Protein AF-A0A3Q0JL75-F1 (afdb_monomer)

Organism: Diaphorina citri (NCBI:txid121845)

InterPro domains:
  IPR001674 GMP synthase, C-terminal [PF00958] (461-522)
  IPR004739 GMP synthase, glutamine amidotransferase [cd01742] (23-167)
  IPR014729 Rossmann-like alpha/beta/alpha sandwich fold [G3DSA:3.40.50.620] (215-337)
  IPR017926 Glutamine amidotransferase [PF00117] (25-167)
  IPR022310 NAD/GMP synthase [PF02540] (218-279)
  IPR025777 GMP synthetase ATP pyrophosphatase domain [PS51553] (192-523)
  IPR029062 Class I glutamine amidotransferase-like [G3DSA:3.40.50.880] (20-185)
  IPR029062 Class I glutamine amidotransferase-like [SSF52317] (22-168)

Nearest PDB structures (foldseek):
  2vxo-assembly1_B  TM=6.834E-01  e=9.319E-57  Homo sapiens
  7sbc-assembly1_A  TM=7.038E-01  e=2.468E-29  Acinetobacter baumannii
  7sbc-assembly1_B  TM=7.005E-01  e=3.971E-29  Acinetobacter baumannii
  1wl8-assembly1_A  TM=8.915E-01  e=2.315E-11  Pyrococcus horikoshii
  2d7j-assembly1_A  TM=8.964E-01  e=8.068E-11  Pyrococcus horikoshii OT3

Solvent-accessible surface area (backbone atoms only — not comparable to full-atom values): 30776 Å² total; per-residue (Å²): 136,90,90,82,89,90,87,82,81,83,89,68,76,94,71,88,66,75,67,85,59,31,29,39,32,27,36,56,76,36,93,48,45,66,55,50,46,51,47,44,46,47,67,72,37,47,67,48,84,42,61,41,59,54,50,38,66,58,49,58,74,72,46,44,64,30,37,35,30,31,29,36,95,67,54,89,81,44,94,81,43,83,64,60,48,76,52,47,82,66,74,78,48,30,49,23,48,36,62,38,26,37,53,48,52,32,46,78,58,71,20,44,72,41,80,48,100,64,65,53,71,45,82,44,69,27,46,43,43,48,85,40,82,68,36,57,92,51,66,49,70,42,82,39,81,43,73,36,57,60,46,61,75,41,76,15,86,76,45,44,80,45,22,31,41,91,93,39,64,71,38,68,40,49,88,53,89,50,97,90,61,82,57,56,52,57,76,80,94,73,90,67,85,68,91,77,79,62,68,56,54,58,57,34,56,62,54,56,76,50,98,54,55,47,53,46,69,34,82,71,48,69,69,42,50,50,52,50,53,50,49,56,75,34,40,62,68,90,36,49,49,36,37,31,67,43,57,69,78,72,59,70,66,42,68,60,50,48,47,54,54,39,43,75,72,67,44,70,62,47,75,39,85,37,32,67,60,43,38,64,20,56,42,78,41,56,73,38,95,90,44,71,86,47,67,40,76,52,61,36,40,36,70,48,81,55,56,70,58,48,52,50,23,53,53,54,44,48,53,51,54,52,50,53,54,62,70,71,51,74,68,87,75,66,61,90,83,58,95,62,80,80,65,79,68,77,79,79,91,78,90,85,81,77,97,76,86,92,60,42,71,46,77,45,56,39,87,60,87,80,59,57,67,60,51,43,50,48,28,62,45,49,40,72,76,38,78,66,31,40,37,26,27,42,38,60,64,64,59,74,90,61,84,79,88,70,63,16,92,78,50,66,37,72,70,54,50,50,52,48,31,50,47,42,45,55,46,51,62,75,40,53,92,50,52,90,72,36,70,44,68,55,64,44,79,41,44,40,42,69,95,64,60,82,86,70,70,72,76,56,78,27,23,20,40,33,42,32,41,29,31,53,93,75,81,73,47,36,38,36,53,44,58,72,76,68,38,59,50,68,61,54,50,49,44,46,57,61,49,42,69,38,88,61,39,55,38,38,29,40,44,38,33,28,28,72,81,28,64,89,61,96,115

Mean predicted aligned error: 15.98 Å

Sequence (523 aa):
MMHSSEAMNHHVSTNGAARSECVAILDAGAQYGKVIDRKVRELNVESDILPLDTPAFTLKECGYRGIIISGGPSSVYAEDAPRYDADIFKIGVPVLGICYGMQMMNKEFGGTVIRKDGREDGQLDIEVDPKCILFKGLQPAQPVLLTHGDSIEKVAESFRPVAMSANFIAVFTKFVDFVGGIRFFFLVCLRSSFFSFLKFINFTIYLSHSDLIFQAFLSGGVDSTVCAALLHRALPQEQIYAVHIDNGFMRHNESSLVCTMLNKLGLNVKVINARHIFSNGTTTVPVDAKDPGRTRLTKMLHLVSNPEEKRKIIGDVFVKVRDEVNLNRPALLLNPRSKHKPTRLLILICSQGDCRSYNYVVGISCEKEPDWTDLAVIARIVPKVCHNVNRVCYIHGGVVSHQVSDITPTYLTSSVLSVLRQADHVANQIMFDYHNRIAQMPVVLIPIHFDREPTSRTPSCQRSLVLRPFVTNDFMTGVPALPGKHIPVDVVQKMFTELQALSGISRVLYDLTSKPPGTTEWE

pLDDT: mean 74.26, std 20.77, range [22.58, 98.31]

Secondary structure (DSSP, 8-state):
-------------TT-----SEEEEEE-S-TTHHHHHHHHHHTT-EEEEEETT--HHHHHHTT-SEEEE---SS-TTSTTPPP--GGGGTSS--EEE-THHHHHHHHHTT-EEEEEEEEEEEEEEEEE-TTSGGGTTS-SEEEEEEEEEEEEEE--TT-EEEEEETTEEEEEE--B--TTS-B-------------THHHHHHHHHHTT--PPEEEEE-SSHHHHHHHHHHHHHS-GGGEEEEEEE-S-PPTTHHHHHHHHHHHTT--EEEEE-HHHHHT---EEEEETTEEEEEEEPPPGGG---HHHHHHHHHHHHHHHHHHHHHT--GGG--TT--S-------------------EEEEE--SS---HHHHHHHHHHHHHH-TTEEEEEEE-SS---S---S-----S-HHHHHHHHHHHHHHHHHTGGGTTT-SB--EEEES---S--GGG------EEEEE--EE-SSSSSBEE--BTTTB-HHHHHHHHHHHHTSTTEEEEEEE-PPBTTS-SS--

Foldseek 3Di:
DDDDDDPDDDPDDPPPDQPAFEEEEAEQPDPCSVVVCVQCVQVVTHYDYDHQAPELVVCVVSPYQEYEYEADLDDCPDPPGDDHHLCVVVSLHAYEYDHRHQNVVQVSLPFDKAFDPDWPFDFAWKAFACVPPQNPPHDRIDTDGGTDRIFTDGGRPQWDQGMDRVPGRPDIWHFDDDDPDGHTHYDDRDDDDDDDCPVLVVVLVVQLPDLAAAEQEAALDPVSLVVQLSCVVSDPLLSYAAEYECCQLDFDCSSVVSCVVCVVSVHHYHYHDCPVLQQQFKDWDAPDPVDNPHIDIDGGQQQDDDVVRNVVRSVVSVVVVVVVVVVPDPCVSPPVPDPDDRDYDYDDDDDDDDDDDDADEAEDEDQDDDPLVVQLVCQVVCCVVPVRYFWYKYWPDHDQPDDFPDFADDGPDPVNSVLLSVLVVLLCVLCVVLCVLFVDKDKDKGRDATDDDPVVPDDRQAIAIEIFGWDDDPQQWTWGQTDVHRHDPVSVVVSQVVSCPGPRHRTYMYIGHIPVVYHSDPD

Structure (mmCIF, N/CA/C/O backbone):
data_AF-A0A3Q0JL75-F1
#
_entry.id   AF-A0A3Q0JL75-F1
#
loop_
_atom_site.group_PDB
_atom_site.id
_atom_site.type_symbol
_atom_site.label_atom_id
_atom_site.label_alt_id
_atom_site.label_comp_id
_atom_site.label_asym_id
_atom_site.label_entity_id
_atom_site.label_seq_id
_atom_site.pdbx_PDB_ins_code
_atom_site.Cartn_x
_atom_site.Cartn_y
_atom_site.Cartn_z
_atom_site.occupancy
_atom_site.B_iso_or_equiv
_atom_site.auth_seq_id
_atom_site.auth_comp_id
_atom_site.auth_asym_id
_atom_site.auth_atom_id
_atom_site.pdbx_PDB_model_num
ATOM 1 N N . MET A 1 1 ? 12.188 -5.360 50.899 1.00 33.72 1 MET A N 1
ATOM 2 C CA . MET A 1 1 ? 10.768 -5.774 50.949 1.00 33.72 1 MET A CA 1
ATOM 3 C C . MET A 1 1 ? 9.915 -4.520 50.883 1.00 33.72 1 MET A C 1
ATOM 5 O O . MET A 1 1 ? 10.325 -3.534 51.472 1.00 33.72 1 MET A O 1
ATOM 9 N N . MET A 1 2 ? 8.772 -4.603 50.195 1.00 27.67 2 MET A N 1
ATOM 10 C CA . MET A 1 2 ? 7.844 -3.524 49.806 1.00 27.67 2 MET A CA 1
ATOM 11 C C . MET A 1 2 ? 8.257 -2.706 48.576 1.00 27.67 2 MET A C 1
ATOM 13 O O . MET A 1 2 ? 9.088 -1.816 48.664 1.00 27.67 2 MET A O 1
ATOM 17 N N . HIS A 1 3 ? 7.614 -3.008 47.446 1.00 24.67 3 HIS A N 1
ATOM 18 C CA . HIS A 1 3 ? 7.066 -2.009 46.527 1.00 24.67 3 HIS A CA 1
ATOM 19 C C . HIS A 1 3 ? 5.936 -2.660 45.721 1.00 24.67 3 HIS A C 1
ATOM 21 O O . HIS A 1 3 ? 6.159 -3.516 44.870 1.00 24.67 3 HIS A O 1
ATOM 27 N N . SER A 1 4 ? 4.713 -2.256 46.042 1.00 26.06 4 SER A N 1
ATOM 28 C CA . SER A 1 4 ? 3.482 -2.498 45.296 1.00 26.06 4 SER A CA 1
ATOM 29 C C . SER A 1 4 ? 2.706 -1.183 45.260 1.00 26.06 4 SER A C 1
ATOM 31 O O . SER A 1 4 ? 2.756 -0.437 46.237 1.00 26.06 4 SER A O 1
ATOM 33 N N . SER A 1 5 ? 1.952 -0.976 44.178 1.00 24.59 5 SER A N 1
ATOM 34 C CA . SER A 1 5 ? 1.068 0.159 43.851 1.00 24.59 5 SER A CA 1
ATOM 35 C C . SER A 1 5 ? 1.703 1.289 43.030 1.00 24.59 5 SER A C 1
ATOM 37 O O . SER A 1 5 ? 2.345 2.176 43.566 1.00 24.59 5 SER A O 1
ATOM 39 N N . GLU A 1 6 ? 1.492 1.230 41.710 1.00 25.42 6 GLU A N 1
ATOM 40 C CA . GLU A 1 6 ? 1.268 2.387 40.823 1.00 25.42 6 GLU A CA 1
ATOM 41 C C . GLU A 1 6 ? 0.867 1.873 39.425 1.00 25.42 6 GLU A C 1
ATOM 43 O O . GLU A 1 6 ? 1.665 1.808 38.497 1.00 25.42 6 GLU A O 1
ATOM 48 N N . ALA A 1 7 ? -0.385 1.421 39.289 1.00 26.33 7 ALA A N 1
ATOM 49 C CA . ALA A 1 7 ? -1.023 1.166 37.991 1.00 26.33 7 ALA A CA 1
ATOM 50 C C . ALA A 1 7 ? -2.557 1.152 38.129 1.00 26.33 7 ALA A C 1
ATOM 52 O O . ALA A 1 7 ? -3.216 0.157 37.851 1.00 26.33 7 ALA A O 1
ATOM 53 N N . MET A 1 8 ? -3.144 2.255 38.592 1.00 27.45 8 MET A N 1
ATOM 54 C CA . MET A 1 8 ? -4.575 2.527 38.426 1.00 27.45 8 MET A CA 1
ATOM 55 C C . MET A 1 8 ? -4.717 4.003 38.079 1.00 27.45 8 MET A C 1
ATOM 57 O O . MET A 1 8 ? -4.716 4.850 38.964 1.00 27.45 8 MET A O 1
ATOM 61 N N . ASN A 1 9 ? -4.815 4.312 36.786 1.00 26.52 9 ASN A N 1
ATOM 62 C CA . ASN A 1 9 ? -5.289 5.616 36.342 1.00 26.52 9 ASN A CA 1
ATOM 63 C C . ASN A 1 9 ? -6.678 5.461 35.723 1.00 26.52 9 ASN A C 1
ATOM 65 O O . ASN A 1 9 ? -6.885 4.750 34.745 1.00 26.52 9 ASN A O 1
ATOM 69 N N . HIS A 1 10 ? -7.610 6.129 36.393 1.00 28.70 10 HIS A N 1
ATOM 70 C CA . HIS A 1 10 ? -9.030 6.306 36.147 1.00 28.70 10 HIS A CA 1
ATOM 71 C C . HIS A 1 10 ? -9.469 6.351 34.671 1.00 28.70 10 HIS A C 1
ATOM 73 O O . HIS A 1 10 ? -9.214 7.320 33.961 1.00 28.70 10 HIS A O 1
ATOM 79 N N .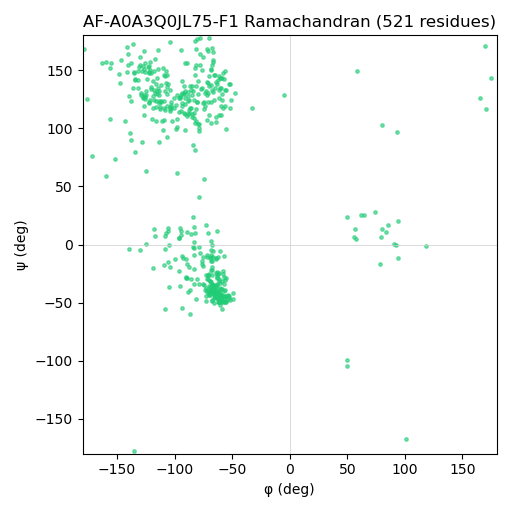 HIS A 1 11 ? -10.291 5.376 34.272 1.00 33.41 11 HIS A N 1
ATOM 80 C CA . HIS A 1 11 ? -11.231 5.493 33.152 1.00 33.41 11 HIS A CA 1
ATOM 81 C C . HIS A 1 11 ? -12.635 5.831 33.675 1.00 33.41 11 HIS A C 1
ATOM 83 O O . HIS A 1 11 ? -13.586 5.075 33.508 1.00 33.41 11 HIS A O 1
ATOM 89 N N . VAL A 1 12 ? -12.765 6.985 34.333 1.00 27.78 12 VAL A N 1
ATOM 90 C CA . VAL A 1 12 ? -14.070 7.578 34.653 1.00 27.78 12 VAL A CA 1
ATOM 91 C C . VAL A 1 12 ? -14.290 8.721 33.671 1.00 27.78 12 VAL A C 1
ATOM 93 O O . VAL A 1 12 ? -13.506 9.668 33.637 1.00 27.78 12 VAL A O 1
ATOM 96 N N . SER A 1 13 ? -15.333 8.630 32.842 1.00 30.75 13 SER A N 1
ATOM 97 C CA . SER A 1 13 ? -15.741 9.767 32.015 1.00 30.75 13 SER A CA 1
ATOM 98 C C . SER A 1 13 ? -16.137 10.915 32.947 1.00 30.75 13 SER A C 1
ATOM 100 O O . SER A 1 13 ? -16.970 10.740 33.836 1.00 30.75 13 SER A O 1
ATOM 102 N N . THR A 1 14 ? -15.542 12.086 32.756 1.00 32.59 14 THR A N 1
ATOM 103 C CA . THR A 1 14 ? -15.692 13.266 33.620 1.00 32.59 14 THR A CA 1
ATOM 104 C C . THR A 1 14 ? -17.084 13.909 33.590 1.00 32.59 14 THR A C 1
ATOM 106 O O . THR A 1 14 ? -17.295 14.904 34.273 1.00 32.59 14 THR A O 1
ATOM 109 N N . ASN A 1 15 ? -18.052 13.344 32.858 1.00 30.59 15 ASN A N 1
ATOM 110 C CA . ASN A 1 15 ? -19.338 13.991 32.585 1.00 30.59 15 ASN A CA 1
ATOM 111 C C . ASN A 1 15 ? -20.583 13.270 33.117 1.00 30.59 15 ASN A C 1
ATOM 113 O O . ASN A 1 15 ? -21.677 13.631 32.700 1.00 30.59 15 ASN A O 1
ATOM 117 N N . GLY A 1 16 ? -20.477 12.273 34.006 1.00 30.98 16 GLY A N 1
ATOM 118 C CA . GLY A 1 16 ? -21.650 11.697 34.700 1.00 30.98 16 GLY A CA 1
ATOM 119 C C . GLY A 1 16 ? -22.761 11.114 33.803 1.00 30.98 16 GLY A C 1
ATOM 120 O O . GLY A 1 16 ? -23.792 10.678 34.306 1.00 30.98 16 GLY A O 1
ATOM 121 N N . ALA A 1 17 ? -22.565 11.080 32.485 1.00 33.72 17 ALA A N 1
ATOM 122 C CA . ALA A 1 17 ? -23.454 10.457 31.528 1.00 33.72 17 ALA A CA 1
ATOM 123 C C . ALA A 1 17 ? -23.046 8.989 31.422 1.00 33.72 17 ALA A C 1
ATOM 125 O O . ALA A 1 17 ? -21.928 8.676 31.010 1.00 33.72 17 ALA A O 1
ATOM 126 N N . ALA A 1 18 ? -23.943 8.087 31.818 1.00 40.84 18 ALA A N 1
ATOM 127 C CA . ALA A 1 18 ? -23.781 6.667 31.551 1.00 40.84 18 ALA A CA 1
ATOM 128 C C . ALA A 1 18 ? -23.494 6.482 30.050 1.00 40.84 18 ALA A C 1
ATOM 130 O O . ALA A 1 18 ? -24.265 6.964 29.218 1.00 40.84 18 ALA A O 1
ATOM 131 N N . ARG A 1 19 ? -22.380 5.818 29.701 1.00 50.84 19 ARG A N 1
ATOM 132 C CA . ARG A 1 19 ? -22.108 5.352 28.330 1.00 50.84 19 ARG A CA 1
ATOM 133 C C . ARG A 1 19 ? -23.294 4.481 27.922 1.00 50.84 19 ARG A C 1
ATOM 135 O O . ARG A 1 19 ? -23.408 3.354 28.389 1.00 50.84 19 ARG A O 1
ATOM 142 N N . SER A 1 20 ? -24.233 5.027 27.154 1.00 51.84 20 SER A N 1
ATOM 143 C CA . SER A 1 20 ? -25.563 4.420 27.095 1.00 51.84 20 SER A CA 1
ATOM 144 C C . SER A 1 20 ? -25.584 3.109 26.308 1.00 51.84 20 SER A C 1
ATOM 146 O O . SER A 1 20 ? -26.418 2.261 26.613 1.00 51.84 20 SER A O 1
ATOM 148 N N . GLU A 1 21 ? -24.668 2.887 25.355 1.00 66.94 21 GLU A N 1
ATOM 149 C CA . GLU A 1 21 ? -24.701 1.714 24.463 1.00 66.94 21 GLU A CA 1
ATOM 150 C C . GLU A 1 21 ? -23.297 1.302 23.966 1.00 66.94 21 GLU A C 1
ATOM 152 O O . GLU A 1 21 ? -22.945 1.525 22.809 1.00 66.94 21 GLU A O 1
ATOM 157 N N . CYS A 1 22 ? -22.478 0.702 24.843 1.00 78.12 22 CYS A N 1
ATOM 158 C CA . CYS A 1 22 ? -21.150 0.174 24.486 1.00 78.12 22 CYS A CA 1
ATOM 159 C C . CYS A 1 22 ? -21.072 -1.359 24.625 1.00 78.12 22 CYS A C 1
ATOM 161 O O . CYS A 1 22 ? -21.647 -1.936 25.553 1.00 78.12 22 CYS A O 1
ATOM 163 N N . VAL A 1 23 ? -20.339 -2.013 23.722 1.00 81.25 23 VAL A N 1
ATOM 164 C CA . VAL A 1 23 ? -20.079 -3.460 23.678 1.00 81.25 23 VAL A CA 1
ATOM 165 C C . VAL A 1 23 ? -18.598 -3.742 23.943 1.00 81.25 23 VAL A C 1
ATOM 167 O O . VAL A 1 23 ? -17.721 -3.150 23.322 1.00 81.25 23 VAL A O 1
ATOM 170 N N . ALA A 1 24 ? -18.306 -4.683 24.835 1.00 87.94 24 ALA A N 1
ATOM 171 C CA . ALA A 1 24 ? -16.941 -5.145 25.073 1.00 87.94 24 ALA A CA 1
ATOM 172 C C . ALA A 1 24 ? -16.570 -6.258 24.085 1.00 87.94 24 ALA A C 1
ATOM 174 O O . ALA A 1 24 ? -17.336 -7.203 23.912 1.00 87.94 24 ALA A O 1
ATOM 175 N N . ILE A 1 25 ? -15.393 -6.183 23.466 1.00 88.38 25 ILE A N 1
ATOM 176 C CA . ILE A 1 25 ? -14.834 -7.234 22.610 1.00 88.38 25 ILE A CA 1
ATOM 177 C C . ILE A 1 25 ? -13.624 -7.833 23.328 1.00 88.38 25 ILE A C 1
ATOM 179 O O . ILE A 1 25 ? -12.577 -7.198 23.392 1.00 88.38 25 ILE A O 1
ATOM 183 N N . LEU A 1 26 ? -13.765 -9.042 23.865 1.00 89.56 26 LEU A N 1
ATOM 184 C CA . LEU A 1 26 ? -12.689 -9.795 24.504 1.00 89.56 26 LEU A CA 1
ATOM 185 C C . LEU A 1 26 ? -11.902 -10.559 23.437 1.00 89.56 26 LEU A C 1
ATOM 187 O O . LEU A 1 26 ? -12.440 -11.470 22.800 1.00 89.56 26 LEU A O 1
ATOM 191 N N . ASP A 1 27 ? -10.646 -10.174 23.214 1.00 85.88 27 ASP A N 1
ATOM 192 C CA . ASP A 1 27 ? -9.830 -10.766 22.155 1.00 85.88 27 ASP A CA 1
ATOM 193 C C . ASP A 1 27 ? -9.023 -11.975 22.655 1.00 85.88 27 ASP A C 1
ATOM 195 O O . ASP A 1 27 ? -8.092 -11.830 23.445 1.00 85.88 27 ASP A O 1
ATOM 199 N N . ALA A 1 28 ? -9.356 -13.172 22.164 1.00 73.56 28 ALA A N 1
ATOM 200 C CA . ALA A 1 28 ? -8.675 -14.430 22.478 1.00 73.56 28 ALA A CA 1
ATOM 201 C C . ALA A 1 28 ? -7.404 -14.675 21.633 1.00 73.56 28 ALA A C 1
ATOM 203 O O . ALA A 1 28 ? -6.890 -15.793 21.582 1.00 73.56 28 ALA A O 1
ATOM 204 N N . GLY A 1 29 ? -6.888 -13.637 20.964 1.00 67.69 29 GLY A N 1
ATOM 205 C CA . GLY A 1 29 ? -5.670 -13.708 20.155 1.00 67.69 29 GLY A CA 1
ATOM 206 C C . GLY A 1 29 ? -5.916 -13.990 18.671 1.00 67.69 29 GLY A C 1
ATOM 207 O O . GLY A 1 29 ? -5.002 -14.421 17.965 1.00 67.69 29 GLY A O 1
ATOM 208 N N . ALA A 1 30 ? -7.129 -13.751 18.164 1.00 59.59 30 ALA A N 1
ATOM 209 C CA . ALA A 1 30 ? -7.375 -13.803 16.728 1.00 59.59 30 ALA A CA 1
ATOM 210 C C . ALA A 1 30 ? -6.976 -12.509 16.020 1.00 59.59 30 ALA A C 1
ATOM 212 O O . ALA A 1 30 ? -7.175 -11.400 16.504 1.00 59.59 30 ALA A O 1
ATOM 213 N N . GLN A 1 31 ? -6.610 -12.651 14.743 1.00 62.97 31 GLN A N 1
ATOM 214 C CA . GLN A 1 31 ? -6.552 -11.541 13.781 1.00 62.97 31 GLN A CA 1
ATOM 215 C C . GLN A 1 31 ? -7.904 -10.800 13.624 1.00 62.97 31 GLN A C 1
ATOM 217 O O . GLN A 1 31 ? -7.968 -9.746 12.993 1.00 62.97 31 GLN A O 1
ATOM 222 N N . TYR A 1 32 ? -8.993 -11.336 14.192 1.00 66.38 32 TYR A N 1
ATOM 223 C CA . TYR A 1 32 ? -10.367 -10.889 13.977 1.00 66.38 32 TYR A CA 1
ATOM 224 C C . TYR A 1 32 ? -10.883 -9.861 14.992 1.00 66.38 32 TYR A C 1
ATOM 226 O O . TYR A 1 32 ? -11.910 -9.251 14.703 1.00 66.38 32 TYR A O 1
ATOM 234 N N . GLY A 1 33 ? -10.208 -9.596 16.122 1.00 71.50 33 GLY A N 1
ATOM 235 C CA . GLY A 1 33 ? -10.684 -8.617 17.118 1.00 71.50 33 GLY A CA 1
ATOM 236 C C . GLY A 1 33 ? -10.983 -7.237 16.511 1.00 71.50 33 GLY A C 1
ATOM 237 O O . GLY A 1 33 ? -12.063 -6.675 16.698 1.00 71.50 33 GLY A O 1
ATOM 238 N N . LYS A 1 34 ? -10.082 -6.742 15.651 1.00 73.31 34 LYS A N 1
ATOM 239 C CA . LYS A 1 34 ? -10.267 -5.481 14.905 1.00 73.31 34 LYS A CA 1
ATOM 240 C C . LYS A 1 34 ? -11.357 -5.553 13.831 1.00 73.31 34 LYS A C 1
ATOM 242 O O . LYS A 1 34 ? -11.999 -4.547 13.538 1.00 73.31 34 LYS A O 1
ATOM 247 N N . VAL A 1 35 ? -11.567 -6.723 13.228 1.00 69.56 35 VAL A N 1
ATOM 248 C CA . VAL A 1 35 ? -12.628 -6.926 12.227 1.00 69.56 35 VAL A CA 1
ATOM 249 C C . VAL A 1 35 ? -13.999 -6.888 12.903 1.00 69.56 35 VAL A C 1
ATOM 251 O O . VAL A 1 35 ? -14.914 -6.254 12.379 1.00 69.56 35 VAL A O 1
ATOM 254 N N . ILE A 1 36 ? -14.123 -7.507 14.080 1.00 69.25 36 ILE A N 1
ATOM 255 C CA . ILE A 1 36 ? -15.331 -7.465 14.912 1.00 69.25 36 ILE A CA 1
ATOM 256 C C . ILE A 1 36 ? -15.620 -6.021 15.331 1.00 69.25 36 ILE A C 1
ATOM 258 O O . ILE A 1 36 ? -16.729 -5.553 15.095 1.00 69.25 36 ILE A O 1
ATOM 262 N N . ASP A 1 37 ? -14.629 -5.291 15.859 1.00 79.44 37 ASP A N 1
ATOM 263 C CA . ASP A 1 37 ? -14.781 -3.874 16.235 1.00 79.44 37 ASP A CA 1
ATOM 264 C C . ASP A 1 37 ? -15.289 -3.032 15.063 1.00 79.44 37 ASP A C 1
ATOM 266 O O . ASP A 1 37 ? -16.295 -2.334 15.179 1.00 79.44 37 ASP A O 1
ATOM 270 N N . ARG A 1 38 ? -14.677 -3.184 13.884 1.00 72.12 38 ARG A N 1
ATOM 271 C CA . ARG A 1 38 ? -15.137 -2.507 12.670 1.00 72.12 38 ARG A CA 1
ATOM 272 C C . ARG A 1 38 ? -16.592 -2.849 12.335 1.00 72.12 38 ARG A C 1
ATOM 274 O O . ARG A 1 38 ? -17.351 -1.946 12.002 1.00 72.12 38 ARG A O 1
ATOM 281 N N . LYS A 1 39 ? -16.996 -4.121 12.419 1.00 68.12 39 LYS A N 1
ATOM 282 C CA . LYS A 1 39 ? -18.370 -4.554 12.108 1.00 68.12 39 LYS A CA 1
ATOM 283 C C . LYS A 1 39 ? -19.395 -4.030 13.109 1.00 68.12 39 LYS A C 1
ATOM 285 O O . LYS A 1 39 ? -20.459 -3.586 12.695 1.00 68.12 39 LYS A O 1
ATOM 290 N N . VAL A 1 40 ? -19.070 -4.026 14.399 1.00 69.06 40 VAL A N 1
ATOM 291 C CA . VAL A 1 40 ? -19.929 -3.455 15.448 1.00 69.06 40 VAL A CA 1
ATOM 292 C C . VAL A 1 40 ? -20.103 -1.949 15.235 1.00 69.06 40 VAL A C 1
ATOM 294 O O . VAL A 1 40 ? -21.225 -1.444 15.273 1.00 69.06 40 VAL A O 1
ATOM 297 N N . ARG A 1 41 ? -19.020 -1.243 14.888 1.00 70.56 41 ARG A N 1
ATOM 298 C CA . ARG A 1 41 ? -19.075 0.185 14.542 1.00 70.56 41 ARG A CA 1
ATOM 299 C C . ARG A 1 41 ? -19.847 0.463 13.251 1.00 70.56 41 ARG A C 1
ATOM 301 O O . ARG A 1 41 ? -20.545 1.469 13.182 1.00 70.56 41 ARG A O 1
ATOM 308 N N . GLU A 1 42 ? -19.763 -0.411 12.244 1.00 67.69 42 GLU A N 1
ATOM 309 C CA . GLU A 1 42 ? -20.580 -0.329 11.018 1.00 67.69 42 GLU A CA 1
ATOM 310 C C . GLU A 1 42 ? -22.088 -0.458 11.314 1.00 67.69 42 GLU A C 1
ATOM 312 O O . GLU A 1 42 ? -22.896 0.083 10.561 1.00 67.69 42 GLU A O 1
ATOM 317 N N . LEU A 1 43 ? -22.458 -1.115 12.423 1.00 62.84 43 LEU A N 1
ATOM 318 C CA . LEU A 1 43 ? -23.829 -1.222 12.944 1.00 62.84 43 LEU A CA 1
ATOM 319 C C . LEU A 1 43 ? -24.211 -0.088 13.914 1.00 62.84 43 LEU A C 1
ATOM 321 O O . LEU A 1 43 ? -25.262 -0.159 14.546 1.00 62.84 43 LEU A O 1
ATOM 325 N N . ASN A 1 44 ? -23.391 0.963 14.016 1.00 64.81 44 ASN A N 1
ATOM 326 C CA . ASN A 1 44 ? -23.607 2.136 14.872 1.00 64.81 44 ASN A CA 1
ATOM 327 C C . ASN A 1 44 ? -23.605 1.868 16.384 1.00 64.81 44 ASN A C 1
ATOM 329 O O . ASN A 1 44 ? -24.169 2.650 17.147 1.00 64.81 44 ASN A O 1
ATOM 333 N N . VAL A 1 45 ? -22.928 0.811 16.830 1.00 68.25 45 VAL A N 1
ATOM 334 C CA . VAL A 1 45 ? -22.753 0.507 18.256 1.00 68.25 45 VAL A CA 1
ATOM 335 C C . VAL A 1 45 ? -21.320 0.843 18.678 1.00 68.25 45 VAL A C 1
ATOM 337 O O . VAL A 1 45 ? -20.368 0.595 17.933 1.00 68.25 45 VAL A O 1
ATOM 340 N N . GLU A 1 46 ? -21.142 1.452 19.854 1.00 73.56 46 GLU A N 1
ATOM 341 C CA . GLU A 1 46 ? -19.801 1.698 20.393 1.00 73.56 46 GLU A CA 1
ATOM 342 C C . GLU A 1 46 ? -19.180 0.377 20.858 1.00 73.56 46 GLU A C 1
ATOM 344 O O . GLU A 1 46 ? -19.860 -0.466 21.441 1.00 73.56 46 GLU A O 1
ATOM 349 N N . SER A 1 47 ? -17.886 0.193 20.608 1.00 83.12 47 SER A N 1
ATOM 350 C CA . SER A 1 47 ? -17.147 -0.985 21.052 1.00 83.12 47 SER A CA 1
ATOM 351 C C . SER A 1 47 ? -15.796 -0.624 21.653 1.00 83.12 47 SER A C 1
ATOM 353 O O . SER A 1 47 ? -15.157 0.331 21.204 1.00 83.12 47 SER A O 1
ATOM 355 N N . ASP A 1 48 ? -15.364 -1.414 22.633 1.00 87.56 48 ASP A N 1
ATOM 356 C CA . ASP A 1 48 ? -14.031 -1.360 23.235 1.00 87.56 48 ASP A CA 1
ATOM 357 C C . ASP A 1 48 ? -13.387 -2.756 23.129 1.00 87.56 48 ASP A C 1
ATOM 359 O O . ASP A 1 48 ? -14.006 -3.755 23.496 1.00 87.56 48 ASP A O 1
ATOM 363 N N . ILE A 1 49 ? -12.158 -2.840 22.606 1.00 87.69 49 ILE A N 1
ATOM 364 C CA . ILE A 1 49 ? -11.391 -4.097 22.557 1.00 87.69 49 ILE A CA 1
ATOM 365 C C . ILE A 1 49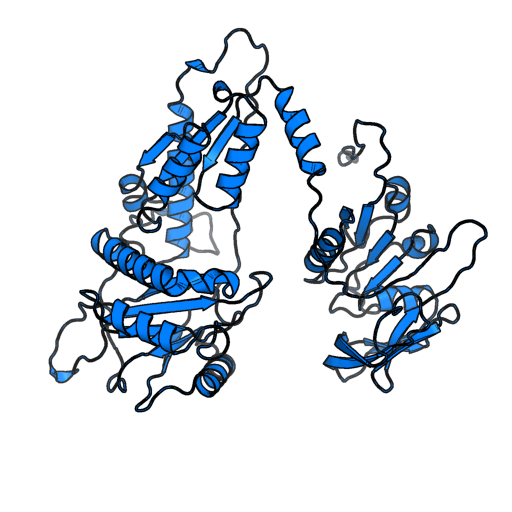 ? -10.618 -4.237 23.867 1.00 87.69 49 ILE A C 1
ATOM 367 O O . ILE A 1 49 ? -9.841 -3.350 24.222 1.00 87.69 49 ILE A O 1
ATOM 371 N N . LEU A 1 50 ? -10.818 -5.352 24.563 1.00 90.12 50 LEU A N 1
ATOM 372 C CA . LEU A 1 50 ? -10.243 -5.640 25.870 1.00 90.12 50 LEU A CA 1
ATOM 373 C C . LEU A 1 50 ? -9.522 -7.002 25.859 1.00 90.12 50 LEU A C 1
ATOM 375 O O . LEU A 1 50 ? -9.878 -7.886 25.072 1.00 90.12 50 LEU A O 1
ATOM 379 N N . PRO A 1 51 ? -8.519 -7.196 26.732 1.00 89.62 51 PRO A N 1
ATOM 380 C CA . PRO A 1 51 ? -7.896 -8.500 26.947 1.00 89.62 51 PRO A CA 1
ATOM 381 C C . PRO A 1 51 ? -8.905 -9.575 27.383 1.00 89.62 51 PRO A C 1
ATOM 383 O O . PRO A 1 51 ? -9.863 -9.273 28.099 1.00 89.62 51 PRO A O 1
ATOM 386 N N . L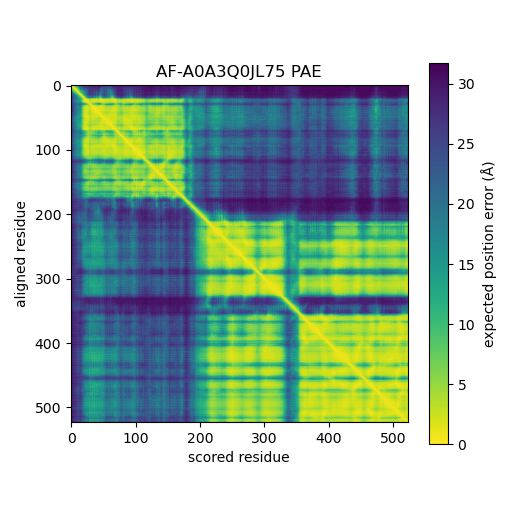EU A 1 52 ? -8.682 -10.836 26.996 1.00 88.00 52 LEU A N 1
ATOM 387 C CA . LEU A 1 52 ? -9.563 -11.955 27.370 1.00 88.00 52 LEU A CA 1
ATOM 388 C C . LEU A 1 52 ? -9.647 -12.183 28.892 1.00 88.00 52 LEU A C 1
ATOM 390 O O . LEU A 1 52 ? -10.682 -12.617 29.393 1.00 88.00 52 LEU A O 1
ATOM 394 N N . ASP A 1 53 ? -8.587 -11.855 29.628 1.00 89.06 53 ASP A N 1
ATOM 395 C CA . ASP A 1 53 ? -8.488 -11.980 31.085 1.00 89.06 53 ASP A CA 1
ATOM 396 C C . ASP A 1 53 ? -9.117 -10.802 31.851 1.00 89.06 53 ASP A C 1
ATOM 398 O O . ASP A 1 53 ? -8.974 -10.709 33.071 1.00 89.06 53 ASP A O 1
ATOM 402 N N . THR A 1 54 ? -9.844 -9.914 31.161 1.00 89.88 54 THR A N 1
ATOM 403 C CA . THR A 1 54 ? -10.570 -8.812 31.803 1.00 89.88 54 THR A CA 1
ATOM 404 C C . THR A 1 54 ? -11.592 -9.356 32.814 1.00 89.88 54 THR A C 1
ATOM 406 O O . THR A 1 54 ? -12.479 -10.120 32.420 1.00 89.88 54 THR A O 1
ATOM 409 N N . PRO A 1 55 ? -11.542 -8.932 34.093 1.00 92.12 55 PRO A N 1
ATOM 410 C CA . PRO A 1 55 ? -12.462 -9.417 35.116 1.00 92.12 55 PRO A CA 1
ATOM 411 C C . PRO A 1 55 ? -13.926 -9.079 34.816 1.00 92.12 55 PRO A C 1
ATOM 413 O O . PRO A 1 55 ? -14.262 -7.963 34.402 1.00 92.12 55 PRO A O 1
ATOM 416 N N . ALA A 1 56 ? -14.829 -10.007 35.126 1.00 89.62 56 ALA A N 1
ATOM 417 C CA . ALA A 1 56 ? -16.265 -9.851 34.915 1.00 89.62 56 ALA A CA 1
ATOM 418 C C . ALA A 1 56 ? -16.844 -8.662 35.700 1.00 89.62 56 ALA A C 1
ATOM 420 O O . ALA A 1 56 ? -17.748 -7.966 35.230 1.00 89.62 56 ALA A O 1
ATOM 421 N N . PHE A 1 57 ? -16.287 -8.388 36.883 1.00 89.38 57 PHE A N 1
ATOM 422 C CA . PHE A 1 57 ? -16.644 -7.225 37.692 1.00 89.38 57 PHE A CA 1
ATOM 423 C C . PHE A 1 57 ? -16.398 -5.906 36.947 1.00 89.38 57 PHE A C 1
ATOM 425 O O . PHE A 1 57 ? -17.291 -5.063 36.889 1.00 89.38 57 PHE A O 1
ATOM 432 N N . THR A 1 58 ? -15.241 -5.761 36.295 1.00 88.88 58 THR A N 1
ATOM 433 C CA . THR A 1 58 ? -14.891 -4.569 35.511 1.00 88.88 58 THR A CA 1
ATOM 434 C C . THR A 1 58 ? -15.848 -4.375 34.340 1.00 88.88 58 THR A C 1
ATOM 436 O O . THR A 1 58 ? -16.321 -3.265 34.105 1.00 88.88 58 THR A O 1
ATOM 439 N N . LEU A 1 59 ? -16.207 -5.456 33.638 1.00 86.62 59 LEU A N 1
ATOM 440 C CA . LEU A 1 59 ? -17.172 -5.385 32.536 1.00 86.62 59 LEU A CA 1
ATOM 441 C C . LEU A 1 59 ? -18.547 -4.888 33.009 1.00 86.62 59 LEU A C 1
ATOM 443 O O . LEU A 1 59 ? -19.219 -4.120 32.317 1.00 86.62 59 LEU A O 1
ATOM 447 N N . LYS A 1 60 ? -18.957 -5.294 34.213 1.00 84.44 60 LYS A N 1
ATOM 448 C CA . LYS A 1 60 ? -20.218 -4.864 34.813 1.00 84.44 60 LYS A CA 1
ATOM 449 C C . LYS A 1 60 ? -20.172 -3.409 35.286 1.00 84.44 60 LYS A C 1
ATOM 451 O O . LYS A 1 60 ? -21.117 -2.672 35.017 1.00 84.44 60 LYS A O 1
ATOM 456 N N . GLU A 1 61 ? -19.097 -2.984 35.950 1.00 86.38 61 GLU A N 1
ATOM 457 C CA . GLU A 1 61 ? -18.936 -1.599 36.424 1.00 86.38 61 GLU A CA 1
ATOM 458 C C . GLU A 1 61 ? -18.846 -0.587 35.282 1.00 86.38 61 GLU A C 1
ATOM 460 O O . GLU A 1 61 ? -19.431 0.492 35.361 1.00 86.38 61 GLU A O 1
ATOM 465 N N . CYS A 1 62 ? -18.173 -0.945 34.186 1.00 81.31 62 CYS A N 1
ATOM 466 C CA . CYS A 1 62 ? -18.101 -0.102 32.994 1.00 81.31 62 CYS A CA 1
ATOM 467 C C . CYS A 1 62 ? -19.445 0.026 32.253 1.00 81.31 62 CYS A C 1
ATOM 469 O O . CYS A 1 62 ? -19.557 0.848 31.343 1.00 81.31 62 CYS A O 1
ATOM 471 N N . GLY A 1 63 ? -20.462 -0.761 32.627 1.00 79.06 63 GLY A N 1
ATOM 472 C CA . GLY A 1 63 ? -21.812 -0.656 32.080 1.00 79.06 63 GLY A CA 1
ATOM 473 C C . GLY A 1 63 ? -21.966 -1.188 30.652 1.00 79.06 63 GLY A C 1
ATOM 474 O O . GLY A 1 63 ? -22.835 -0.705 29.923 1.00 79.06 63 GLY A O 1
ATOM 475 N N . TYR A 1 64 ? -21.152 -2.164 30.226 1.00 79.75 64 TYR A N 1
ATOM 476 C CA . TYR A 1 64 ? -21.281 -2.744 28.885 1.00 79.75 64 TYR A CA 1
ATOM 477 C C . TYR A 1 64 ? -22.638 -3.439 28.695 1.00 79.75 64 TYR A C 1
ATOM 479 O O . TYR A 1 64 ? -23.130 -4.165 29.561 1.00 79.75 64 TYR A O 1
ATOM 487 N N . ARG A 1 65 ? -23.244 -3.230 27.523 1.00 77.69 65 ARG A N 1
ATOM 488 C CA . ARG A 1 65 ? -24.561 -3.774 27.150 1.00 77.69 65 ARG A CA 1
ATOM 489 C C . ARG A 1 65 ? -24.482 -5.146 26.488 1.00 77.69 65 ARG A C 1
ATOM 491 O O . ARG A 1 65 ? -25.497 -5.834 26.412 1.00 77.69 65 ARG A O 1
ATOM 498 N N . GLY A 1 66 ? -23.298 -5.531 26.024 1.00 78.00 66 GLY A N 1
ATOM 499 C CA . GLY A 1 66 ? -23.013 -6.823 25.413 1.00 78.00 66 GLY A CA 1
ATOM 500 C C . GLY A 1 66 ? -21.518 -7.125 25.449 1.00 78.00 66 GLY A C 1
ATOM 501 O O . GLY A 1 66 ? -20.698 -6.212 25.554 1.00 78.00 66 GLY A O 1
ATOM 502 N N . ILE A 1 67 ? -21.180 -8.405 25.365 1.00 81.56 67 ILE A N 1
ATOM 503 C CA . ILE A 1 67 ? -19.813 -8.924 25.340 1.00 81.56 67 ILE A CA 1
ATOM 504 C C . ILE A 1 67 ? -19.664 -9.785 24.088 1.00 81.56 67 ILE A C 1
ATOM 506 O O . ILE A 1 67 ? -20.504 -10.637 23.822 1.00 81.56 67 ILE A O 1
ATOM 510 N N . ILE A 1 68 ? -18.598 -9.587 23.323 1.00 82.25 68 ILE A N 1
ATOM 511 C CA . ILE A 1 68 ? -18.225 -10.420 22.182 1.00 82.25 68 ILE A CA 1
ATOM 512 C C . ILE A 1 68 ? -16.870 -11.045 22.488 1.00 82.25 68 ILE A C 1
ATOM 514 O O . ILE A 1 68 ? -15.915 -10.328 22.746 1.00 82.25 68 ILE A O 1
ATOM 518 N N . ILE A 1 69 ? -16.770 -12.366 22.441 1.00 84.12 69 ILE A N 1
ATOM 519 C CA . ILE A 1 69 ? -15.527 -13.110 22.635 1.00 84.12 69 ILE A CA 1
ATOM 520 C C . ILE A 1 69 ? -15.049 -13.571 21.261 1.00 84.12 69 ILE A C 1
ATOM 522 O O . ILE A 1 69 ? -15.769 -14.292 20.560 1.00 84.12 69 ILE A O 1
ATOM 526 N N . SER A 1 70 ? -13.861 -13.119 20.858 1.00 78.31 70 SER A N 1
ATOM 527 C CA . SER A 1 70 ? -13.287 -13.437 19.550 1.00 78.31 70 SER A CA 1
ATOM 528 C C . SER A 1 70 ? -12.818 -14.900 19.464 1.00 78.31 70 SER A C 1
ATOM 530 O O . SER A 1 70 ? -12.769 -15.640 20.450 1.00 78.31 70 SER A O 1
ATOM 532 N N . GLY A 1 71 ? -12.507 -15.330 18.239 1.00 69.75 71 GLY A N 1
ATOM 533 C CA . GLY A 1 71 ? -11.912 -16.639 17.985 1.00 69.75 71 GLY A CA 1
ATOM 534 C C . GLY A 1 71 ? -10.416 -16.689 18.305 1.00 69.75 71 GLY A C 1
ATOM 535 O O . GLY A 1 71 ? -9.797 -15.685 18.624 1.00 69.75 71 GLY A O 1
ATOM 536 N N . GLY A 1 72 ? -9.821 -17.864 18.143 1.00 66.12 72 GLY A N 1
ATOM 537 C CA . GLY A 1 72 ? -8.386 -18.114 18.233 1.00 66.12 72 GLY A CA 1
ATOM 538 C C . GLY A 1 72 ? -8.077 -19.470 17.585 1.00 66.12 72 GLY A C 1
ATOM 539 O O . GLY A 1 72 ? -8.988 -20.291 17.462 1.00 66.12 72 GLY A O 1
ATOM 540 N N . PRO A 1 73 ? -6.844 -19.714 17.106 1.00 58.56 73 PRO A N 1
ATOM 541 C CA . PRO A 1 73 ? -6.481 -20.993 16.490 1.00 58.56 73 PRO A CA 1
ATOM 542 C C . PRO A 1 73 ? -6.271 -22.118 17.517 1.00 58.56 73 PRO A C 1
ATOM 544 O O . PRO A 1 73 ? -6.172 -23.280 17.124 1.00 58.56 73 PRO A O 1
ATOM 547 N N . SER A 1 74 ? -6.155 -21.769 18.799 1.00 66.38 74 SER A N 1
ATOM 548 C CA . SER A 1 74 ? -5.834 -22.685 19.892 1.00 66.38 74 SER A CA 1
ATOM 549 C C . SER A 1 74 ? -7.042 -23.513 20.328 1.00 66.38 74 SER A C 1
ATOM 551 O O . SER A 1 74 ? -8.187 -23.096 20.181 1.00 66.38 74 SER A O 1
ATOM 553 N N . SER A 1 75 ? -6.774 -24.686 20.898 1.00 74.00 75 SER A N 1
ATOM 554 C CA . SER A 1 75 ? -7.800 -25.512 21.540 1.00 74.00 75 SER A CA 1
ATOM 555 C C . SER A 1 75 ? -8.113 -24.982 22.939 1.00 74.00 75 SER A C 1
ATOM 557 O O . SER A 1 75 ? -7.201 -24.623 23.681 1.00 74.00 75 SER A O 1
ATOM 559 N N . VAL A 1 76 ? -9.387 -24.999 23.341 1.00 72.75 76 VAL A N 1
ATOM 560 C CA . VAL A 1 76 ? -9.823 -24.617 24.703 1.00 72.75 76 VAL A CA 1
ATOM 561 C C . VAL A 1 76 ? -9.331 -25.570 25.805 1.00 72.75 76 VAL A C 1
ATOM 563 O O . VAL A 1 76 ? -9.490 -25.273 26.993 1.00 72.75 76 VAL A O 1
ATOM 566 N N . TYR A 1 77 ? -8.778 -26.731 25.437 1.00 75.25 77 TYR A N 1
ATOM 567 C CA . TYR A 1 77 ? -8.177 -27.701 26.361 1.00 75.25 77 TYR A CA 1
ATOM 568 C C . TYR A 1 77 ? -6.647 -27.703 26.336 1.00 75.25 77 TYR A C 1
ATOM 570 O O . TYR A 1 77 ? -6.041 -28.482 27.068 1.00 75.25 77 TYR A O 1
ATOM 578 N N . ALA A 1 78 ? -6.018 -26.873 25.502 1.00 76.62 78 ALA A N 1
ATOM 579 C CA . ALA A 1 78 ? -4.566 -26.798 25.469 1.00 76.62 78 ALA A CA 1
ATOM 580 C C . ALA A 1 78 ? -4.016 -26.251 26.800 1.00 76.62 78 ALA A C 1
ATOM 582 O O . ALA A 1 78 ? -4.649 -25.411 27.442 1.00 76.62 78 ALA A O 1
ATOM 583 N N . GLU A 1 79 ? -2.840 -26.722 27.225 1.00 71.81 79 GLU A N 1
ATOM 584 C CA . GLU A 1 79 ? -2.199 -26.259 28.470 1.00 71.81 79 GLU A CA 1
ATOM 585 C C . GLU A 1 79 ? -1.845 -24.763 28.426 1.00 71.81 79 GLU A C 1
ATOM 587 O O . GLU A 1 79 ? -1.794 -24.100 29.462 1.00 71.81 79 GLU A O 1
ATOM 592 N N . ASP A 1 80 ? -1.641 -24.223 27.223 1.00 77.81 80 ASP A N 1
ATOM 593 C CA . ASP A 1 80 ? -1.343 -22.822 26.931 1.00 77.81 80 ASP A CA 1
ATOM 594 C C . ASP A 1 80 ? -2.591 -21.990 26.580 1.00 77.81 80 ASP A C 1
ATOM 596 O O . ASP A 1 80 ? -2.468 -20.852 26.119 1.00 77.81 80 ASP A O 1
ATOM 600 N N . ALA A 1 81 ? -3.796 -22.531 26.795 1.00 77.50 81 ALA A N 1
ATOM 601 C CA . ALA A 1 81 ? -5.038 -21.825 26.515 1.00 77.50 81 ALA A CA 1
ATOM 602 C C . ALA A 1 81 ? -5.094 -20.479 27.272 1.00 77.50 81 ALA A C 1
ATOM 604 O O . ALA A 1 81 ? -4.813 -20.430 28.478 1.00 77.50 81 ALA A O 1
ATOM 605 N N . PRO A 1 82 ? -5.470 -19.374 26.598 1.00 78.62 82 PRO A N 1
ATOM 606 C CA . PRO A 1 82 ? -5.519 -18.066 27.234 1.00 78.62 82 PRO A CA 1
ATOM 607 C C . PRO A 1 82 ? -6.490 -18.068 28.420 1.00 78.62 82 PRO A C 1
ATOM 609 O O . PRO A 1 82 ? -7.604 -18.594 28.343 1.00 78.62 82 PRO A O 1
ATOM 612 N N . ARG A 1 83 ? -6.035 -17.484 29.533 1.00 82.88 83 ARG A N 1
ATOM 613 C CA . ARG A 1 83 ? -6.807 -17.387 30.777 1.00 82.88 83 ARG A CA 1
ATOM 614 C C . ARG A 1 83 ? -7.963 -16.404 30.604 1.00 82.88 83 ARG A C 1
ATOM 616 O O . ARG A 1 83 ? -7.824 -15.394 29.922 1.00 82.88 83 ARG A O 1
ATOM 623 N N . TYR A 1 84 ? -9.084 -16.703 31.248 1.00 88.62 84 TYR A N 1
ATOM 624 C CA . TYR A 1 84 ? -10.280 -15.867 31.254 1.00 88.62 84 TYR A CA 1
ATOM 625 C C . TYR A 1 84 ? -11.007 -15.990 32.593 1.00 88.62 84 TYR A C 1
ATOM 627 O O . TYR A 1 84 ? -10.830 -16.969 33.320 1.00 88.62 84 TYR A O 1
ATOM 635 N N . ASP A 1 85 ? -11.834 -14.997 32.906 1.00 88.69 85 ASP A N 1
ATOM 636 C CA . ASP A 1 85 ? -12.736 -15.032 34.054 1.00 88.69 85 ASP A CA 1
ATOM 637 C C . ASP A 1 85 ? -14.048 -15.735 33.663 1.00 88.69 85 ASP A C 1
ATOM 639 O O . ASP A 1 85 ? -14.773 -15.271 32.785 1.00 88.69 85 ASP A O 1
ATOM 643 N N . ALA A 1 86 ? -14.374 -16.869 34.288 1.00 86.75 86 ALA A N 1
ATOM 644 C CA . ALA A 1 86 ? -15.598 -17.620 33.988 1.00 86.75 86 ALA A CA 1
ATOM 645 C C . ALA A 1 86 ? -16.884 -16.875 34.403 1.00 86.75 86 ALA A C 1
ATOM 647 O O . ALA A 1 86 ? -17.971 -17.159 33.887 1.00 86.75 86 ALA A O 1
ATOM 648 N N . ASP A 1 87 ? -16.790 -15.894 35.305 1.00 87.56 87 ASP A N 1
ATOM 649 C CA . ASP A 1 87 ? -17.953 -15.142 35.772 1.00 87.56 87 ASP A CA 1
ATOM 650 C C . ASP A 1 87 ? -18.505 -14.172 34.713 1.00 87.56 87 ASP A C 1
ATOM 652 O O . ASP A 1 87 ? -19.637 -13.695 34.855 1.00 87.56 87 ASP A O 1
ATOM 656 N N . ILE A 1 88 ? -17.803 -13.969 33.585 1.00 85.88 88 ILE A N 1
ATOM 657 C CA . ILE A 1 88 ? -18.308 -13.199 32.430 1.00 85.88 88 ILE A CA 1
ATOM 658 C C . ILE A 1 88 ? -19.640 -13.750 31.903 1.00 85.88 88 ILE A C 1
ATOM 660 O O . ILE A 1 88 ? -20.487 -12.992 31.435 1.00 85.88 88 ILE A O 1
ATOM 664 N N . PHE A 1 89 ? -19.873 -15.060 32.034 1.00 82.75 89 PHE A N 1
ATOM 665 C CA . PHE A 1 89 ? -21.119 -15.700 31.613 1.00 82.75 89 PHE A CA 1
ATOM 666 C C . PHE A 1 89 ? -22.244 -15.586 32.658 1.00 82.75 89 PHE A C 1
ATOM 668 O O . PHE A 1 89 ? -23.394 -15.923 32.367 1.00 82.75 89 PHE A O 1
ATOM 675 N N . LYS A 1 90 ? -21.937 -15.111 33.874 1.00 83.81 90 LYS A N 1
ATOM 676 C CA . LYS A 1 90 ? -22.863 -15.047 35.021 1.00 83.81 90 LYS A CA 1
ATOM 677 C C . LYS A 1 90 ? -23.298 -13.626 35.379 1.00 83.81 90 LYS A C 1
ATOM 679 O O . LYS A 1 90 ? -24.327 -13.451 36.029 1.00 83.81 90 LYS A O 1
ATOM 684 N N . ILE A 1 91 ? -22.579 -12.598 34.922 1.00 81.94 91 ILE A N 1
ATOM 685 C CA . ILE A 1 91 ? -22.866 -11.183 35.238 1.00 81.94 91 ILE A CA 1
ATOM 686 C C . ILE A 1 91 ? -24.167 -10.630 34.630 1.00 81.94 91 ILE A C 1
ATOM 688 O O . ILE A 1 91 ? -24.563 -9.509 34.951 1.00 81.94 91 ILE A O 1
ATOM 692 N N . GLY A 1 92 ? -24.871 -11.411 33.805 1.00 73.69 92 GLY A N 1
ATOM 693 C CA . GLY A 1 92 ? -26.185 -11.051 33.266 1.00 73.69 92 GLY A CA 1
ATOM 694 C C . GLY A 1 92 ? -26.150 -10.102 32.068 1.00 73.69 92 GLY A C 1
ATOM 695 O O . GLY A 1 92 ? -27.193 -9.560 31.701 1.00 73.69 92 GLY A O 1
ATOM 696 N N . VAL A 1 93 ? -24.974 -9.925 31.464 1.00 75.06 93 VAL A N 1
ATOM 697 C CA . VAL A 1 93 ? -24.767 -9.203 30.206 1.00 75.06 93 VAL A CA 1
ATOM 698 C C . VAL A 1 93 ? -24.841 -10.205 29.038 1.00 75.06 93 VAL A C 1
ATOM 700 O O . VAL A 1 93 ? -24.281 -11.294 29.157 1.00 75.06 93 VAL A O 1
ATOM 703 N N . PRO A 1 94 ? -25.534 -9.885 27.929 1.00 74.06 94 PRO A N 1
ATOM 704 C CA . PRO A 1 94 ? -25.507 -10.653 26.680 1.00 74.06 94 PRO A CA 1
ATOM 705 C C . PRO A 1 94 ? -24.087 -11.016 26.224 1.00 74.06 94 PRO A C 1
ATOM 707 O O . PRO A 1 94 ? -23.248 -10.122 26.128 1.00 74.06 94 PRO A O 1
ATOM 710 N N . VAL A 1 95 ? -23.822 -12.286 25.893 1.00 74.69 95 VAL A N 1
ATOM 711 C CA . VAL A 1 95 ? -22.507 -12.727 25.386 1.00 74.69 95 VAL A CA 1
ATOM 712 C C . VAL A 1 95 ? -22.636 -13.354 23.995 1.00 74.69 95 VAL A C 1
ATOM 714 O O . VAL A 1 95 ? -23.516 -14.171 23.741 1.00 74.69 95 VAL A O 1
ATOM 717 N N . LEU A 1 96 ? -21.734 -12.998 23.089 1.00 74.44 96 LEU A N 1
ATOM 718 C CA . LEU A 1 96 ? -21.528 -13.626 21.787 1.00 74.44 96 LEU A CA 1
ATOM 719 C C . LEU A 1 96 ? -20.170 -14.324 21.790 1.00 74.44 96 LEU A C 1
ATOM 721 O O . LEU A 1 96 ? -19.150 -13.662 21.931 1.00 74.44 96 LEU A O 1
ATOM 725 N N . GLY A 1 97 ? -20.139 -15.642 21.605 1.00 75.25 97 GLY A N 1
ATOM 726 C CA . GLY A 1 97 ? -18.893 -16.387 21.406 1.00 75.25 97 GLY A CA 1
ATOM 727 C C . GLY A 1 97 ? -18.664 -16.700 19.929 1.00 75.25 97 GLY A C 1
ATOM 728 O O . GLY A 1 97 ? -19.534 -17.293 19.298 1.00 75.25 97 GLY A O 1
ATOM 729 N N . ILE A 1 98 ? -17.505 -16.333 19.377 1.00 71.69 98 ILE A N 1
ATOM 730 C CA . ILE A 1 98 ? -17.122 -16.638 17.988 1.00 71.69 98 ILE A CA 1
ATOM 731 C C . ILE A 1 98 ? -16.002 -17.680 18.000 1.00 71.69 98 ILE A C 1
ATOM 733 O O . ILE A 1 98 ? -14.959 -17.448 18.604 1.00 71.69 98 ILE A O 1
ATOM 737 N N . CYS A 1 99 ? -16.197 -18.814 17.320 1.00 73.31 99 CYS A N 1
ATOM 738 C CA . CYS A 1 99 ? -15.234 -19.924 17.240 1.00 73.31 99 CYS A CA 1
ATOM 739 C C . CYS A 1 99 ? -14.710 -20.355 18.627 1.00 73.31 99 CYS A C 1
ATOM 741 O O . CYS A 1 99 ? -15.414 -21.043 19.362 1.00 73.31 99 CYS A O 1
ATOM 743 N N . TYR A 1 100 ? -13.514 -19.908 19.019 1.00 76.44 100 TYR A N 1
ATOM 744 C CA . TYR A 1 100 ? -12.943 -20.161 20.345 1.00 76.44 100 TYR A CA 1
ATOM 745 C C . TYR A 1 100 ? -13.868 -19.689 21.477 1.00 76.44 100 TYR A C 1
ATOM 747 O O . TYR A 1 100 ? -14.152 -20.457 22.391 1.00 76.44 100 TYR A O 1
ATOM 755 N N . GLY A 1 101 ? -14.457 -18.490 21.377 1.00 77.69 101 GLY A N 1
ATOM 756 C CA . GLY A 1 101 ? -15.418 -18.001 22.372 1.00 77.69 101 GLY A CA 1
ATOM 757 C C . GLY A 1 101 ? -16.677 -18.873 22.500 1.00 77.69 101 GLY A C 1
ATOM 758 O O . GLY A 1 101 ? -17.244 -19.002 23.584 1.00 77.69 101 GLY A O 1
ATOM 759 N N . MET A 1 102 ? -17.103 -19.515 21.407 1.00 76.44 102 MET A N 1
ATOM 760 C CA . MET A 1 102 ? -18.219 -20.469 21.408 1.00 76.44 102 MET A CA 1
ATOM 761 C C . MET A 1 102 ? -17.826 -21.779 22.106 1.00 76.44 102 MET A C 1
ATOM 763 O O . MET A 1 102 ? -18.598 -22.314 22.900 1.00 76.44 102 MET A O 1
ATOM 767 N N . GLN A 1 103 ? -16.611 -22.273 21.865 1.00 77.75 103 GLN A N 1
ATOM 768 C CA . GLN A 1 103 ? -16.073 -23.452 22.550 1.00 77.75 103 GLN A CA 1
ATOM 769 C C . GLN A 1 103 ? -15.895 -23.202 24.055 1.00 77.75 103 GLN A C 1
ATOM 771 O O . GLN A 1 103 ? -16.281 -24.051 24.859 1.00 77.75 103 GLN A O 1
ATOM 776 N N . MET A 1 104 ? -15.384 -22.025 24.440 1.00 81.75 104 MET A N 1
ATOM 777 C CA . MET A 1 104 ? -15.262 -21.595 25.839 1.00 81.75 104 MET A CA 1
ATOM 778 C C . MET A 1 104 ? -16.619 -21.619 26.539 1.00 81.75 104 MET A C 1
ATOM 780 O O . MET A 1 104 ? -16.763 -22.213 27.603 1.00 81.75 104 MET A O 1
ATOM 784 N N . MET A 1 105 ? -17.633 -21.023 25.906 1.00 81.94 105 MET A N 1
ATOM 785 C CA . MET A 1 105 ? -18.989 -21.000 26.442 1.00 81.94 105 MET A CA 1
ATOM 786 C C . MET A 1 105 ? -19.534 -22.420 26.624 1.00 81.94 105 MET A C 1
ATOM 788 O O . MET A 1 105 ? -20.042 -22.746 27.691 1.00 81.94 105 MET A O 1
ATOM 792 N N . ASN A 1 106 ? -19.391 -23.296 25.626 1.00 81.06 106 ASN A N 1
ATOM 793 C CA . ASN A 1 106 ? -19.878 -24.670 25.744 1.00 81.06 106 ASN A CA 1
ATOM 794 C C . ASN A 1 106 ? -19.197 -25.429 26.896 1.00 81.06 106 ASN A C 1
ATOM 796 O O . ASN A 1 106 ? -19.876 -26.115 27.658 1.00 81.06 106 ASN A O 1
ATOM 800 N N . LYS A 1 107 ? -17.876 -25.266 27.050 1.00 84.56 107 LYS A N 1
ATOM 801 C CA . LYS A 1 107 ? -17.079 -25.882 28.120 1.00 84.56 107 LYS A CA 1
ATOM 802 C C . LYS A 1 107 ? -17.536 -25.427 29.510 1.00 84.56 107 LYS A C 1
ATOM 804 O O . LYS A 1 107 ? -17.772 -26.271 30.370 1.00 84.56 107 LYS A O 1
ATOM 809 N N . GLU A 1 108 ? -17.723 -24.123 29.719 1.00 85.38 108 GLU A N 1
ATOM 810 C CA . GLU A 1 108 ? -18.145 -23.566 31.017 1.00 85.38 108 GLU A CA 1
ATOM 811 C C . GLU A 1 108 ? -19.538 -24.029 31.458 1.00 85.38 108 GLU A C 1
ATOM 813 O O . GLU A 1 108 ? -19.815 -24.150 32.650 1.00 85.38 108 GLU A O 1
ATOM 818 N N . PHE A 1 109 ? -20.422 -24.334 30.507 1.00 83.00 109 PHE A N 1
ATOM 819 C CA . PHE A 1 109 ? -21.761 -24.844 30.801 1.00 83.00 109 PHE A CA 1
ATOM 820 C C . PHE A 1 109 ? -21.865 -26.381 30.758 1.00 83.00 109 PHE A C 1
ATOM 822 O O . PHE A 1 109 ? -22.976 -26.914 30.761 1.00 83.00 109 PHE A O 1
ATOM 829 N N . GLY A 1 110 ? -20.736 -27.102 30.755 1.00 83.25 110 GLY A N 1
ATOM 830 C CA . GLY A 1 110 ? -20.693 -28.564 30.888 1.00 83.25 110 GLY A CA 1
ATOM 831 C C . GLY A 1 110 ? -20.876 -29.356 29.588 1.00 83.25 110 GLY A C 1
ATOM 832 O O . GLY A 1 110 ? -21.191 -30.546 29.632 1.00 83.25 110 GLY A O 1
ATOM 833 N N . GLY A 1 111 ? -20.712 -28.717 28.429 1.00 85.19 111 GLY A N 1
ATOM 834 C CA . GLY A 1 111 ? -20.628 -29.391 27.133 1.00 85.19 111 GLY A CA 1
ATOM 835 C C . GLY A 1 111 ? -19.229 -29.955 26.849 1.00 85.19 111 GLY A C 1
ATOM 836 O O . GLY A 1 111 ? -18.259 -29.630 27.535 1.00 85.19 111 GLY A O 1
ATOM 837 N N . THR A 1 112 ? -19.112 -30.796 25.818 1.00 83.75 112 THR A N 1
ATOM 838 C CA . THR A 1 112 ? -17.838 -31.399 25.388 1.00 83.75 112 THR A CA 1
ATOM 839 C C . THR A 1 112 ? -17.403 -30.862 24.028 1.00 83.75 112 THR A C 1
ATOM 841 O O . THR A 1 112 ? -18.208 -30.711 23.102 1.00 83.75 112 THR A O 1
ATOM 844 N N . VAL A 1 113 ? -16.109 -30.560 23.906 1.00 81.50 113 VAL A N 1
ATOM 845 C CA . VAL A 1 113 ? -15.464 -30.172 22.646 1.00 81.50 113 VAL A CA 1
ATOM 846 C C . VAL A 1 113 ? -14.398 -31.222 22.333 1.00 81.50 113 VAL A C 1
ATOM 848 O O . VAL A 1 113 ? -13.636 -31.611 23.212 1.00 81.50 113 VAL A O 1
ATOM 851 N N . ILE A 1 114 ? -14.362 -31.713 21.099 1.00 78.38 114 ILE A N 1
ATOM 852 C CA . ILE A 1 114 ? -13.402 -32.724 20.653 1.00 78.38 114 ILE A CA 1
ATOM 853 C C . ILE A 1 114 ? -12.546 -32.168 19.527 1.00 78.38 114 ILE A C 1
ATOM 855 O O . ILE A 1 114 ? -13.031 -31.474 18.631 1.00 78.38 114 ILE A O 1
ATOM 859 N N . ARG A 1 115 ? -11.265 -32.515 19.553 1.00 69.75 115 ARG A N 1
ATOM 860 C CA . ARG A 1 115 ? -10.353 -32.254 18.446 1.00 69.75 115 ARG A CA 1
ATOM 861 C C . ARG A 1 115 ? -10.562 -33.332 17.392 1.00 69.75 115 ARG A C 1
ATOM 863 O O . ARG A 1 115 ? -10.471 -34.514 17.713 1.00 69.75 115 ARG A O 1
ATOM 870 N N . LYS A 1 116 ? -10.886 -32.943 16.160 1.00 64.75 116 LYS A N 1
ATOM 871 C CA . LYS A 1 116 ? -11.036 -33.883 15.040 1.00 64.75 116 LYS A CA 1
ATOM 872 C C . LYS A 1 116 ? -9.846 -33.740 14.094 1.00 64.75 116 LYS A C 1
ATOM 874 O O . LYS A 1 116 ? -9.335 -32.643 13.902 1.00 64.75 116 LYS A O 1
ATOM 879 N N . ASP A 1 117 ? -9.432 -34.850 13.485 1.00 48.53 117 ASP A N 1
ATOM 880 C CA . ASP A 1 117 ? -8.267 -34.899 12.585 1.00 48.53 117 ASP A CA 1
ATOM 881 C C . ASP A 1 117 ? -8.477 -34.145 11.254 1.00 48.53 117 ASP A C 1
ATOM 883 O O . ASP A 1 117 ? -7.525 -33.908 10.512 1.00 48.53 117 ASP A O 1
ATOM 887 N N . GLY A 1 118 ? -9.714 -33.731 10.953 1.00 53.59 118 GLY A N 1
ATOM 888 C CA . GLY A 1 118 ? -10.059 -32.896 9.802 1.00 53.59 118 GLY A CA 1
ATOM 889 C C . GLY A 1 118 ? -10.301 -31.445 10.212 1.00 53.59 118 GLY A C 1
ATOM 890 O O . GLY A 1 118 ? -11.211 -31.168 10.991 1.00 53.59 118 GLY A O 1
ATOM 891 N N . ARG A 1 119 ? -9.510 -30.520 9.660 1.00 51.00 119 ARG A N 1
ATOM 892 C CA . ARG A 1 119 ? -9.735 -29.075 9.783 1.00 51.00 119 ARG A CA 1
ATOM 893 C C . ARG A 1 119 ? -10.636 -28.628 8.632 1.00 51.00 119 ARG A C 1
ATOM 895 O O . ARG A 1 119 ? -10.215 -28.668 7.477 1.00 51.00 119 ARG A O 1
ATOM 902 N N . GLU A 1 120 ? -11.872 -28.242 8.932 1.00 52.94 120 GLU A N 1
ATOM 903 C CA . GLU A 1 120 ? -12.771 -27.642 7.940 1.00 52.94 120 GLU A CA 1
ATOM 904 C C . GLU A 1 120 ? -12.460 -26.147 7.860 1.00 52.94 120 GLU A C 1
ATOM 906 O O . GLU A 1 120 ? -13.041 -25.327 8.569 1.00 52.94 120 GLU A O 1
ATOM 911 N N . ASP A 1 121 ? -11.470 -25.813 7.032 1.00 55.09 121 ASP A N 1
ATOM 912 C CA . ASP A 1 121 ? -11.133 -24.436 6.689 1.00 55.09 121 ASP A CA 1
ATOM 913 C C . ASP A 1 121 ? -11.700 -24.132 5.297 1.00 55.09 121 ASP A C 1
ATOM 915 O O . ASP A 1 121 ? -11.188 -24.608 4.280 1.00 55.09 121 ASP A O 1
ATOM 919 N N . GLY A 1 122 ? -12.773 -23.345 5.230 1.00 53.81 122 GLY A N 1
ATOM 920 C CA . GLY A 1 122 ? -13.389 -23.027 3.946 1.00 53.81 122 GLY A CA 1
ATOM 921 C C . GLY A 1 122 ? -14.738 -22.330 4.035 1.00 53.81 122 GLY A C 1
ATOM 922 O O . GLY A 1 122 ? -15.332 -22.183 5.101 1.00 53.81 122 GLY A O 1
ATOM 923 N N . GLN A 1 123 ? -15.212 -21.872 2.879 1.00 58.50 123 GLN A N 1
ATOM 924 C CA . GLN A 1 123 ? -16.568 -21.364 2.732 1.00 58.50 123 GLN A CA 1
ATOM 925 C C . GLN A 1 123 ? -17.502 -22.555 2.505 1.00 58.50 123 GLN A C 1
ATOM 927 O O . GLN A 1 123 ? -17.390 -23.233 1.484 1.00 58.50 123 GLN A O 1
ATOM 932 N N . LEU A 1 124 ? -18.378 -22.816 3.471 1.00 59.81 124 LEU A N 1
ATOM 933 C CA . LEU A 1 124 ? -19.312 -23.938 3.478 1.00 59.81 124 LEU A CA 1
ATOM 934 C C . LEU A 1 124 ? -20.734 -23.419 3.689 1.00 59.81 124 LEU A C 1
ATOM 936 O O . LEU A 1 124 ? -20.941 -22.407 4.363 1.00 59.81 124 LEU A O 1
ATOM 940 N N . ASP A 1 125 ? -21.707 -24.111 3.106 1.00 70.12 125 ASP A N 1
ATOM 941 C CA . ASP A 1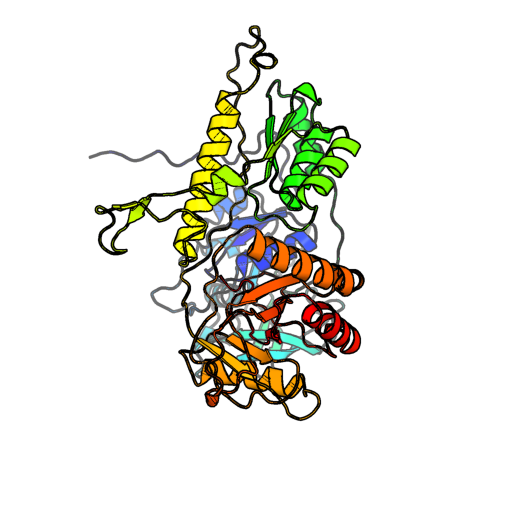 125 ? -23.117 -23.810 3.322 1.00 70.12 125 ASP A CA 1
ATOM 942 C C . ASP A 1 125 ? -23.604 -24.510 4.592 1.00 70.12 125 ASP A C 1
ATOM 944 O O . ASP A 1 125 ? -23.413 -25.715 4.764 1.00 70.12 125 ASP A O 1
ATOM 948 N N . ILE A 1 126 ? -24.237 -23.745 5.480 1.00 69.06 126 ILE A N 1
ATOM 949 C CA . ILE A 1 126 ? -24.854 -24.256 6.706 1.00 69.06 126 ILE A CA 1
ATOM 950 C C . ILE A 1 126 ? -26.367 -24.088 6.666 1.00 69.06 126 ILE A C 1
ATOM 952 O O . ILE A 1 126 ? -26.887 -23.136 6.078 1.00 69.06 126 ILE A O 1
ATOM 956 N N . GLU A 1 127 ? -27.062 -24.987 7.352 1.00 76.88 127 GLU A N 1
ATOM 957 C CA . GLU A 1 127 ? -28.492 -24.883 7.611 1.00 76.88 127 GLU A CA 1
ATOM 958 C C . GLU A 1 127 ? -28.724 -24.147 8.932 1.00 76.88 127 GLU A C 1
ATOM 960 O O . GLU A 1 127 ? -28.252 -24.572 9.987 1.00 76.88 127 GLU A O 1
ATOM 965 N N . VAL A 1 128 ? -29.450 -23.032 8.885 1.00 72.50 128 VAL A N 1
ATOM 966 C CA . VAL A 1 128 ? -29.807 -22.203 10.044 1.00 72.50 128 VAL A CA 1
ATOM 967 C C . VAL A 1 128 ? -31.298 -22.330 10.359 1.00 72.50 128 VAL A C 1
ATOM 969 O O . VAL A 1 128 ? -32.113 -22.436 9.447 1.00 72.50 128 VAL A O 1
ATOM 972 N N . ASP A 1 129 ? -31.678 -22.276 11.640 1.00 77.19 129 ASP A N 1
ATOM 973 C CA . ASP A 1 129 ? -33.082 -22.240 12.080 1.00 77.19 129 ASP A CA 1
ATOM 974 C C . ASP A 1 129 ? -33.627 -20.798 12.006 1.00 77.19 129 ASP A C 1
ATOM 976 O O . ASP A 1 129 ? -33.333 -19.992 12.897 1.00 77.19 129 ASP A O 1
ATOM 980 N N . PRO A 1 130 ? -34.467 -20.434 11.013 1.00 71.12 130 PRO A N 1
ATOM 981 C CA . PRO A 1 130 ? -34.953 -19.061 10.852 1.00 71.12 130 PRO A CA 1
ATOM 982 C C . PRO A 1 130 ? -35.929 -18.638 11.959 1.00 71.12 130 PRO A C 1
ATOM 984 O O . PRO A 1 130 ? -36.258 -17.456 12.075 1.00 71.12 130 PRO A O 1
ATOM 987 N N . LYS A 1 131 ? -36.418 -19.588 12.776 1.00 74.69 131 LYS A N 1
ATOM 988 C CA . LYS A 1 131 ? -37.232 -19.293 13.965 1.00 74.69 131 LYS A CA 1
ATOM 989 C C . LYS A 1 131 ? -36.375 -18.757 15.109 1.00 74.69 131 LYS A C 1
ATOM 991 O O . LYS A 1 131 ? -36.909 -18.138 16.029 1.00 74.69 131 LYS A O 1
ATOM 996 N N . CYS A 1 132 ? -35.060 -18.976 15.067 1.00 65.62 132 CYS A N 1
ATOM 997 C CA . CYS A 1 132 ? -34.141 -18.339 15.990 1.00 65.62 132 CYS A CA 1
ATOM 998 C C . CYS A 1 132 ? -34.125 -16.830 15.722 1.00 65.62 132 CYS A C 1
ATOM 1000 O O . CYS A 1 132 ? -33.933 -16.391 14.590 1.00 65.62 132 CYS A O 1
ATOM 1002 N N . ILE A 1 133 ? -34.264 -16.023 16.778 1.00 62.97 133 ILE A N 1
ATOM 1003 C CA . ILE A 1 133 ? -34.220 -14.550 16.690 1.00 62.97 133 ILE A CA 1
ATOM 1004 C C . ILE A 1 133 ? -32.929 -14.074 16.020 1.00 62.97 133 ILE A C 1
ATOM 1006 O O . ILE A 1 133 ? -32.923 -13.048 15.347 1.00 62.97 133 ILE A O 1
ATOM 1010 N N . LEU A 1 134 ? -31.865 -14.861 16.155 1.00 59.88 134 LEU A N 1
ATOM 1011 C CA . LEU A 1 134 ? -30.577 -14.580 15.563 1.00 59.88 134 LEU A CA 1
ATOM 1012 C C . LEU A 1 134 ? -30.550 -14.643 14.030 1.00 59.88 134 LEU A C 1
ATOM 1014 O O . LEU A 1 134 ? -29.848 -13.869 13.388 1.00 59.88 134 LEU A O 1
ATOM 1018 N N . PHE A 1 135 ? -31.325 -15.553 13.447 1.00 62.75 135 PHE A N 1
ATOM 1019 C CA . PHE A 1 135 ? -31.381 -15.768 12.001 1.00 62.75 135 PHE A CA 1
ATOM 1020 C C . PHE A 1 135 ? -32.671 -15.218 11.396 1.00 62.75 135 PHE A C 1
ATOM 1022 O O . PHE A 1 135 ? -33.018 -15.522 10.254 1.00 62.75 135 PHE A O 1
ATOM 1029 N N . LYS A 1 136 ? -33.398 -14.392 12.156 1.00 68.06 136 LYS A N 1
ATOM 1030 C CA . LYS A 1 136 ? -34.644 -13.787 11.705 1.00 68.06 136 LYS A CA 1
ATOM 1031 C C . LYS A 1 136 ? -34.383 -12.947 10.452 1.00 68.06 136 LYS A C 1
ATOM 1033 O O . LYS A 1 136 ? -33.641 -11.972 10.491 1.00 68.06 136 LYS A O 1
ATOM 1038 N N . GLY A 1 137 ? -35.041 -13.314 9.354 1.00 66.38 137 GLY A N 1
ATOM 1039 C CA . GLY A 1 137 ? -34.894 -12.646 8.056 1.00 66.38 137 GLY A CA 1
ATOM 1040 C C . GLY A 1 137 ? -33.802 -13.229 7.152 1.00 66.38 137 GLY A C 1
ATOM 1041 O O . GLY A 1 137 ? -33.645 -12.744 6.034 1.00 66.38 137 GLY A O 1
ATOM 1042 N N . LEU A 1 138 ? -33.085 -14.268 7.589 1.00 68.19 138 LEU A N 1
ATOM 1043 C CA . LEU A 1 138 ? -32.146 -15.016 6.751 1.00 68.19 138 LEU A CA 1
ATOM 1044 C C . LEU A 1 138 ? -32.830 -16.208 6.072 1.00 68.19 138 LEU A C 1
ATOM 1046 O O . LEU A 1 138 ? -33.837 -16.731 6.551 1.00 68.19 138 LEU A O 1
ATOM 1050 N N . GLN A 1 139 ? -32.260 -16.642 4.947 1.00 76.19 139 GLN A N 1
ATOM 1051 C CA . GLN A 1 139 ? -32.668 -17.879 4.280 1.00 76.19 139 GLN A CA 1
ATOM 1052 C C . GLN A 1 139 ? -32.106 -19.097 5.035 1.00 76.19 139 GLN A C 1
ATOM 1054 O O . GLN A 1 139 ? -31.021 -18.977 5.606 1.00 76.19 139 GLN A O 1
ATOM 1059 N N . PRO A 1 140 ? -32.777 -20.265 5.009 1.00 77.81 140 PRO A N 1
ATOM 1060 C CA . PRO A 1 140 ? -32.330 -21.460 5.732 1.00 77.81 140 PRO A CA 1
ATOM 1061 C C . PRO A 1 140 ? -30.918 -21.932 5.373 1.00 77.81 140 PRO A C 1
ATOM 1063 O O . PRO A 1 140 ? -30.214 -22.412 6.248 1.00 77.81 140 PRO A O 1
ATOM 1066 N N . ALA A 1 141 ? -30.485 -21.771 4.121 1.00 77.62 141 ALA A N 1
ATOM 1067 C CA . ALA A 1 141 ? -29.110 -22.044 3.710 1.00 77.62 141 ALA A CA 1
ATOM 1068 C C . ALA A 1 141 ? -28.299 -20.743 3.716 1.00 77.62 141 ALA A C 1
ATOM 1070 O O . ALA A 1 141 ? -28.705 -19.763 3.082 1.00 77.62 141 ALA A O 1
ATOM 1071 N N . GLN A 1 142 ? -27.170 -20.723 4.426 1.00 65.88 142 GLN A N 1
ATOM 1072 C CA . GLN A 1 142 ? -26.267 -19.573 4.488 1.00 65.88 142 GLN A CA 1
ATOM 1073 C C . GLN A 1 142 ? -24.820 -19.991 4.196 1.00 65.88 142 GLN A C 1
ATOM 1075 O O . GLN A 1 142 ? -24.310 -20.880 4.879 1.00 65.88 142 GLN A O 1
ATOM 1080 N N . PRO A 1 143 ? -24.125 -19.316 3.262 1.00 66.06 143 PRO A N 1
ATOM 1081 C CA . PRO A 1 143 ? -22.698 -19.517 3.073 1.00 66.06 143 PRO A CA 1
ATOM 1082 C C . PRO A 1 143 ? -21.928 -18.836 4.206 1.00 66.06 143 PRO A C 1
ATOM 1084 O O . PRO A 1 143 ? -22.032 -17.622 4.406 1.00 66.06 143 PRO A O 1
ATOM 1087 N N . VAL A 1 144 ? -21.114 -19.596 4.931 1.00 61.03 144 VAL A N 1
ATOM 1088 C CA . VAL A 1 144 ? -20.303 -19.093 6.046 1.00 61.03 144 VAL A CA 1
ATOM 1089 C C . VAL A 1 144 ? -18.856 -19.551 5.928 1.00 61.03 144 VAL A C 1
ATOM 1091 O O . VAL A 1 144 ? -18.551 -20.585 5.341 1.00 61.03 144 VAL A O 1
ATOM 1094 N N . LEU A 1 145 ? -17.944 -18.756 6.488 1.00 60.25 145 LEU A N 1
ATOM 1095 C CA . LEU A 1 145 ? -16.548 -19.151 6.625 1.00 60.25 145 LEU A CA 1
ATOM 1096 C C . LEU A 1 145 ? -16.400 -19.972 7.904 1.00 60.25 145 LEU A C 1
ATOM 1098 O O . LEU A 1 145 ? -16.511 -19.436 9.008 1.00 60.25 145 LEU A O 1
ATOM 1102 N N . LEU A 1 146 ? -16.154 -21.263 7.736 1.00 60.38 146 LEU A N 1
ATOM 1103 C CA . LEU A 1 146 ? -15.882 -22.187 8.820 1.00 60.38 146 LEU A CA 1
ATOM 1104 C C . LEU A 1 146 ? -14.366 -22.291 9.011 1.00 60.38 146 LEU A C 1
ATOM 1106 O O . LEU A 1 146 ? -13.609 -22.415 8.049 1.00 60.38 146 LEU A O 1
ATOM 1110 N N . THR A 1 147 ? -13.934 -22.136 10.262 1.00 54.38 147 THR A N 1
ATOM 1111 C CA . THR A 1 147 ? -12.533 -22.257 10.679 1.00 54.38 147 THR A CA 1
ATOM 1112 C C . THR A 1 147 ? -12.499 -23.031 11.993 1.00 54.38 147 THR A C 1
ATOM 1114 O O . THR A 1 147 ? -12.635 -22.437 13.069 1.00 54.38 147 THR A O 1
ATOM 1117 N N . HIS A 1 148 ? -12.398 -24.355 11.945 1.00 59.06 148 HIS A N 1
ATOM 1118 C CA . HIS A 1 148 ? -12.338 -25.164 13.166 1.00 59.06 148 HIS A CA 1
ATOM 1119 C C . HIS A 1 148 ? -11.331 -26.301 13.055 1.00 5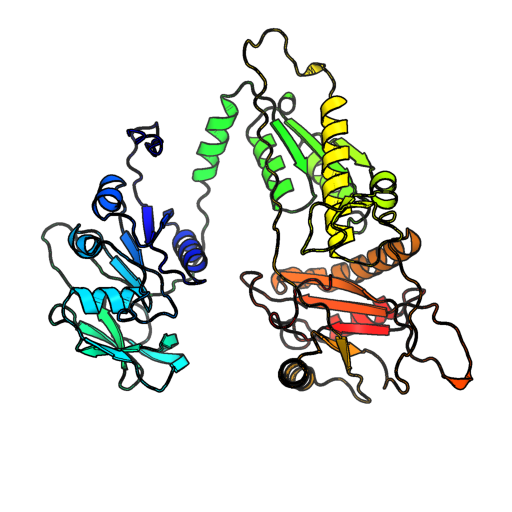9.06 148 HIS A C 1
ATOM 1121 O O . HIS A 1 148 ? -11.380 -27.107 12.134 1.00 59.06 148 HIS A O 1
ATOM 1127 N N . GLY A 1 149 ? -10.436 -26.373 14.046 1.00 57.56 149 GLY A N 1
ATOM 1128 C CA . GLY A 1 149 ? -9.715 -27.606 14.387 1.00 57.56 149 GLY A CA 1
ATOM 1129 C C . GLY A 1 149 ? -10.470 -28.466 15.409 1.00 57.56 149 GLY A C 1
ATOM 1130 O O . GLY A 1 149 ? -10.379 -29.689 15.379 1.00 57.56 149 GLY A O 1
ATOM 1131 N N . ASP A 1 150 ? -11.275 -27.827 16.262 1.00 65.69 150 ASP A N 1
ATOM 1132 C CA . ASP A 1 150 ? -12.049 -28.473 17.320 1.00 65.69 150 ASP A CA 1
ATOM 1133 C C . ASP A 1 150 ? -13.552 -28.293 17.061 1.00 65.69 150 ASP A C 1
ATOM 1135 O O . ASP A 1 150 ? -14.010 -27.210 16.685 1.00 65.69 150 ASP A O 1
ATOM 1139 N N . SER A 1 151 ? -14.326 -29.355 17.273 1.00 70.50 151 SER A N 1
ATOM 1140 C CA . SER A 1 151 ? -15.773 -29.414 17.044 1.00 70.50 151 SER A CA 1
ATOM 1141 C C . SER A 1 151 ? -16.526 -29.697 18.340 1.00 70.50 151 SER A C 1
ATOM 1143 O O . SER A 1 151 ? -16.035 -30.400 19.219 1.00 70.50 151 SER A O 1
ATOM 1145 N N . ILE A 1 152 ? -17.753 -29.193 18.451 1.00 73.38 152 ILE A N 1
ATOM 1146 C CA . ILE A 1 152 ? -18.625 -29.492 19.593 1.00 73.38 152 ILE A CA 1
ATOM 1147 C C . ILE A 1 152 ? -19.273 -30.855 19.392 1.00 73.38 152 ILE A C 1
ATOM 1149 O O . ILE A 1 152 ? -19.951 -31.071 18.390 1.00 73.38 152 ILE A O 1
ATOM 1153 N N . GLU A 1 153 ? -19.069 -31.757 20.348 1.00 78.44 153 GLU A N 1
ATOM 1154 C CA . GLU A 1 153 ? -19.675 -33.090 20.344 1.00 78.44 153 GLU A CA 1
ATOM 1155 C C . GLU A 1 153 ? -20.977 -33.088 21.145 1.00 78.44 153 GLU A C 1
ATOM 1157 O O . GLU A 1 153 ? -22.036 -33.411 20.611 1.00 78.44 153 GLU A O 1
ATOM 1162 N N . LYS A 1 154 ? -20.917 -32.650 22.408 1.00 80.75 154 LYS A N 1
ATOM 1163 C CA . LYS A 1 154 ? -22.092 -32.469 23.262 1.00 80.75 154 LYS A CA 1
ATOM 1164 C C . LYS A 1 154 ? -22.289 -30.985 23.548 1.00 80.75 154 LYS A C 1
ATOM 1166 O O . LYS A 1 154 ? -21.455 -30.346 24.194 1.00 80.75 154 LYS A O 1
ATOM 1171 N N . VAL A 1 155 ? -23.416 -30.440 23.096 1.00 81.62 155 VAL A N 1
ATOM 1172 C CA . VAL A 1 155 ? -23.866 -29.106 23.514 1.00 81.62 155 VAL A CA 1
ATOM 1173 C C . VAL A 1 155 ? -24.302 -29.174 24.975 1.00 81.62 155 VAL A C 1
ATOM 1175 O O . VAL A 1 155 ? -24.972 -30.124 25.383 1.00 81.62 155 VAL A O 1
ATOM 1178 N N . ALA A 1 156 ? -23.905 -28.181 25.767 1.00 80.06 156 ALA A N 1
ATOM 1179 C CA . ALA A 1 156 ? -24.345 -28.031 27.148 1.00 80.06 156 ALA A CA 1
ATOM 1180 C C . ALA A 1 156 ? -25.883 -28.077 27.253 1.00 80.06 156 ALA A C 1
ATOM 1182 O O . ALA A 1 156 ? -26.575 -27.434 26.469 1.00 80.06 156 ALA A O 1
ATOM 1183 N N . GLU A 1 157 ? -26.429 -28.776 28.255 1.00 77.31 157 GLU A N 1
ATOM 1184 C CA . GLU A 1 157 ? -27.878 -29.058 28.376 1.00 77.31 157 GLU A CA 1
ATOM 1185 C C . GLU A 1 157 ? -28.757 -27.801 28.422 1.00 77.31 157 GLU A C 1
ATOM 1187 O O . GLU A 1 157 ? -29.935 -27.833 28.076 1.00 77.31 157 GLU A O 1
ATOM 1192 N N . SER A 1 158 ? -28.175 -26.670 28.821 1.00 72.44 158 SER A N 1
ATOM 1193 C CA . SER A 1 158 ? -28.867 -25.383 28.858 1.00 72.44 158 SER A CA 1
ATOM 1194 C C . SER A 1 158 ? -28.914 -24.637 27.517 1.00 72.44 158 SER A C 1
ATOM 1196 O O . SER A 1 158 ? -29.441 -23.528 27.468 1.00 72.44 158 SER A O 1
ATOM 1198 N N . PHE A 1 159 ? -28.383 -25.221 26.441 1.00 74.81 159 PHE A N 1
ATOM 1199 C CA . PHE A 1 159 ? -28.350 -24.640 25.102 1.00 74.81 159 PHE A CA 1
ATOM 1200 C C . PHE A 1 159 ? -29.028 -25.555 24.078 1.00 74.81 159 PHE A C 1
ATOM 1202 O O . PHE A 1 159 ? -29.053 -26.776 24.201 1.00 74.81 159 PHE A O 1
ATOM 1209 N N . ARG A 1 160 ? -29.554 -24.940 23.020 1.00 76.31 160 ARG A N 1
ATOM 1210 C CA . ARG A 1 160 ? -30.165 -25.599 21.869 1.00 76.31 160 ARG A CA 1
ATOM 1211 C C . ARG A 1 160 ? -29.337 -25.318 20.609 1.00 76.31 160 ARG A C 1
ATOM 1213 O O . ARG A 1 160 ? -29.045 -24.149 20.351 1.00 76.31 160 ARG A O 1
ATOM 1220 N N . PRO A 1 161 ? -28.996 -26.332 19.794 1.00 75.75 161 PRO A N 1
ATOM 1221 C CA . PRO A 1 161 ? -28.397 -26.112 18.480 1.00 75.75 161 PRO A CA 1
ATOM 1222 C C . PRO A 1 161 ? -29.394 -25.407 17.549 1.00 75.75 161 PRO A C 1
ATOM 1224 O O . PRO A 1 161 ? -30.574 -25.757 17.502 1.00 75.75 161 PRO A O 1
ATOM 1227 N N . VAL A 1 162 ? -28.921 -24.387 16.835 1.00 68.56 162 VAL A N 1
ATOM 1228 C CA . VAL A 1 162 ? -29.726 -23.537 15.936 1.00 68.56 162 VAL A CA 1
ATOM 1229 C C . VAL A 1 162 ? -29.114 -23.373 14.548 1.00 68.56 162 VAL A C 1
ATOM 1231 O O . VAL A 1 162 ? -29.748 -22.774 13.685 1.00 68.56 162 VAL A O 1
ATOM 1234 N N . ALA A 1 163 ? -27.915 -23.909 14.311 1.00 65.31 163 ALA A N 1
ATOM 1235 C CA . ALA A 1 163 ? -27.386 -24.088 12.967 1.00 65.31 163 ALA A CA 1
ATOM 1236 C C . ALA A 1 163 ? -26.483 -25.321 12.875 1.00 65.31 163 ALA A C 1
ATOM 1238 O O . ALA A 1 163 ? -25.764 -25.636 13.832 1.00 65.31 163 ALA A O 1
ATOM 1239 N N . MET A 1 164 ? -26.499 -25.985 11.721 1.00 72.19 164 MET A N 1
ATOM 1240 C CA . MET A 1 164 ? -25.742 -27.205 11.454 1.00 72.19 164 MET A CA 1
ATOM 1241 C C . MET A 1 164 ? -25.035 -27.148 10.095 1.00 72.19 164 MET A C 1
ATOM 1243 O O . MET A 1 164 ? -25.582 -26.649 9.117 1.00 72.19 164 MET A O 1
ATOM 1247 N N . SER A 1 165 ? -23.814 -27.678 10.041 1.00 65.88 165 SER A N 1
ATOM 1248 C CA . SER A 1 165 ? -23.068 -27.963 8.810 1.00 65.88 165 SER A CA 1
ATOM 1249 C C . SER A 1 165 ? -23.002 -29.479 8.666 1.00 65.88 165 SER A C 1
ATOM 1251 O O . SER A 1 165 ? -22.222 -30.118 9.368 1.00 65.88 165 SER A O 1
ATOM 1253 N N . ALA A 1 166 ? -23.868 -30.084 7.851 1.00 73.06 166 ALA A N 1
ATOM 1254 C CA . ALA A 1 166 ? -24.034 -31.540 7.786 1.00 73.06 166 ALA A CA 1
ATOM 1255 C C . ALA A 1 166 ? -24.208 -32.188 9.185 1.00 73.06 166 ALA A C 1
ATOM 1257 O O . ALA A 1 166 ? -25.262 -32.059 9.800 1.00 73.06 166 ALA A O 1
ATOM 1258 N N . ASN A 1 167 ? -23.168 -32.849 9.708 1.00 66.94 167 ASN A N 1
ATOM 1259 C CA . ASN A 1 167 ? -23.166 -33.507 11.022 1.00 66.94 167 ASN A CA 1
ATOM 1260 C C . ASN A 1 167 ? -22.558 -32.652 12.152 1.00 66.94 167 ASN A C 1
ATOM 1262 O O . ASN A 1 167 ? -22.374 -33.146 13.265 1.00 66.94 167 ASN A O 1
ATOM 1266 N N . PHE A 1 168 ? -22.202 -31.395 11.884 1.00 64.88 168 PHE A N 1
ATOM 1267 C CA . PHE A 1 168 ? -21.528 -30.512 12.834 1.00 64.88 168 PHE A CA 1
ATOM 1268 C C . PHE A 1 168 ? -22.461 -29.425 13.350 1.00 64.88 168 PHE A C 1
ATOM 1270 O O . PHE A 1 168 ? -23.213 -28.812 12.594 1.00 64.88 168 PHE A O 1
ATOM 1277 N N . ILE A 1 169 ? -22.374 -29.144 14.649 1.00 62.31 169 ILE A N 1
ATOM 1278 C CA . ILE A 1 169 ? -23.120 -28.055 15.278 1.00 62.31 169 ILE A CA 1
ATOM 1279 C C . ILE A 1 169 ? -22.359 -26.756 15.022 1.00 62.31 169 ILE A C 1
ATOM 1281 O O . ILE A 1 169 ? -21.316 -26.509 15.627 1.00 62.31 169 ILE A O 1
ATOM 1285 N N . ALA A 1 170 ? -22.892 -25.932 14.122 1.00 54.91 170 ALA A N 1
ATOM 1286 C CA . ALA A 1 170 ? -22.283 -24.667 13.730 1.00 54.91 170 ALA A CA 1
ATOM 1287 C C . ALA A 1 170 ? -22.636 -23.534 14.705 1.00 54.91 170 ALA A C 1
ATOM 1289 O O . ALA A 1 170 ? -21.810 -22.658 14.941 1.00 54.91 170 ALA A O 1
ATOM 1290 N N . VAL A 1 171 ? -23.846 -23.546 15.288 1.00 54.53 171 VAL A N 1
ATOM 1291 C CA . VAL A 1 171 ? -24.308 -22.523 16.247 1.00 54.53 171 VAL A CA 1
ATOM 1292 C C . VAL A 1 171 ? -25.252 -23.137 17.281 1.00 54.53 171 VAL A C 1
ATOM 1294 O O . VAL A 1 171 ? -26.137 -23.919 16.932 1.00 54.53 171 VAL A O 1
ATOM 1297 N N . PHE A 1 172 ? -25.115 -22.744 18.549 1.00 56.38 172 PHE A N 1
ATOM 1298 C CA . PHE A 1 172 ? -26.062 -23.060 19.621 1.00 56.38 172 PHE A CA 1
ATOM 1299 C C . PHE A 1 172 ? -26.449 -21.788 20.394 1.00 56.38 172 PHE A C 1
ATOM 1301 O O . PHE A 1 172 ? -25.703 -20.812 20.417 1.00 56.38 172 PHE A O 1
ATOM 1308 N N . THR A 1 173 ? -27.630 -21.775 21.014 1.00 45.97 173 THR A N 1
ATOM 1309 C CA . THR A 1 173 ? -28.154 -20.623 21.767 1.00 45.97 173 THR A CA 1
ATOM 1310 C C . THR A 1 173 ? -28.865 -21.058 23.047 1.00 45.97 173 THR A C 1
ATOM 1312 O O . THR A 1 173 ? -29.359 -22.179 23.136 1.00 45.97 173 THR A O 1
ATOM 1315 N N . LYS A 1 174 ? -28.927 -20.174 24.044 1.00 48.59 174 LYS A N 1
ATOM 1316 C CA . LYS A 1 174 ? -29.649 -20.374 25.305 1.00 48.59 174 LYS A CA 1
ATOM 1317 C C . LYS A 1 174 ? -30.681 -19.272 25.463 1.00 48.59 174 LYS A C 1
ATOM 1319 O O . LYS A 1 174 ? -30.336 -18.093 25.436 1.00 48.59 174 LYS A O 1
ATOM 1324 N N . PHE A 1 175 ? -31.936 -19.671 25.649 1.00 50.69 175 PHE A N 1
ATOM 1325 C CA . PHE A 1 175 ? -33.039 -18.759 25.930 1.00 50.69 175 PHE A CA 1
ATOM 1326 C C . PHE A 1 175 ? -33.249 -18.678 27.442 1.00 50.69 175 PHE A C 1
ATOM 1328 O O . PHE A 1 175 ? -33.385 -19.705 28.105 1.00 50.69 175 PHE A O 1
ATOM 1335 N N . VAL A 1 176 ? -33.259 -17.463 27.990 1.00 42.91 176 VAL A N 1
ATOM 1336 C CA . VAL A 1 176 ? -33.666 -17.210 29.377 1.00 42.91 176 VAL A CA 1
ATOM 1337 C C . VAL A 1 176 ? -34.749 -16.137 29.348 1.00 42.91 176 VAL A C 1
ATOM 1339 O O . VAL A 1 176 ? -34.463 -14.985 29.019 1.00 42.91 176 VAL A O 1
ATOM 1342 N N . ASP A 1 177 ? -35.981 -16.518 29.680 1.00 29.61 177 ASP A N 1
ATOM 1343 C CA . ASP A 1 177 ? -37.086 -15.576 29.854 1.00 29.61 177 ASP A CA 1
ATOM 1344 C C . ASP A 1 177 ? -36.906 -14.792 31.161 1.00 29.61 177 ASP A C 1
ATOM 1346 O O . ASP A 1 177 ? -36.662 -15.369 32.222 1.00 29.61 177 ASP A O 1
ATOM 1350 N N . PHE A 1 178 ? -37.049 -13.466 31.103 1.00 30.97 178 PHE A N 1
ATOM 1351 C CA . PHE A 1 178 ? -37.227 -12.637 32.293 1.00 30.97 178 PHE A CA 1
ATOM 1352 C C . PHE A 1 178 ? -38.323 -11.598 32.052 1.00 30.97 178 PHE A C 1
ATOM 1354 O O . PHE A 1 178 ? -38.368 -10.935 31.012 1.00 30.97 178 PHE A O 1
ATOM 1361 N N . VAL A 1 179 ? -39.203 -11.448 33.040 1.00 26.30 179 VAL A N 1
ATOM 1362 C CA . VAL A 1 179 ? -40.254 -10.429 33.079 1.00 26.30 179 VAL A CA 1
ATOM 1363 C C . VAL A 1 179 ? -39.579 -9.051 33.131 1.00 26.30 179 VAL A C 1
ATOM 1365 O O . VAL A 1 179 ? -39.009 -8.680 34.152 1.00 26.30 179 VAL A O 1
ATOM 1368 N N . GLY A 1 180 ? -39.599 -8.311 32.015 1.00 27.78 180 GLY A N 1
ATOM 1369 C CA . GLY A 1 180 ? -39.124 -6.919 31.932 1.00 27.78 180 GLY A CA 1
ATOM 1370 C C . GLY A 1 180 ? -37.954 -6.625 30.980 1.00 27.78 180 GLY A C 1
ATOM 1371 O O . GLY A 1 180 ? -37.579 -5.464 30.848 1.00 27.78 180 GLY A O 1
ATOM 1372 N N . GLY A 1 181 ? -37.387 -7.616 30.284 1.00 24.64 181 GLY A N 1
ATOM 1373 C CA . GLY A 1 181 ? -36.349 -7.376 29.272 1.00 24.64 181 GLY A CA 1
ATOM 1374 C C . GLY A 1 181 ? -35.608 -8.652 28.882 1.00 24.64 181 GLY A C 1
ATOM 1375 O O . GLY A 1 181 ? -35.097 -9.366 29.740 1.00 24.64 181 GLY A O 1
ATOM 1376 N N . ILE A 1 182 ? -35.566 -8.951 27.583 1.00 26.50 182 ILE A N 1
ATOM 1377 C CA . ILE A 1 182 ? -35.046 -10.216 27.054 1.00 26.50 182 ILE A CA 1
ATOM 1378 C C . ILE A 1 182 ? -33.508 -10.182 27.020 1.00 26.50 182 ILE A C 1
ATOM 1380 O O . ILE A 1 182 ? -32.919 -9.238 26.492 1.00 26.50 182 ILE A O 1
ATOM 1384 N N . ARG A 1 183 ? -32.846 -11.211 27.570 1.00 30.39 183 ARG A N 1
ATOM 1385 C CA . ARG A 1 183 ? -31.391 -11.421 27.452 1.00 30.39 183 ARG A CA 1
ATOM 1386 C C . ARG A 1 183 ? -31.117 -12.362 26.282 1.00 30.39 183 ARG A C 1
ATOM 1388 O O . ARG A 1 183 ? -31.695 -13.442 26.222 1.00 30.39 183 ARG A O 1
ATOM 1395 N N . PHE A 1 184 ? -30.229 -11.972 25.373 1.00 30.25 184 PHE A N 1
ATOM 1396 C CA . PHE A 1 184 ? -29.910 -12.748 24.175 1.00 30.25 184 PHE A CA 1
ATOM 1397 C C . PHE A 1 184 ? -28.421 -13.099 24.092 1.00 30.25 184 PHE A C 1
ATOM 1399 O O . PHE A 1 184 ? -27.577 -12.322 24.521 1.00 30.25 184 PHE A O 1
ATOM 1406 N N . PHE A 1 185 ? -28.108 -14.251 23.498 1.00 32.44 185 PHE A N 1
ATOM 1407 C CA . PHE A 1 185 ? -26.774 -14.647 23.032 1.00 32.44 185 PHE A CA 1
ATOM 1408 C C . PHE A 1 185 ? -26.859 -14.723 21.494 1.00 32.44 185 PHE A C 1
ATOM 1410 O O . PHE A 1 185 ? -27.727 -15.431 20.977 1.00 32.44 185 PHE A O 1
ATOM 1417 N N . PHE A 1 186 ? -26.041 -13.971 20.749 1.00 37.47 186 PHE A N 1
ATOM 1418 C CA . PHE A 1 186 ? -26.227 -13.756 19.297 1.00 37.47 186 PHE A CA 1
ATOM 1419 C C . PHE A 1 186 ? -24.934 -13.899 18.481 1.00 37.47 186 PHE A C 1
ATOM 1421 O O . PHE A 1 186 ? -23.950 -13.358 18.932 1.00 37.47 186 PHE A O 1
ATOM 1428 N N . LEU A 1 187 ? -24.976 -14.479 17.264 1.00 28.09 187 LEU A N 1
ATOM 1429 C CA . LEU A 1 187 ? -24.025 -14.445 16.118 1.00 28.09 187 LEU A CA 1
ATOM 1430 C C . LEU A 1 187 ? -24.720 -14.042 14.786 1.00 28.09 187 LEU A C 1
ATOM 1432 O O . LEU A 1 187 ? -25.633 -14.747 14.397 1.00 28.09 187 LEU A O 1
ATOM 1436 N N . VAL A 1 188 ? -24.261 -13.030 14.029 1.00 25.58 188 VAL A N 1
ATOM 1437 C CA . VAL A 1 188 ? -24.171 -13.031 12.534 1.00 25.58 188 VAL A CA 1
ATOM 1438 C C . VAL A 1 188 ? -23.731 -11.662 11.992 1.00 25.58 188 VAL A C 1
ATOM 1440 O O . VAL A 1 188 ? -24.095 -10.603 12.497 1.00 25.58 188 VAL A O 1
ATOM 1443 N N . CYS A 1 189 ? -22.925 -11.729 10.929 1.00 26.97 189 CYS A N 1
ATOM 1444 C CA . CYS A 1 189 ? -22.459 -10.638 10.080 1.00 26.97 189 CYS A CA 1
ATOM 1445 C C . CYS A 1 189 ? -23.635 -9.873 9.448 1.00 26.97 189 CYS A C 1
ATOM 1447 O O . CYS A 1 189 ? -24.376 -10.433 8.642 1.00 26.97 189 CYS A O 1
ATOM 1449 N N . LEU A 1 190 ? -23.773 -8.582 9.761 1.00 22.86 190 LEU A N 1
ATOM 1450 C CA . LEU A 1 190 ? -24.716 -7.695 9.084 1.00 22.86 190 LEU A CA 1
ATOM 1451 C C . LEU A 1 190 ? -23.985 -6.546 8.389 1.00 22.86 190 LEU A C 1
ATOM 1453 O O . LEU A 1 190 ? -23.157 -5.837 8.958 1.00 22.86 190 LEU A O 1
ATOM 1457 N N . ARG A 1 191 ? -24.312 -6.408 7.105 1.00 22.58 191 ARG A N 1
ATOM 1458 C CA . ARG A 1 191 ? -24.049 -5.260 6.241 1.00 22.58 191 ARG A CA 1
ATOM 1459 C C . ARG A 1 191 ? -25.232 -4.303 6.399 1.00 22.58 191 ARG A C 1
ATOM 1461 O O . ARG A 1 191 ? -26.334 -4.716 6.070 1.00 22.58 191 ARG A O 1
ATOM 1468 N N . SER A 1 192 ? -24.985 -3.051 6.787 1.00 24.08 192 SER A N 1
ATOM 1469 C CA . SER A 1 192 ? -25.488 -1.849 6.092 1.00 24.08 192 SER A CA 1
ATOM 1470 C C . SER A 1 192 ? -25.232 -0.572 6.904 1.00 24.08 192 SER A C 1
ATOM 1472 O O . SER A 1 192 ? -25.783 -0.382 7.981 1.00 24.08 192 SER A O 1
ATOM 1474 N N . SER A 1 193 ? -24.410 0.285 6.297 1.00 27.41 193 SER A N 1
ATOM 1475 C CA . SER A 1 193 ? -24.298 1.751 6.361 1.00 27.41 193 SER A CA 1
ATOM 1476 C C . SER A 1 193 ? -25.318 2.562 7.177 1.00 27.41 193 SE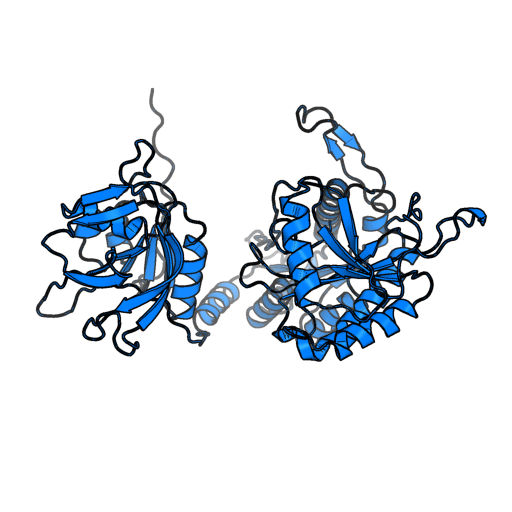R A C 1
ATOM 1478 O O . SER A 1 193 ? -26.497 2.554 6.840 1.00 27.41 193 SER A O 1
ATOM 1480 N N . PHE A 1 194 ? -24.830 3.439 8.063 1.00 27.19 194 PHE A N 1
ATOM 1481 C CA . PHE A 1 194 ? -24.832 4.909 7.887 1.00 27.19 194 PHE A CA 1
ATOM 1482 C C . PHE A 1 194 ? -24.105 5.560 9.077 1.00 27.19 194 PHE A C 1
ATOM 1484 O O . PHE A 1 194 ? -24.463 5.302 10.218 1.00 27.19 194 PHE A O 1
ATOM 1491 N N . PHE A 1 195 ? -23.091 6.388 8.815 1.00 31.25 195 PHE A N 1
ATOM 1492 C CA . PHE A 1 195 ? -22.279 7.075 9.828 1.00 31.25 195 PHE A CA 1
ATOM 1493 C C . PHE A 1 195 ? -23.114 8.122 10.584 1.00 31.25 195 PHE A C 1
ATOM 1495 O O . PHE A 1 195 ? -23.774 8.942 9.946 1.00 31.25 195 PHE A O 1
ATOM 1502 N N . SER A 1 196 ? -23.045 8.152 11.919 1.00 27.91 196 SER A N 1
ATOM 1503 C CA . SER A 1 196 ? -23.652 9.231 12.707 1.00 27.91 196 SER A CA 1
ATOM 1504 C C . SER A 1 196 ? -22.615 10.266 13.148 1.00 27.91 196 SER A C 1
ATOM 1506 O O . SER A 1 196 ? -21.688 10.003 13.913 1.00 27.91 196 SER A O 1
ATOM 1508 N N . PHE A 1 197 ? -22.829 11.480 12.650 1.00 29.61 197 PHE A N 1
ATOM 1509 C CA . PHE A 1 197 ? -22.059 12.724 12.755 1.00 29.61 197 PHE A CA 1
ATOM 1510 C C . PHE A 1 197 ? -21.933 13.297 14.194 1.00 29.61 197 PHE A C 1
ATOM 1512 O O . PHE A 1 197 ? -21.519 14.439 14.380 1.00 29.61 197 PHE A O 1
ATOM 1519 N N . LEU A 1 198 ? -22.299 12.533 15.233 1.00 27.45 198 LEU A N 1
ATOM 1520 C CA . LEU A 1 198 ? -22.533 13.028 16.599 1.00 27.45 198 LEU A CA 1
ATOM 1521 C C . LEU A 1 198 ? -21.298 13.018 17.523 1.00 27.45 198 LEU A C 1
ATOM 1523 O O . LEU A 1 198 ? -21.173 13.913 18.357 1.00 27.45 198 LEU A O 1
ATOM 1527 N N . LYS A 1 199 ? -20.319 12.111 17.346 1.00 32.19 199 LYS A N 1
ATOM 1528 C CA . LYS A 1 199 ? -19.024 12.205 18.075 1.00 32.19 199 LYS A CA 1
ATOM 1529 C C . LYS A 1 199 ? -18.180 13.409 17.627 1.00 32.19 199 LYS A C 1
ATOM 1531 O O . LYS A 1 199 ? -17.351 13.905 18.385 1.00 32.19 199 LYS A O 1
ATOM 1536 N N . PHE A 1 200 ? -18.444 13.909 16.421 1.00 35.28 200 PHE A N 1
ATOM 1537 C CA . PHE A 1 200 ? -17.781 15.064 15.820 1.00 35.28 200 PHE A CA 1
ATOM 1538 C C . PHE A 1 200 ? -18.018 16.350 16.613 1.00 35.28 200 PHE A C 1
ATOM 1540 O O . PHE A 1 200 ? -17.081 17.096 16.875 1.00 35.28 200 PHE A O 1
ATOM 1547 N N . ILE A 1 201 ? -19.258 16.565 17.056 1.00 31.66 201 ILE A N 1
ATOM 1548 C CA . ILE A 1 201 ? -19.664 17.779 17.768 1.00 31.66 201 ILE A CA 1
ATOM 1549 C C . ILE A 1 201 ? -18.965 17.864 19.134 1.00 31.66 201 ILE A C 1
ATOM 1551 O O . ILE A 1 201 ? -18.456 18.922 19.487 1.00 31.66 201 ILE A O 1
ATOM 1555 N N . ASN A 1 202 ? -18.824 16.749 19.860 1.00 33.50 202 ASN A N 1
ATOM 1556 C CA . ASN A 1 202 ? -18.145 16.747 21.163 1.00 33.50 202 ASN A CA 1
ATOM 1557 C C . ASN A 1 202 ? -16.627 16.988 21.065 1.00 33.50 202 ASN A C 1
ATOM 1559 O O . ASN A 1 202 ? -16.073 17.691 21.909 1.00 33.50 202 ASN A O 1
ATOM 1563 N N . PHE A 1 203 ? -15.953 16.462 20.033 1.00 36.78 203 PHE A N 1
ATOM 1564 C CA . PHE A 1 203 ? -14.522 16.722 19.813 1.00 36.78 203 PHE A CA 1
ATOM 1565 C C . PHE A 1 203 ? -14.262 18.187 19.425 1.00 36.78 203 PHE A C 1
ATOM 1567 O O . PHE A 1 203 ? -13.339 18.811 19.946 1.00 36.78 203 PHE A O 1
ATOM 1574 N N . THR A 1 204 ? -15.116 18.760 18.567 1.00 37.97 204 THR A N 1
ATOM 1575 C CA . THR A 1 204 ? -15.079 20.185 18.205 1.00 37.97 204 THR A CA 1
ATOM 1576 C C . THR A 1 204 ? -15.302 21.076 19.432 1.00 37.97 204 THR A C 1
ATOM 1578 O O . THR A 1 204 ? -14.504 21.979 19.658 1.00 37.97 204 THR A O 1
ATOM 1581 N N . ILE A 1 205 ? -16.311 20.778 20.266 1.00 38.59 205 ILE A N 1
ATOM 1582 C CA . ILE A 1 205 ? -16.649 21.564 21.469 1.00 38.59 205 ILE A CA 1
ATOM 1583 C C . ILE A 1 205 ? -15.499 21.583 22.488 1.00 38.59 205 ILE A C 1
ATOM 1585 O O . ILE A 1 205 ? -15.221 22.634 23.074 1.00 38.59 205 ILE A O 1
ATOM 1589 N N . TYR A 1 206 ? -14.809 20.455 22.691 1.00 43.81 206 TYR A N 1
ATOM 1590 C CA . TYR A 1 206 ? -13.704 20.361 23.653 1.00 43.81 206 TYR A CA 1
ATOM 1591 C C . TYR A 1 206 ? -12.489 21.208 23.239 1.00 43.81 206 TYR A C 1
ATOM 1593 O O . TYR A 1 206 ? -11.851 21.834 24.082 1.00 43.81 206 TYR A O 1
ATOM 1601 N N . LEU A 1 207 ? -12.191 21.275 21.937 1.00 44.06 207 LEU A N 1
ATOM 1602 C CA . LEU A 1 207 ? -11.074 22.064 21.407 1.00 44.06 207 LEU A CA 1
ATOM 1603 C C . LEU A 1 207 ? -11.356 23.571 21.435 1.00 44.06 207 LEU A C 1
ATOM 1605 O O . LEU A 1 207 ? -10.471 24.342 21.808 1.00 44.06 207 LEU A O 1
ATOM 1609 N N . SER A 1 208 ? -12.589 23.987 21.130 1.00 49.09 208 SER A N 1
ATOM 1610 C CA . SER A 1 208 ? -12.991 25.404 21.099 1.00 49.09 208 SER A CA 1
ATOM 1611 C C . SER A 1 208 ? -12.921 26.134 22.452 1.00 49.09 208 SER A C 1
ATOM 1613 O O . SER A 1 208 ? -13.002 27.357 22.476 1.00 49.09 208 SER A O 1
ATOM 1615 N N . HIS A 1 209 ? -12.736 25.421 23.571 1.00 45.69 209 HIS A N 1
ATOM 1616 C CA . HIS A 1 209 ? -12.543 26.012 24.906 1.00 45.69 209 HIS A CA 1
ATOM 1617 C C . HIS A 1 209 ? -11.065 26.158 25.313 1.00 45.69 209 HIS A C 1
ATOM 1619 O O . HIS A 1 209 ? -10.775 26.508 26.457 1.00 45.69 209 HIS A O 1
ATOM 1625 N N . SER A 1 210 ? -10.118 25.863 24.416 1.00 51.38 210 SER A N 1
ATOM 1626 C CA . SER A 1 210 ? -8.687 25.926 24.719 1.00 51.38 210 SER A CA 1
ATOM 1627 C C . SER A 1 210 ? -8.009 27.133 24.058 1.00 51.38 210 SER A C 1
ATOM 1629 O O . SER A 1 210 ? -8.083 27.315 22.847 1.00 51.38 210 SER A O 1
ATOM 1631 N N . ASP A 1 211 ? -7.258 27.922 24.836 1.00 57.50 211 ASP A N 1
ATOM 1632 C CA . ASP A 1 211 ? -6.352 28.979 24.332 1.00 57.50 211 ASP A CA 1
ATOM 1633 C C . ASP A 1 211 ? -5.080 28.401 23.666 1.00 57.50 211 ASP A C 1
ATOM 1635 O O . ASP A 1 211 ? -4.056 29.074 23.513 1.00 57.50 211 ASP A O 1
ATOM 1639 N N . LEU A 1 212 ? -5.102 27.112 23.321 1.00 59.44 212 LEU A N 1
ATOM 1640 C CA . LEU A 1 212 ? -3.956 26.381 22.810 1.00 59.44 212 LEU A CA 1
ATOM 1641 C C . LEU A 1 212 ? -3.789 26.623 21.315 1.00 59.44 212 LEU A C 1
ATOM 1643 O O . LEU A 1 212 ? -4.745 26.742 20.555 1.00 59.44 212 LEU A O 1
ATOM 1647 N N . ILE A 1 213 ? -2.531 26.645 20.887 1.00 64.62 213 ILE A N 1
ATOM 1648 C CA . ILE A 1 213 ? -2.189 26.775 19.480 1.00 64.62 213 ILE A CA 1
ATOM 1649 C C . ILE A 1 213 ? -1.786 25.411 18.946 1.00 64.62 213 ILE A C 1
ATOM 1651 O O . ILE A 1 213 ? -0.833 24.789 19.422 1.00 64.62 213 ILE A O 1
ATOM 1655 N N . PHE A 1 214 ? -2.492 24.978 17.916 1.00 67.31 214 PHE A N 1
ATOM 1656 C CA . PHE A 1 214 ? -2.359 23.674 17.302 1.00 67.31 214 PHE A CA 1
ATOM 1657 C C . PHE A 1 214 ? -1.394 23.734 16.129 1.00 67.31 214 PHE A C 1
ATOM 1659 O O . PHE A 1 214 ? -1.359 24.691 15.355 1.00 67.31 214 PHE A O 1
ATOM 1666 N N . GLN A 1 215 ? -0.581 22.692 16.004 1.00 68.75 215 GLN A N 1
ATOM 1667 C CA . GLN A 1 215 ? 0.345 22.537 14.897 1.00 68.75 215 GLN A CA 1
ATOM 1668 C C . GLN A 1 215 ? 0.060 21.225 14.183 1.00 68.75 215 GLN A C 1
ATOM 1670 O O . GLN A 1 215 ? 0.127 20.159 14.790 1.00 68.75 215 GLN A O 1
ATOM 1675 N N . ALA A 1 216 ? -0.227 21.318 12.889 1.00 67.88 216 ALA A N 1
ATOM 1676 C CA . ALA A 1 216 ? -0.541 20.174 12.049 1.00 67.88 216 ALA A CA 1
ATOM 1677 C C . ALA A 1 216 ? 0.522 20.028 10.958 1.00 67.88 216 ALA A C 1
ATOM 1679 O O . ALA A 1 216 ? 0.751 20.953 10.178 1.00 67.88 216 ALA A O 1
ATOM 1680 N N . PHE A 1 217 ? 1.163 18.860 10.895 1.00 78.06 217 PHE A N 1
ATOM 1681 C CA . PHE A 1 217 ? 2.038 18.494 9.784 1.00 78.06 217 PHE A CA 1
ATOM 1682 C C . PHE A 1 217 ? 1.233 17.698 8.760 1.00 78.06 217 PHE A C 1
ATOM 1684 O O . PHE A 1 217 ? 0.746 16.607 9.044 1.00 78.06 217 PHE A O 1
ATOM 1691 N N . LEU A 1 218 ? 1.075 18.273 7.575 1.00 78.00 218 LEU A N 1
ATOM 1692 C CA . LEU A 1 218 ? 0.242 17.746 6.506 1.00 78.00 218 LEU A CA 1
ATOM 1693 C C . LEU A 1 218 ? 1.097 16.892 5.581 1.00 78.00 218 LEU A C 1
ATOM 1695 O O . LEU A 1 218 ? 2.033 17.402 4.963 1.00 78.00 218 LEU A O 1
ATOM 1699 N N . SER A 1 219 ? 0.769 15.608 5.458 1.00 72.81 219 SER A N 1
ATOM 1700 C CA . SER A 1 219 ? 1.431 14.714 4.502 1.00 72.81 219 SER A CA 1
ATOM 1701 C C . SER A 1 219 ? 0.830 14.821 3.099 1.00 72.81 219 SER A C 1
ATOM 1703 O O . SER A 1 219 ? 1.497 14.482 2.130 1.00 72.81 219 SER A O 1
ATOM 1705 N N . GLY A 1 220 ? -0.410 15.310 2.986 1.00 64.81 220 GLY A N 1
ATOM 1706 C CA . GLY A 1 220 ? -1.206 15.279 1.754 1.00 64.81 220 GLY A CA 1
ATOM 1707 C C . GLY A 1 220 ? -2.141 14.071 1.665 1.00 64.81 220 GLY A C 1
ATOM 1708 O O . GLY A 1 220 ? -3.069 14.078 0.862 1.00 64.81 220 GLY A O 1
ATOM 1709 N N . GLY A 1 221 ? -1.974 13.080 2.548 1.00 65.12 221 GLY A N 1
ATOM 1710 C CA . GLY A 1 221 ? -2.919 11.974 2.690 1.00 65.12 221 GLY A CA 1
ATOM 1711 C C . GLY A 1 221 ? -4.266 12.427 3.259 1.00 65.12 221 GLY A C 1
ATOM 1712 O O . GLY A 1 221 ? -4.335 13.421 3.994 1.00 65.12 221 GLY A O 1
ATOM 1713 N N . VAL A 1 222 ? -5.323 11.667 2.948 1.00 62.38 222 VAL A N 1
ATOM 1714 C CA . VAL A 1 222 ? -6.718 11.968 3.321 1.00 62.38 222 VAL A CA 1
ATOM 1715 C C . VAL A 1 222 ? -6.852 12.247 4.818 1.00 62.38 222 VAL A C 1
ATOM 1717 O O . VAL A 1 222 ? -7.388 13.289 5.179 1.00 62.38 222 VAL A O 1
ATOM 1720 N N . ASP A 1 223 ? -6.283 11.405 5.683 1.00 57.25 223 ASP A N 1
ATOM 1721 C CA . ASP A 1 223 ? -6.390 11.559 7.141 1.00 57.25 223 ASP A CA 1
ATOM 1722 C C . ASP A 1 223 ? -5.819 12.890 7.642 1.00 57.25 223 ASP A C 1
ATOM 1724 O O . ASP A 1 223 ? -6.457 13.599 8.420 1.00 57.25 223 ASP A O 1
ATOM 1728 N N . SER A 1 224 ? -4.625 13.262 7.167 1.00 66.62 224 SER A N 1
ATOM 1729 C CA . SER A 1 224 ? -3.965 14.507 7.578 1.00 66.62 224 SER A CA 1
ATOM 1730 C C . SER A 1 224 ? -4.724 15.743 7.086 1.00 66.62 224 SER A C 1
ATOM 1732 O O . SER A 1 224 ? -4.869 16.713 7.827 1.00 66.62 224 SER A O 1
ATOM 1734 N N . THR A 1 225 ? -5.268 15.683 5.867 1.00 66.75 225 THR A N 1
ATOM 1735 C CA . THR A 1 225 ? -6.053 16.759 5.250 1.00 66.75 225 THR A CA 1
ATOM 1736 C C . THR A 1 225 ? -7.412 16.917 5.932 1.00 66.75 225 THR A C 1
ATOM 1738 O O . THR A 1 225 ? -7.818 18.037 6.237 1.00 66.75 225 THR A O 1
ATOM 1741 N N . VAL A 1 226 ? -8.095 15.807 6.234 1.00 63.03 226 VAL A N 1
ATOM 1742 C CA . VAL A 1 226 ? -9.350 15.807 6.995 1.00 63.03 226 VAL A CA 1
ATOM 1743 C C . VAL A 1 226 ? -9.096 16.356 8.393 1.00 63.03 226 VAL A C 1
ATOM 1745 O O . VAL A 1 226 ? -9.771 17.298 8.787 1.00 63.03 226 VAL A O 1
ATOM 1748 N N . CYS A 1 227 ? -8.081 15.869 9.112 1.00 61.66 227 CYS A N 1
ATOM 1749 C CA . CYS A 1 227 ? -7.715 16.388 10.433 1.00 61.66 227 CYS A CA 1
ATOM 1750 C C . CYS A 1 227 ? -7.494 17.912 10.414 1.00 61.66 227 CYS A C 1
ATOM 1752 O O . CYS A 1 227 ? -8.021 18.627 11.263 1.00 61.66 227 CYS A O 1
ATOM 1754 N N . ALA A 1 228 ? -6.799 18.431 9.398 1.00 69.00 228 ALA A N 1
ATOM 1755 C CA . ALA A 1 228 ? -6.584 19.867 9.228 1.00 69.00 228 ALA A CA 1
ATOM 1756 C C . ALA A 1 228 ? -7.888 20.649 9.015 1.00 69.00 228 ALA A C 1
ATOM 1758 O O . ALA A 1 228 ? -8.101 21.683 9.648 1.00 69.00 228 ALA A O 1
ATOM 1759 N N . ALA A 1 229 ? -8.777 20.141 8.156 1.00 68.94 229 ALA A N 1
ATOM 1760 C CA . ALA A 1 229 ? -10.087 20.739 7.916 1.00 68.94 229 ALA A CA 1
ATOM 1761 C C . ALA A 1 229 ? -10.963 20.726 9.182 1.00 68.94 229 ALA A C 1
ATOM 1763 O O . ALA A 1 229 ? -11.714 21.669 9.431 1.00 68.94 229 ALA A O 1
ATOM 1764 N N . LEU A 1 230 ? -10.835 19.689 10.014 1.00 65.06 230 LEU A N 1
ATOM 1765 C CA . LEU A 1 230 ? -11.528 19.595 11.299 1.00 65.06 230 LEU A CA 1
ATOM 1766 C C . LEU A 1 230 ? -11.022 20.591 12.321 1.00 65.06 230 LEU A C 1
ATOM 1768 O O . LEU A 1 230 ? -11.836 21.240 12.974 1.00 65.06 230 LEU A O 1
ATOM 1772 N N . LEU A 1 231 ? -9.705 20.755 12.420 1.00 68.50 231 LEU A N 1
ATOM 1773 C CA . LEU A 1 231 ? -9.117 21.788 13.263 1.00 68.50 231 LEU A CA 1
ATOM 1774 C C . LEU A 1 231 ? -9.587 23.176 12.817 1.00 68.50 231 LEU A C 1
ATOM 1776 O O . LEU A 1 231 ? -10.020 23.950 13.660 1.00 68.50 231 LEU A O 1
ATOM 1780 N N . HIS A 1 232 ? -9.600 23.456 11.509 1.00 77.38 232 HIS A N 1
ATOM 1781 C CA . HIS A 1 232 ? -10.070 24.737 10.967 1.00 77.38 232 HIS A CA 1
ATOM 1782 C C . HIS A 1 232 ? -11.551 25.011 11.246 1.00 77.38 232 HIS A C 1
ATOM 1784 O O . HIS A 1 232 ? -11.941 26.145 11.496 1.00 77.38 232 HIS A O 1
ATOM 1790 N N . ARG A 1 233 ? -12.393 23.972 11.245 1.00 72.00 233 ARG A N 1
ATOM 1791 C CA . ARG A 1 233 ? -13.806 24.113 11.614 1.00 72.00 233 ARG A CA 1
ATOM 1792 C C . ARG A 1 233 ? -14.003 24.343 13.118 1.00 72.00 233 ARG A C 1
ATOM 1794 O O . ARG A 1 233 ? -15.001 24.945 13.501 1.00 72.00 233 ARG A O 1
ATOM 1801 N N . ALA A 1 234 ? -13.107 23.819 13.953 1.00 65.50 234 ALA A N 1
ATOM 1802 C CA . ALA A 1 234 ? -13.218 23.869 15.409 1.00 65.50 234 ALA A CA 1
ATOM 1803 C C . ALA A 1 234 ? -12.570 25.105 16.044 1.00 65.50 234 ALA A C 1
ATOM 1805 O O . ALA A 1 234 ? -12.985 25.511 17.127 1.00 65.50 234 ALA A O 1
ATOM 1806 N N . LEU A 1 235 ? -11.547 25.674 15.405 1.00 72.75 235 LEU A N 1
ATOM 1807 C CA . LEU A 1 235 ? -10.681 26.698 15.984 1.00 72.75 235 LEU A CA 1
ATOM 1808 C C . LEU A 1 235 ? -10.497 27.884 15.023 1.00 72.75 235 LEU A C 1
ATOM 1810 O O . LEU A 1 235 ? -10.470 27.684 13.807 1.00 72.75 235 LEU A O 1
ATOM 1814 N N . PRO A 1 236 ? -10.299 29.109 15.542 1.00 78.62 236 PRO A N 1
ATOM 1815 C CA . PRO A 1 236 ? -9.876 30.259 14.750 1.00 78.62 236 PRO A CA 1
ATOM 1816 C C . PRO A 1 236 ? -8.567 30.006 13.991 1.00 78.62 236 PRO A C 1
ATOM 1818 O O . PRO A 1 236 ? -7.674 29.291 14.456 1.00 78.62 236 PRO A O 1
ATOM 1821 N N . GLN A 1 237 ? -8.421 30.652 12.834 1.00 76.75 237 GLN A N 1
ATOM 1822 C CA . GLN A 1 237 ? -7.278 30.480 11.934 1.00 76.75 237 GLN A CA 1
ATOM 1823 C C . GLN A 1 237 ? -5.932 30.816 12.600 1.00 76.75 237 GLN A C 1
ATOM 1825 O O . GLN A 1 237 ? -4.909 30.210 12.284 1.00 76.75 237 GLN A O 1
ATOM 1830 N N . GLU A 1 238 ? -5.921 31.753 13.545 1.00 78.19 238 GLU A N 1
ATOM 1831 C CA . GLU A 1 238 ? -4.739 32.189 14.289 1.00 78.19 238 GLU A CA 1
ATOM 1832 C C . GLU A 1 238 ? -4.206 31.095 15.224 1.00 78.19 238 GLU A C 1
ATOM 1834 O O . GLU A 1 238 ? -3.009 31.043 15.511 1.00 78.19 238 GLU A O 1
ATOM 1839 N N . GLN A 1 239 ? -5.074 30.185 15.674 1.00 74.62 239 GLN A N 1
ATOM 1840 C CA . GLN A 1 239 ? -4.701 29.069 16.541 1.00 74.62 239 GLN A CA 1
ATOM 1841 C C . GLN A 1 239 ? -4.162 27.863 15.765 1.00 74.62 239 GLN A C 1
ATOM 1843 O O . GLN A 1 239 ? -3.749 26.889 16.391 1.00 74.62 239 GLN A O 1
ATOM 1848 N N . ILE A 1 240 ? -4.115 27.900 14.430 1.00 77.12 240 ILE A N 1
ATOM 1849 C CA . ILE A 1 240 ? -3.711 26.749 13.619 1.00 77.12 240 ILE A CA 1
ATOM 1850 C C . ILE A 1 240 ? -2.467 27.083 12.804 1.00 77.12 240 ILE A C 1
ATOM 1852 O O . ILE A 1 240 ? -2.469 27.923 11.909 1.00 77.12 240 ILE A O 1
ATOM 1856 N N . TYR A 1 241 ? -1.391 26.351 13.076 1.00 81.69 241 TYR A N 1
ATOM 1857 C CA . TYR A 1 241 ? -0.169 26.385 12.288 1.00 81.69 241 TYR A CA 1
ATOM 1858 C C . TYR A 1 241 ? -0.047 25.100 11.466 1.00 81.69 241 TYR A C 1
ATOM 1860 O O . TYR A 1 241 ? 0.457 24.079 11.941 1.00 81.69 241 TYR A O 1
ATOM 1868 N N . ALA A 1 242 ? -0.546 25.149 10.232 1.00 84.06 242 ALA A N 1
ATOM 1869 C CA . ALA A 1 242 ? -0.490 24.041 9.289 1.00 84.06 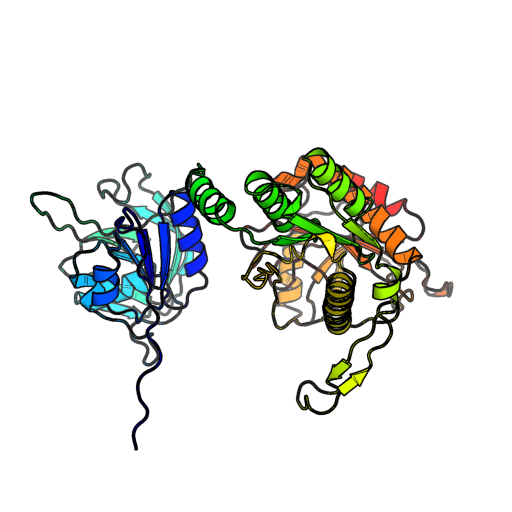242 ALA A CA 1
ATOM 1870 C C . ALA A 1 242 ? 0.776 24.124 8.423 1.00 84.06 242 ALA A C 1
ATOM 1872 O O . ALA A 1 242 ? 1.040 25.140 7.777 1.00 84.06 242 ALA A O 1
ATOM 1873 N N . VAL A 1 243 ? 1.557 23.044 8.395 1.00 87.44 243 VAL A N 1
ATOM 1874 C CA . VAL A 1 243 ? 2.804 22.949 7.629 1.00 87.44 243 VAL A CA 1
ATOM 1875 C C . VAL A 1 243 ? 2.764 21.725 6.727 1.00 87.44 243 VAL A C 1
ATOM 1877 O O . VAL A 1 243 ? 2.580 20.611 7.207 1.00 87.44 243 VAL A O 1
ATOM 1880 N N . HIS A 1 244 ? 3.010 21.913 5.434 1.00 90.12 244 HIS A N 1
ATOM 1881 C CA . HIS A 1 244 ? 3.235 20.829 4.483 1.00 90.12 244 HIS A CA 1
ATOM 1882 C C . HIS A 1 244 ? 4.719 20.775 4.102 1.00 90.12 244 HIS A C 1
ATOM 1884 O O . HIS A 1 244 ? 5.257 21.747 3.571 1.00 90.12 244 HIS A O 1
ATOM 1890 N N . ILE A 1 245 ? 5.391 19.655 4.382 1.00 90.94 245 ILE A N 1
ATOM 1891 C CA . ILE A 1 245 ? 6.801 19.442 4.019 1.00 90.94 245 ILE A CA 1
ATOM 1892 C C . ILE A 1 245 ? 6.838 18.623 2.726 1.00 90.94 245 ILE A C 1
ATOM 1894 O O . ILE A 1 245 ? 6.550 17.429 2.742 1.00 90.94 245 ILE A O 1
ATOM 1898 N N . ASP A 1 246 ? 7.216 19.258 1.617 1.00 92.69 246 ASP A N 1
ATOM 1899 C CA . ASP A 1 246 ? 7.452 18.568 0.347 1.00 92.69 246 ASP A CA 1
ATOM 1900 C C . ASP A 1 246 ? 8.838 17.914 0.386 1.00 92.69 246 ASP A C 1
ATOM 1902 O O . ASP A 1 246 ? 9.876 18.576 0.262 1.00 92.69 246 ASP A O 1
ATOM 1906 N N . ASN A 1 247 ? 8.837 16.595 0.578 1.00 92.56 247 ASN A N 1
ATOM 1907 C CA . ASN A 1 247 ? 10.038 15.767 0.644 1.00 92.56 247 ASN A CA 1
ATOM 1908 C C . ASN A 1 247 ? 10.647 15.451 -0.734 1.00 92.56 247 ASN A C 1
ATOM 1910 O O . ASN A 1 247 ? 11.731 14.881 -0.805 1.00 92.56 247 ASN A O 1
ATOM 1914 N N . GLY A 1 248 ? 9.977 15.805 -1.834 1.00 91.56 248 GLY A N 1
ATOM 1915 C CA . GLY A 1 248 ? 10.453 15.533 -3.186 1.00 91.56 248 GLY A CA 1
ATOM 1916 C C . GLY A 1 248 ? 10.156 14.149 -3.732 1.00 91.56 248 GLY A C 1
ATOM 1917 O O . GLY A 1 248 ? 10.627 13.856 -4.829 1.00 91.56 248 GLY A O 1
ATOM 1918 N N . PHE A 1 249 ? 9.319 13.359 -3.062 1.00 93.69 249 PHE A N 1
ATOM 1919 C CA . PHE A 1 249 ? 8.833 12.051 -3.524 1.00 93.69 249 PHE A CA 1
ATOM 1920 C C . PHE A 1 249 ? 7.312 12.011 -3.743 1.00 93.69 249 PHE A C 1
ATOM 1922 O O . PHE A 1 249 ? 6.763 10.959 -4.046 1.00 93.69 249 PHE A O 1
ATOM 1929 N N . MET A 1 250 ? 6.642 13.162 -3.641 1.00 92.06 250 MET A N 1
ATOM 1930 C CA . MET A 1 250 ? 5.203 13.316 -3.897 1.00 92.06 250 MET A CA 1
ATOM 1931 C C . MET A 1 250 ? 4.852 13.093 -5.376 1.00 92.06 250 MET A C 1
ATOM 1933 O O . MET A 1 250 ? 5.721 13.261 -6.252 1.00 92.06 250 MET A O 1
ATOM 1937 N N . ARG A 1 251 ? 3.581 12.770 -5.661 1.00 93.44 251 ARG A N 1
ATOM 1938 C CA . ARG A 1 251 ? 3.075 12.600 -7.033 1.00 93.44 251 ARG A CA 1
ATOM 1939 C C . ARG A 1 251 ? 3.052 13.924 -7.796 1.00 93.44 251 ARG A C 1
ATOM 1941 O O . ARG A 1 251 ? 3.245 15.007 -7.238 1.00 93.44 251 ARG A O 1
ATOM 1948 N N . HIS A 1 252 ? 2.829 13.836 -9.106 1.00 92.12 252 HIS A N 1
ATOM 1949 C CA . HIS A 1 252 ? 2.779 15.006 -9.979 1.00 92.12 252 HIS A CA 1
ATOM 1950 C C . HIS A 1 252 ? 1.721 16.018 -9.494 1.00 92.12 252 HIS A C 1
ATOM 1952 O O . HIS A 1 252 ? 0.539 15.697 -9.414 1.00 92.12 252 HIS A O 1
ATOM 1958 N N . ASN A 1 253 ? 2.162 17.238 -9.160 1.00 90.12 253 ASN A N 1
ATOM 1959 C CA . ASN A 1 253 ? 1.349 18.365 -8.672 1.00 90.12 253 ASN A CA 1
ATOM 1960 C C . ASN A 1 253 ? 0.501 18.118 -7.405 1.00 90.12 253 ASN A C 1
ATOM 1962 O O . ASN A 1 253 ? -0.337 18.952 -7.061 1.00 90.12 253 ASN A O 1
ATOM 1966 N N . GLU A 1 254 ? 0.742 17.034 -6.666 1.00 89.19 254 GLU A N 1
ATOM 1967 C CA . GLU A 1 254 ? -0.065 16.655 -5.498 1.00 89.19 254 GLU A CA 1
ATOM 1968 C C . GLU A 1 254 ? 0.049 17.666 -4.349 1.00 89.19 254 GLU A C 1
ATOM 1970 O O . GLU A 1 254 ? -0.962 18.178 -3.869 1.00 89.19 254 GLU A O 1
ATOM 1975 N N . SER A 1 255 ? 1.274 18.032 -3.959 1.00 89.19 255 SER A N 1
ATOM 1976 C CA . SER A 1 255 ? 1.520 19.031 -2.909 1.00 89.19 255 SER A CA 1
ATOM 1977 C C . SER A 1 255 ? 0.839 20.364 -3.205 1.00 89.19 255 SER A C 1
ATOM 1979 O O . SER A 1 255 ? 0.204 20.952 -2.330 1.00 89.19 255 SER A O 1
ATOM 1981 N N . SER A 1 256 ? 0.939 20.835 -4.451 1.00 89.12 256 SER A N 1
ATOM 1982 C CA . SER A 1 256 ? 0.302 22.077 -4.888 1.00 89.12 256 SER A CA 1
ATOM 1983 C C . SER A 1 256 ? -1.218 21.981 -4.784 1.00 89.12 256 SER A C 1
ATOM 1985 O O . SER A 1 256 ? -1.840 22.881 -4.226 1.00 89.12 256 SER A O 1
ATOM 1987 N N . LEU A 1 257 ? -1.808 20.872 -5.244 1.00 87.94 257 LEU A N 1
ATOM 1988 C CA . LEU A 1 257 ? -3.249 20.641 -5.187 1.00 87.94 257 LEU A CA 1
ATOM 1989 C C . LEU A 1 257 ? -3.770 20.630 -3.743 1.00 87.94 257 LEU A C 1
ATOM 1991 O O . LEU A 1 257 ? -4.739 21.329 -3.445 1.00 87.94 257 LEU A O 1
ATOM 1995 N N . VAL A 1 258 ? -3.110 19.899 -2.838 1.00 84.88 258 VAL A N 1
ATOM 1996 C CA . VAL A 1 258 ? -3.469 19.845 -1.408 1.00 84.88 258 VAL A CA 1
ATOM 1997 C C . VAL A 1 258 ? -3.452 21.243 -0.793 1.00 84.88 258 VAL A C 1
ATOM 1999 O O . VAL A 1 258 ? -4.407 21.642 -0.126 1.00 84.88 258 VAL A O 1
ATOM 2002 N N . CYS A 1 259 ? -2.401 22.018 -1.060 1.00 86.81 259 CYS A N 1
ATOM 2003 C CA . CYS A 1 259 ? -2.272 23.366 -0.517 1.00 86.81 259 CYS A CA 1
ATOM 2004 C C . CYS A 1 259 ? -3.328 24.313 -1.095 1.00 86.81 259 CYS A C 1
ATOM 2006 O O . CYS A 1 259 ? -3.936 25.074 -0.349 1.00 86.81 259 CYS A O 1
ATOM 2008 N N . THR A 1 260 ? -3.614 24.242 -2.398 1.00 88.38 260 THR A N 1
ATOM 2009 C CA . THR A 1 260 ? -4.690 25.028 -3.015 1.00 88.38 260 THR A CA 1
ATOM 2010 C C . THR A 1 260 ? -6.059 24.673 -2.434 1.00 88.38 260 THR A C 1
ATOM 2012 O O . THR A 1 260 ? -6.852 25.577 -2.180 1.00 88.38 260 THR A O 1
ATOM 2015 N N . MET A 1 261 ? -6.353 23.390 -2.204 1.00 85.38 261 MET A N 1
ATOM 2016 C CA . MET A 1 261 ? -7.628 22.958 -1.621 1.00 85.38 261 MET A CA 1
ATOM 2017 C C . MET A 1 261 ? -7.796 23.442 -0.179 1.00 85.38 261 MET A C 1
ATOM 2019 O O . MET A 1 261 ? -8.842 23.987 0.159 1.00 85.38 261 MET A O 1
ATOM 2023 N N . LEU A 1 262 ? -6.762 23.310 0.653 1.00 84.69 262 LEU A N 1
ATOM 2024 C CA . LEU A 1 262 ? -6.808 23.777 2.040 1.00 84.69 262 LEU A CA 1
ATOM 2025 C C . LEU A 1 262 ? -6.866 25.307 2.139 1.00 84.69 262 LEU A C 1
ATOM 2027 O O . LEU A 1 262 ? -7.661 25.833 2.915 1.00 84.69 262 LEU A O 1
ATOM 2031 N N . ASN A 1 263 ? -6.135 26.024 1.281 1.00 86.44 263 ASN A N 1
ATOM 2032 C CA . ASN A 1 263 ? -6.224 27.484 1.206 1.00 86.44 263 ASN A CA 1
ATOM 2033 C C . ASN A 1 263 ? -7.627 27.948 0.777 1.00 86.44 263 ASN A C 1
ATOM 2035 O O . ASN A 1 263 ? -8.135 28.927 1.316 1.00 86.44 263 ASN A O 1
ATOM 2039 N N . LYS A 1 264 ? -8.292 27.236 -0.150 1.00 86.38 264 LYS A N 1
ATOM 2040 C CA . LYS A 1 264 ? -9.693 27.514 -0.530 1.00 86.38 264 LYS A CA 1
ATOM 2041 C C . LYS A 1 264 ? -10.676 27.317 0.625 1.00 86.38 264 LYS A C 1
ATOM 2043 O O . LYS A 1 264 ? -11.712 27.971 0.641 1.00 86.38 264 LYS A O 1
ATOM 2048 N N . LEU A 1 265 ? -10.358 26.439 1.575 1.00 83.12 265 LEU A N 1
ATOM 2049 C CA . LEU A 1 265 ? -11.141 26.247 2.797 1.00 83.12 265 LEU A CA 1
ATOM 2050 C C . LEU A 1 265 ? -10.875 27.324 3.858 1.00 83.12 265 LEU A C 1
ATOM 2052 O O . LEU A 1 265 ? -11.522 27.285 4.894 1.00 83.12 265 LEU A O 1
ATOM 2056 N N . GLY A 1 266 ? -9.960 28.269 3.613 1.00 82.38 266 GLY A N 1
ATOM 2057 C CA . GLY A 1 266 ? -9.583 29.317 4.565 1.00 82.38 266 GLY A CA 1
ATOM 2058 C C . GLY A 1 266 ? -8.395 28.959 5.461 1.00 82.38 266 GLY A C 1
ATOM 2059 O O . GLY A 1 266 ? -7.958 29.800 6.246 1.00 82.38 266 GLY A O 1
ATOM 2060 N N . LEU A 1 267 ? -7.825 27.754 5.322 1.00 83.69 267 LEU A N 1
ATOM 2061 C CA . LEU A 1 267 ? -6.667 27.318 6.098 1.00 83.69 267 LEU A CA 1
ATOM 2062 C C . LEU A 1 267 ? -5.361 27.743 5.418 1.00 83.69 267 LEU A C 1
ATOM 2064 O O . LEU A 1 267 ? -5.005 27.207 4.374 1.00 83.69 267 LEU A O 1
ATOM 2068 N N . ASN A 1 268 ? -4.605 28.649 6.040 1.00 84.56 268 ASN A N 1
ATOM 2069 C CA . ASN A 1 268 ? -3.273 29.039 5.572 1.00 84.56 268 ASN A CA 1
ATOM 2070 C C . ASN A 1 268 ? -2.252 27.912 5.807 1.00 84.56 268 ASN A C 1
ATOM 2072 O O . ASN A 1 268 ? -1.830 27.666 6.941 1.00 84.56 268 ASN A O 1
ATOM 2076 N N . VAL A 1 269 ? -1.845 27.240 4.729 1.00 87.06 269 VAL A N 1
ATOM 2077 C CA . VAL A 1 269 ? -0.847 26.166 4.771 1.00 87.06 269 VAL A CA 1
ATOM 2078 C C . VAL A 1 269 ? 0.529 26.686 4.369 1.00 87.06 269 VAL A C 1
ATOM 2080 O O . VAL A 1 269 ? 0.750 27.108 3.233 1.00 87.06 269 VAL A O 1
ATOM 2083 N N . LYS A 1 270 ? 1.504 26.571 5.277 1.00 87.69 270 LYS A N 1
ATOM 2084 C CA . LYS A 1 270 ? 2.907 26.864 4.971 1.00 87.69 270 LYS A CA 1
ATOM 2085 C C . LYS A 1 270 ? 3.556 25.675 4.270 1.00 87.69 270 LYS A C 1
ATOM 2087 O O . LYS A 1 270 ? 3.728 24.615 4.870 1.00 87.69 270 LYS A O 1
ATOM 2092 N N . VAL A 1 271 ? 3.975 25.869 3.023 1.00 90.25 271 VAL A N 1
ATOM 2093 C CA . VAL A 1 271 ? 4.695 24.850 2.250 1.00 90.25 271 VAL A CA 1
ATOM 2094 C C . VAL A 1 271 ? 6.195 24.998 2.441 1.00 90.25 271 VAL A C 1
ATOM 2096 O O . VAL A 1 271 ? 6.744 26.092 2.321 1.00 90.25 271 VAL A O 1
ATOM 2099 N N . ILE A 1 272 ? 6.864 23.886 2.722 1.00 91.31 272 ILE A N 1
ATOM 2100 C CA . ILE A 1 272 ? 8.305 23.819 2.931 1.00 91.31 272 ILE A CA 1
ATOM 2101 C C . ILE A 1 272 ? 8.883 22.885 1.888 1.00 91.31 272 ILE A C 1
ATOM 2103 O O . ILE A 1 272 ? 8.692 21.673 1.942 1.00 91.31 272 ILE A O 1
ATOM 2107 N N . ASN A 1 273 ? 9.582 23.471 0.921 1.00 92.75 273 ASN A N 1
ATOM 2108 C CA . ASN A 1 273 ? 10.269 22.723 -0.117 1.00 92.75 273 ASN A CA 1
ATOM 2109 C C . ASN A 1 273 ? 11.584 22.170 0.447 1.00 92.75 273 ASN A C 1
ATOM 2111 O O . ASN A 1 273 ? 12.586 22.878 0.513 1.00 92.75 273 ASN A O 1
ATOM 2115 N N . ALA A 1 274 ? 11.565 20.904 0.858 1.00 94.06 274 ALA A N 1
ATOM 2116 C CA . ALA A 1 274 ? 12.710 20.216 1.442 1.00 94.06 274 ALA A CA 1
ATOM 2117 C C . ALA A 1 274 ? 13.355 19.212 0.469 1.00 94.06 274 ALA A C 1
ATOM 2119 O O . ALA A 1 274 ? 14.222 18.441 0.871 1.00 94.06 274 ALA A O 1
ATOM 2120 N N . ARG A 1 275 ? 12.991 19.230 -0.821 1.00 93.38 275 ARG A N 1
ATOM 2121 C CA . ARG A 1 275 ? 13.413 18.230 -1.823 1.00 93.38 275 ARG A CA 1
ATOM 2122 C C . ARG A 1 275 ? 14.919 17.962 -1.824 1.00 93.38 275 ARG A C 1
ATOM 2124 O O . ARG A 1 275 ? 15.350 16.813 -1.813 1.00 93.38 275 ARG A O 1
ATOM 2131 N N . HIS A 1 276 ? 15.723 19.025 -1.807 1.00 94.12 276 HIS A N 1
ATOM 2132 C CA . HIS A 1 276 ? 17.183 18.913 -1.817 1.00 94.12 276 HIS A CA 1
ATOM 2133 C C . HIS A 1 276 ? 17.740 18.369 -0.490 1.00 94.12 276 HIS A C 1
ATOM 2135 O O . HIS A 1 276 ? 18.689 17.588 -0.494 1.00 94.12 276 HIS A O 1
ATOM 2141 N N . ILE A 1 277 ? 17.117 18.730 0.638 1.00 94.56 277 ILE A N 1
ATOM 2142 C CA . ILE A 1 277 ? 17.489 18.248 1.976 1.00 94.56 277 ILE A CA 1
ATOM 2143 C C . ILE A 1 277 ? 17.249 16.738 2.071 1.00 94.56 277 ILE A C 1
ATOM 2145 O O . ILE A 1 277 ? 18.115 16.007 2.541 1.00 94.56 277 ILE A O 1
ATOM 2149 N N . PHE A 1 278 ? 16.108 16.260 1.569 1.00 95.31 278 PHE A N 1
ATOM 2150 C CA . PHE A 1 278 ? 15.800 14.831 1.522 1.00 95.31 278 PHE A CA 1
ATOM 2151 C C . PHE A 1 278 ? 16.710 14.079 0.553 1.00 95.31 278 PHE A C 1
ATOM 2153 O O . PHE A 1 278 ? 17.285 13.066 0.939 1.00 95.31 278 PHE A O 1
ATOM 2160 N N . SER A 1 279 ? 16.898 14.588 -0.670 1.00 93.75 279 SER A N 1
ATOM 2161 C CA . SER A 1 279 ? 17.782 13.979 -1.676 1.00 93.75 279 SER A CA 1
ATOM 2162 C C . SER A 1 279 ? 19.191 13.723 -1.132 1.00 93.75 279 SER A C 1
ATOM 2164 O O . SER A 1 279 ? 19.740 12.635 -1.310 1.00 93.75 279 SER A O 1
ATOM 2166 N N . ASN A 1 280 ? 19.750 14.700 -0.416 1.00 95.38 280 ASN A N 1
ATOM 2167 C CA . ASN A 1 280 ? 21.107 14.647 0.133 1.00 95.38 280 ASN A CA 1
ATOM 2168 C C . ASN A 1 280 ? 21.142 14.152 1.587 1.00 95.38 280 ASN A C 1
ATOM 2170 O O . ASN A 1 280 ? 22.184 14.196 2.241 1.00 95.38 280 ASN A O 1
ATOM 2174 N N . GLY A 1 281 ? 19.999 13.692 2.095 1.00 94.25 281 GLY A N 1
ATOM 2175 C CA . GLY A 1 281 ? 19.832 13.243 3.463 1.00 94.25 281 GLY A CA 1
ATOM 2176 C C . GLY A 1 281 ? 20.645 11.989 3.763 1.00 94.25 281 GLY A C 1
ATOM 2177 O O . GLY A 1 281 ? 20.802 11.115 2.910 1.00 94.25 281 GLY A O 1
ATOM 2178 N N . THR A 1 282 ? 21.135 11.895 4.995 1.00 94.50 282 THR A N 1
ATOM 2179 C CA . THR A 1 282 ? 21.843 10.727 5.526 1.00 94.50 282 THR A CA 1
ATOM 2180 C C . THR A 1 282 ? 21.379 10.434 6.949 1.00 94.50 282 THR A C 1
ATOM 2182 O O . THR A 1 282 ? 20.892 11.310 7.676 1.00 94.50 282 THR A O 1
ATOM 2185 N N . THR A 1 283 ? 21.544 9.180 7.357 1.00 92.56 283 THR A N 1
ATOM 2186 C CA . THR A 1 283 ? 21.326 8.735 8.737 1.00 92.56 283 THR A CA 1
ATOM 2187 C C . THR A 1 283 ? 22.350 7.693 9.189 1.00 92.56 283 THR A C 1
ATOM 2189 O O . THR A 1 283 ? 23.120 7.167 8.382 1.00 92.56 283 THR A O 1
ATOM 2192 N N . THR A 1 284 ? 22.360 7.390 10.484 1.00 88.38 284 THR A N 1
ATOM 2193 C CA . THR A 1 284 ? 23.148 6.322 11.093 1.00 88.38 284 THR A CA 1
ATOM 2194 C C . THR A 1 284 ? 22.341 5.026 11.150 1.00 88.38 284 THR A C 1
ATOM 2196 O O . THR A 1 284 ? 21.201 4.986 11.610 1.00 88.38 284 THR A O 1
ATOM 2199 N N . VAL A 1 285 ? 22.929 3.927 10.685 1.00 85.38 285 VAL A N 1
ATOM 2200 C CA . VAL A 1 285 ? 22.345 2.576 10.741 1.00 85.38 285 VAL A CA 1
ATOM 2201 C C . VAL A 1 285 ? 23.289 1.635 11.489 1.00 85.38 285 VAL A C 1
ATOM 2203 O O . VAL A 1 285 ? 24.503 1.844 11.423 1.00 85.38 285 VAL A O 1
ATOM 2206 N N . PRO A 1 286 ? 22.778 0.626 12.216 1.00 81.56 286 PRO A N 1
ATOM 2207 C CA . PRO A 1 286 ? 23.639 -0.393 12.808 1.00 81.56 286 PRO A CA 1
ATOM 2208 C C . PRO A 1 286 ? 24.400 -1.151 11.708 1.00 81.56 286 PRO A C 1
ATOM 2210 O O . PRO A 1 286 ? 23.895 -1.331 10.597 1.00 81.56 286 PRO A O 1
ATOM 2213 N N . VAL A 1 287 ? 25.642 -1.544 11.996 1.00 77.19 287 VAL A N 1
ATOM 2214 C CA . VAL A 1 287 ? 26.492 -2.308 11.068 1.00 77.19 287 VAL A CA 1
ATOM 2215 C C . VAL A 1 287 ? 26.001 -3.749 10.954 1.00 77.19 287 VAL A C 1
ATOM 2217 O O . VAL A 1 287 ? 26.001 -4.297 9.854 1.00 77.19 287 VAL A O 1
ATOM 2220 N N . ASP A 1 288 ? 25.547 -4.325 12.066 1.00 71.25 288 ASP A N 1
ATOM 2221 C CA . ASP A 1 288 ? 24.944 -5.653 12.139 1.00 71.25 288 ASP A CA 1
ATOM 2222 C C . ASP A 1 288 ? 23.635 -5.562 12.936 1.00 71.25 288 ASP A C 1
ATOM 2224 O O . ASP A 1 288 ? 23.545 -4.839 13.928 1.00 71.25 288 ASP A O 1
ATOM 2228 N N . ALA A 1 289 ? 22.613 -6.309 12.519 1.00 65.44 289 ALA A N 1
ATOM 2229 C CA . ALA A 1 289 ? 21.364 -6.435 13.262 1.00 65.44 289 ALA A CA 1
ATOM 2230 C C . ALA A 1 289 ? 21.570 -7.090 14.642 1.00 65.44 289 ALA A C 1
ATOM 2232 O O . ALA A 1 289 ? 20.758 -6.882 15.541 1.00 65.44 289 ALA A O 1
ATOM 2233 N N . LYS A 1 290 ? 22.648 -7.872 14.813 1.00 67.62 290 LYS A N 1
ATOM 2234 C CA . LYS A 1 290 ? 22.984 -8.562 16.069 1.00 67.62 290 LYS A CA 1
ATOM 2235 C C . LYS A 1 290 ? 23.824 -7.729 17.042 1.00 67.62 290 LYS A C 1
ATOM 2237 O O . LYS A 1 290 ? 23.830 -8.045 18.227 1.00 67.62 290 LYS A O 1
ATOM 2242 N N . ASP A 1 291 ? 24.496 -6.679 16.568 1.00 67.62 291 ASP A N 1
ATOM 2243 C CA . ASP A 1 291 ? 25.290 -5.766 17.400 1.00 67.62 291 ASP A CA 1
ATOM 2244 C C . ASP A 1 291 ? 24.892 -4.302 17.127 1.00 67.62 291 ASP A C 1
ATOM 2246 O O . ASP A 1 291 ? 25.485 -3.626 16.276 1.00 67.62 291 ASP A O 1
ATOM 2250 N N . PRO A 1 292 ? 23.878 -3.783 17.850 1.00 68.56 292 PRO A N 1
ATOM 2251 C CA . PRO A 1 292 ? 23.387 -2.420 17.668 1.00 68.56 292 PRO A CA 1
ATOM 2252 C C . PRO A 1 292 ? 24.393 -1.344 18.100 1.00 68.56 292 PRO A C 1
ATOM 2254 O O . PRO A 1 292 ? 24.193 -0.170 17.783 1.00 68.56 292 PRO A O 1
ATOM 2257 N N . GLY A 1 293 ? 25.448 -1.710 18.840 1.00 72.19 293 GLY A N 1
ATOM 2258 C CA . GLY A 1 293 ? 26.418 -0.762 19.387 1.00 72.19 293 GLY A CA 1
ATOM 2259 C C . GLY A 1 293 ? 27.318 -0.146 18.316 1.00 72.19 293 GLY A C 1
ATOM 2260 O O . GLY A 1 293 ? 27.767 0.994 18.454 1.00 72.19 293 GLY A O 1
ATOM 2261 N N . ARG A 1 294 ? 27.544 -0.860 17.208 1.00 78.50 294 ARG A N 1
ATOM 2262 C CA . ARG A 1 294 ? 28.358 -0.371 16.094 1.00 78.50 294 ARG A CA 1
ATOM 2263 C C . ARG A 1 294 ? 27.470 0.241 15.020 1.00 78.50 294 ARG A C 1
ATOM 2265 O O . ARG A 1 294 ? 26.717 -0.460 14.350 1.00 78.50 294 ARG A O 1
ATOM 2272 N N . THR A 1 295 ? 27.594 1.547 14.805 1.00 86.44 295 THR A N 1
ATOM 2273 C CA . THR A 1 295 ? 26.827 2.270 13.779 1.00 86.44 295 THR A CA 1
ATOM 2274 C C . THR A 1 295 ? 27.715 2.729 12.624 1.00 86.44 295 THR A C 1
ATOM 2276 O O . THR A 1 295 ? 28.914 2.955 12.785 1.00 86.44 295 THR A O 1
ATOM 2279 N N . ARG A 1 296 ? 27.125 2.852 11.433 1.00 88.31 296 ARG A N 1
ATOM 2280 C CA . ARG A 1 296 ? 27.739 3.464 10.250 1.00 88.31 296 ARG A CA 1
ATOM 2281 C C . ARG A 1 296 ? 26.846 4.557 9.686 1.00 88.31 296 ARG A C 1
ATOM 2283 O O . ARG A 1 296 ? 25.621 4.479 9.781 1.00 88.31 296 ARG A O 1
ATOM 2290 N N . LEU A 1 297 ? 27.462 5.547 9.049 1.00 91.75 297 LEU A N 1
ATOM 2291 C CA . LEU A 1 297 ? 26.739 6.540 8.265 1.00 91.75 297 LEU A CA 1
ATOM 2292 C C . LEU A 1 297 ? 26.309 5.923 6.924 1.00 91.75 297 LEU A C 1
ATOM 2294 O O . LEU A 1 297 ? 27.079 5.221 6.265 1.00 91.75 297 LEU A O 1
ATOM 2298 N N . THR A 1 298 ? 25.063 6.162 6.537 1.00 92.25 298 THR A N 1
ATOM 2299 C CA . THR A 1 298 ? 24.523 5.781 5.225 1.00 92.25 298 THR A CA 1
ATOM 2300 C C . THR A 1 298 ? 25.037 6.711 4.123 1.00 92.25 298 THR A C 1
ATOM 2302 O O . THR A 1 298 ? 25.514 7.817 4.386 1.00 92.25 298 THR A O 1
ATOM 2305 N N . LYS A 1 299 ? 24.939 6.265 2.864 1.00 93.44 299 LYS A N 1
ATOM 2306 C CA . LYS A 1 299 ? 25.121 7.151 1.703 1.00 93.44 299 LYS A CA 1
ATOM 2307 C C . LYS A 1 299 ? 23.979 8.175 1.651 1.00 93.44 299 LYS A C 1
ATOM 2309 O O . LYS A 1 299 ? 22.953 7.996 2.303 1.00 93.44 299 LYS A O 1
ATOM 2314 N N . MET A 1 300 ? 24.139 9.222 0.841 1.00 95.19 300 MET A N 1
ATOM 2315 C CA . MET A 1 300 ? 23.037 10.143 0.538 1.00 95.19 300 MET A CA 1
ATOM 2316 C C . MET A 1 300 ? 21.848 9.389 -0.054 1.00 95.19 300 MET A C 1
ATOM 2318 O O . MET A 1 300 ? 22.056 8.479 -0.858 1.00 95.19 300 MET A O 1
ATOM 2322 N N . LEU A 1 301 ? 20.622 9.783 0.300 1.00 94.12 301 LEU A N 1
ATOM 2323 C CA . LEU A 1 301 ? 19.391 9.105 -0.126 1.00 94.12 301 LEU A CA 1
ATOM 2324 C C . LEU A 1 301 ? 19.352 8.845 -1.639 1.00 94.12 301 LEU A C 1
ATOM 2326 O O . LEU A 1 301 ? 19.007 7.746 -2.071 1.00 94.12 301 LEU A O 1
ATOM 2330 N N . HIS A 1 302 ? 19.787 9.817 -2.444 1.00 93.25 302 HIS A N 1
ATOM 2331 C CA . HIS A 1 302 ? 19.840 9.698 -3.902 1.00 93.25 302 HIS A CA 1
ATOM 2332 C C . HIS A 1 302 ? 20.869 8.687 -4.447 1.00 93.25 302 HIS A C 1
ATOM 2334 O O . HIS A 1 302 ? 20.967 8.538 -5.661 1.00 93.25 302 HIS A O 1
ATOM 2340 N N . LEU A 1 303 ? 21.635 8.008 -3.586 1.00 94.12 303 LEU A N 1
ATOM 2341 C CA . LEU A 1 303 ? 22.632 6.973 -3.906 1.00 94.12 303 LEU A CA 1
ATOM 2342 C C . LEU A 1 303 ? 22.379 5.649 -3.162 1.00 94.12 303 LEU A C 1
ATOM 2344 O O . LEU A 1 303 ? 23.161 4.704 -3.299 1.00 94.12 303 LEU A O 1
ATOM 2348 N N . VAL A 1 304 ? 21.329 5.573 -2.342 1.00 93.19 304 VAL A N 1
ATOM 2349 C CA . VAL A 1 304 ? 21.003 4.386 -1.541 1.00 93.19 304 VAL A CA 1
ATOM 2350 C C . VAL A 1 304 ? 20.114 3.440 -2.344 1.00 93.19 304 VAL A C 1
ATOM 2352 O O . VAL A 1 304 ? 19.094 3.842 -2.902 1.00 93.19 304 VAL A O 1
ATOM 2355 N N . SER A 1 305 ? 20.485 2.159 -2.373 1.00 88.94 305 SER A N 1
ATOM 2356 C CA . SER A 1 305 ? 19.685 1.087 -2.977 1.00 88.94 305 SER A CA 1
ATOM 2357 C C . SER A 1 305 ? 18.810 0.354 -1.958 1.00 88.94 305 SER A C 1
ATOM 2359 O O . SER A 1 305 ? 17.683 0.009 -2.291 1.00 88.94 305 SER A O 1
ATOM 2361 N N . ASN A 1 306 ? 19.287 0.166 -0.720 1.00 89.69 306 ASN A N 1
ATOM 2362 C CA . ASN A 1 306 ? 18.576 -0.588 0.314 1.00 89.69 306 ASN A CA 1
ATOM 2363 C C . ASN A 1 306 ? 17.294 0.145 0.782 1.00 89.69 306 ASN A C 1
ATOM 2365 O O . ASN A 1 306 ? 17.389 1.280 1.255 1.00 89.69 306 ASN A O 1
ATOM 2369 N N . PRO A 1 307 ? 16.107 -0.480 0.696 1.00 89.69 307 PRO A N 1
ATOM 2370 C CA . PRO A 1 307 ? 14.835 0.158 1.038 1.00 89.69 307 PRO A CA 1
ATOM 2371 C C . PRO A 1 307 ? 14.659 0.484 2.526 1.00 89.69 307 PRO A C 1
ATOM 2373 O O . PRO A 1 307 ? 14.102 1.533 2.850 1.00 89.69 307 PRO A O 1
ATOM 2376 N N . GLU A 1 308 ? 15.179 -0.339 3.438 1.00 87.06 308 GLU A N 1
ATOM 2377 C CA . GLU A 1 308 ? 15.133 -0.049 4.878 1.00 87.06 308 GLU A CA 1
ATOM 2378 C C . GLU A 1 308 ? 16.007 1.160 5.231 1.00 87.06 308 GLU A C 1
ATOM 2380 O O . GLU A 1 308 ? 15.608 2.022 6.018 1.00 87.06 308 GLU A O 1
ATOM 2385 N N . GLU A 1 309 ? 17.166 1.294 4.578 1.00 90.69 309 GLU A N 1
ATOM 2386 C CA . GLU A 1 309 ? 17.985 2.504 4.697 1.00 90.69 309 GLU A CA 1
ATOM 2387 C C . GLU A 1 309 ? 17.247 3.731 4.142 1.00 90.69 309 GLU A C 1
ATOM 2389 O O . GLU A 1 309 ? 17.218 4.763 4.812 1.00 90.69 309 GLU A O 1
ATOM 2394 N N . LYS A 1 310 ? 16.590 3.628 2.971 1.00 91.88 310 LYS A N 1
ATOM 2395 C CA . LYS A 1 310 ? 15.779 4.727 2.405 1.00 91.88 310 LYS A CA 1
ATOM 2396 C C . LYS A 1 310 ? 14.703 5.183 3.394 1.00 91.88 310 LYS A C 1
ATOM 2398 O O . LYS A 1 310 ? 14.596 6.379 3.663 1.00 91.88 310 LYS A O 1
ATOM 2403 N N . ARG A 1 311 ? 13.939 4.244 3.971 1.00 90.62 311 ARG A N 1
ATOM 2404 C CA . ARG A 1 311 ? 12.901 4.528 4.980 1.00 90.62 311 ARG A CA 1
ATOM 2405 C C . ARG A 1 311 ? 13.463 5.273 6.176 1.00 90.62 311 ARG A C 1
ATOM 2407 O O . ARG A 1 311 ? 12.903 6.293 6.574 1.00 90.62 311 ARG A O 1
ATOM 2414 N N . LYS A 1 312 ? 14.570 4.774 6.728 1.00 89.00 312 LYS A N 1
ATOM 2415 C CA . LYS A 1 312 ? 15.191 5.372 7.907 1.00 89.00 312 LYS A CA 1
ATOM 2416 C C . LYS A 1 312 ? 15.700 6.783 7.617 1.00 89.00 312 LYS A C 1
ATOM 2418 O O . LYS A 1 312 ? 15.413 7.697 8.381 1.00 89.00 312 LYS A O 1
ATOM 2423 N N . ILE A 1 313 ? 16.384 6.984 6.487 1.00 92.31 313 ILE A N 1
ATOM 2424 C CA . ILE A 1 313 ? 16.866 8.309 6.071 1.00 92.31 313 ILE A CA 1
ATOM 2425 C C . ILE A 1 313 ? 15.695 9.283 5.918 1.00 92.31 313 ILE A C 1
ATOM 2427 O O . ILE A 1 313 ? 15.748 10.376 6.474 1.00 92.31 313 ILE A O 1
ATOM 2431 N N . ILE A 1 314 ? 14.629 8.897 5.207 1.00 92.25 314 ILE A N 1
ATOM 2432 C CA . ILE A 1 314 ? 13.448 9.752 5.009 1.00 92.25 314 ILE A CA 1
ATOM 2433 C C . ILE A 1 314 ? 12.805 10.104 6.357 1.00 92.25 314 ILE A C 1
ATOM 2435 O O . ILE A 1 314 ? 12.502 11.273 6.592 1.00 92.25 314 ILE A O 1
ATOM 2439 N N . GLY A 1 315 ? 12.631 9.128 7.253 1.00 89.00 315 GLY A N 1
ATOM 2440 C CA . GLY A 1 315 ? 12.065 9.352 8.584 1.00 89.00 315 GLY A CA 1
ATOM 2441 C C . GLY A 1 315 ? 12.899 10.316 9.430 1.00 89.00 315 GLY A C 1
ATOM 2442 O O . GLY A 1 315 ? 12.373 11.298 9.954 1.00 89.00 315 GLY A O 1
ATOM 2443 N N . ASP A 1 316 ? 14.209 10.089 9.506 1.00 89.62 316 ASP A N 1
ATOM 2444 C CA . ASP A 1 316 ? 15.107 10.897 10.334 1.00 89.62 316 ASP A CA 1
ATOM 2445 C C . ASP A 1 316 ? 15.278 12.317 9.778 1.00 89.62 316 ASP A C 1
ATOM 2447 O O . ASP A 1 316 ? 15.286 13.291 10.534 1.00 89.62 316 ASP A O 1
ATOM 2451 N N . VAL A 1 317 ? 15.376 12.467 8.454 1.00 92.31 317 VAL A N 1
ATOM 2452 C CA . VAL A 1 317 ? 15.436 13.784 7.803 1.00 92.31 317 VAL A CA 1
ATOM 2453 C C . VAL A 1 317 ? 14.122 14.538 7.988 1.00 92.31 317 VAL A C 1
ATOM 2455 O O . VAL A 1 317 ? 14.151 15.733 8.274 1.00 92.31 317 VAL A O 1
ATOM 2458 N N . PHE A 1 318 ? 12.975 13.858 7.907 1.00 90.81 318 PHE A N 1
ATOM 2459 C CA . PHE A 1 318 ? 11.681 14.480 8.178 1.00 90.81 318 PHE A CA 1
ATOM 2460 C C . PHE A 1 318 ? 11.606 15.036 9.600 1.00 90.81 318 PHE A C 1
ATOM 2462 O O . PHE A 1 318 ? 11.191 16.178 9.779 1.00 90.81 318 PHE A O 1
ATOM 2469 N N . VAL A 1 319 ? 12.052 14.272 10.603 1.00 87.12 319 VAL A N 1
ATOM 2470 C CA . VAL A 1 319 ? 12.102 14.733 11.999 1.00 87.12 319 VAL A CA 1
ATOM 2471 C C . VAL A 1 319 ? 13.015 15.954 12.151 1.00 87.12 319 VAL A C 1
ATOM 2473 O O . VAL A 1 319 ? 12.605 16.930 12.774 1.00 87.12 319 VAL A O 1
ATOM 2476 N N . LYS A 1 320 ? 14.197 15.955 11.521 1.00 88.69 320 LYS A N 1
ATOM 2477 C CA . LYS A 1 320 ? 15.119 17.106 11.540 1.00 88.69 320 LYS A CA 1
ATOM 2478 C C . LYS A 1 320 ? 14.489 18.361 10.935 1.00 88.69 320 LYS A C 1
ATOM 2480 O O . LYS A 1 320 ? 14.446 19.396 11.593 1.00 88.69 320 LYS A O 1
ATOM 2485 N N . VAL A 1 321 ? 13.933 18.258 9.724 1.00 88.88 321 VAL A N 1
ATOM 2486 C CA . VAL A 1 321 ? 13.271 19.387 9.046 1.00 88.88 321 VAL A CA 1
ATOM 2487 C C . VAL A 1 321 ? 12.081 19.874 9.870 1.00 88.88 321 VAL A C 1
ATOM 2489 O O . VAL A 1 321 ? 11.902 21.072 10.062 1.00 88.88 321 VAL A O 1
ATOM 2492 N N . ARG A 1 322 ? 11.276 18.958 10.415 1.00 86.75 322 ARG A N 1
ATOM 2493 C CA . ARG A 1 322 ? 10.160 19.288 11.307 1.00 86.75 322 ARG A CA 1
ATOM 2494 C C . ARG A 1 322 ? 10.629 20.107 12.510 1.00 86.75 322 ARG A C 1
ATOM 2496 O O . ARG A 1 322 ? 9.991 21.100 12.857 1.00 86.75 322 ARG A 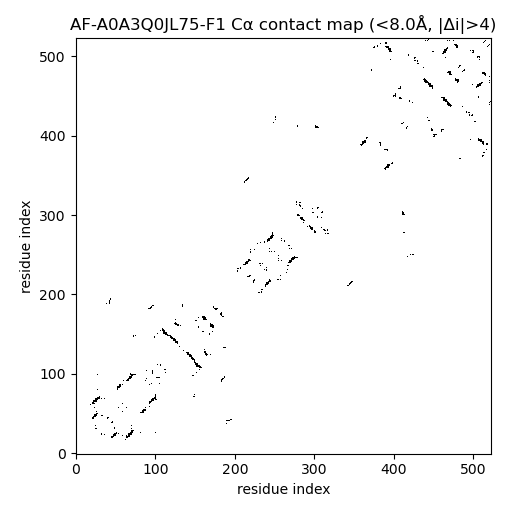O 1
ATOM 2503 N N . ASP A 1 323 ? 11.725 19.705 13.142 1.00 84.62 323 ASP A N 1
ATOM 2504 C CA . ASP A 1 323 ? 12.254 20.378 14.325 1.00 84.62 323 ASP A CA 1
ATOM 2505 C C . ASP A 1 323 ? 12.841 21.752 13.980 1.00 84.62 323 ASP A C 1
ATOM 2507 O O . ASP A 1 323 ? 12.520 22.728 14.654 1.00 84.62 323 ASP A O 1
ATOM 2511 N N . GLU A 1 324 ? 13.565 21.892 12.869 1.00 85.94 324 GLU A N 1
ATOM 2512 C CA . GLU A 1 324 ? 14.020 23.198 12.360 1.00 85.94 324 GLU A CA 1
ATOM 2513 C C . GLU A 1 324 ? 12.854 24.165 12.107 1.00 85.94 324 GLU A C 1
ATOM 2515 O O . GLU A 1 324 ? 12.915 25.355 12.425 1.00 85.94 324 GLU A O 1
ATOM 2520 N N . VAL A 1 325 ? 11.746 23.650 11.578 1.00 83.50 325 VAL A N 1
ATOM 2521 C CA . VAL A 1 325 ? 10.531 24.434 11.333 1.00 83.50 325 VAL A CA 1
ATOM 2522 C C . VAL A 1 325 ? 9.854 24.854 12.631 1.00 83.50 325 VAL A C 1
ATOM 2524 O O . VAL A 1 325 ? 9.273 25.940 12.69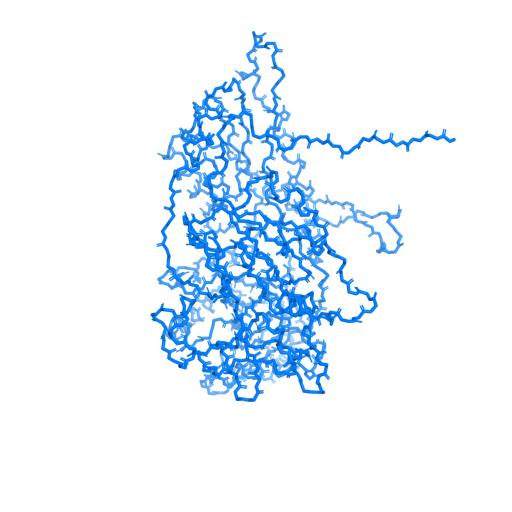3 1.00 83.50 325 VAL A O 1
ATOM 2527 N N . ASN A 1 326 ? 9.950 24.021 13.667 1.00 74.94 326 ASN A N 1
ATOM 2528 C CA . ASN A 1 326 ? 9.475 24.352 15.005 1.00 74.94 326 ASN A CA 1
ATOM 2529 C C . ASN A 1 326 ? 10.321 25.451 15.655 1.00 74.94 326 ASN A C 1
ATOM 2531 O O . ASN A 1 326 ? 9.756 26.313 16.328 1.00 74.94 326 ASN A O 1
ATOM 2535 N N . LEU A 1 327 ? 11.645 25.437 15.456 1.00 69.69 327 LEU A N 1
ATOM 2536 C CA . LEU A 1 327 ? 12.543 26.480 15.963 1.00 69.69 327 LEU A CA 1
ATOM 2537 C C . LEU A 1 327 ? 12.321 27.828 15.260 1.00 69.69 327 LEU A C 1
ATOM 2539 O O . LEU A 1 327 ? 12.286 28.861 15.921 1.00 69.69 327 LEU A O 1
ATOM 2543 N N . ASN A 1 328 ? 12.099 27.826 13.945 1.00 64.38 328 ASN A N 1
ATOM 2544 C CA . ASN A 1 328 ? 11.924 29.039 13.133 1.00 64.38 328 ASN A CA 1
ATOM 2545 C C . ASN A 1 328 ? 10.488 29.600 13.140 1.00 64.38 328 ASN A C 1
ATOM 2547 O O . ASN A 1 328 ? 10.059 30.280 12.201 1.00 64.38 328 ASN A O 1
ATOM 2551 N N . ARG A 1 329 ? 9.703 29.290 14.174 1.00 63.53 329 ARG A N 1
ATOM 2552 C CA . ARG A 1 329 ? 8.326 29.767 14.299 1.00 63.53 329 ARG A CA 1
ATOM 2553 C C . ARG A 1 329 ? 8.323 31.260 14.664 1.00 63.53 329 ARG A C 1
ATOM 2555 O O . ARG A 1 329 ? 8.990 31.636 15.625 1.00 63.53 329 ARG A O 1
ATOM 2562 N N . PRO A 1 330 ? 7.554 32.120 13.968 1.00 52.44 330 PRO A N 1
ATOM 2563 C CA . PRO A 1 330 ? 7.421 33.509 14.383 1.00 52.44 330 PRO A CA 1
ATOM 2564 C C . PRO A 1 330 ? 6.847 33.579 15.807 1.00 52.44 330 PRO A C 1
ATOM 2566 O O . PRO A 1 330 ? 5.815 32.973 16.102 1.00 52.44 330 PRO A O 1
ATOM 2569 N N . ALA A 1 331 ? 7.513 34.343 16.678 1.00 46.31 331 ALA A N 1
ATOM 2570 C CA . ALA A 1 331 ? 7.160 34.556 18.088 1.00 46.31 331 ALA A CA 1
ATOM 2571 C C . ALA A 1 331 ? 5.765 35.189 18.309 1.00 46.31 331 ALA A C 1
ATOM 2573 O O . ALA A 1 331 ? 5.298 35.277 19.439 1.00 46.31 331 ALA A O 1
ATOM 2574 N N . LEU A 1 332 ? 5.079 35.581 17.231 1.00 41.19 332 LEU A N 1
ATOM 2575 C CA . LEU A 1 332 ? 3.783 36.270 17.195 1.00 41.19 332 LEU A CA 1
ATOM 2576 C C . LEU A 1 332 ? 2.598 35.494 17.794 1.00 41.19 332 LEU A C 1
ATOM 2578 O O . LEU A 1 332 ? 1.541 36.078 17.993 1.00 41.19 332 LEU A O 1
ATOM 2582 N N . LEU A 1 333 ? 2.763 34.207 18.098 1.00 44.38 333 LEU A N 1
ATOM 2583 C CA . LEU A 1 333 ? 1.727 33.384 18.730 1.00 44.38 333 LEU A CA 1
ATOM 2584 C C . LEU A 1 333 ? 2.032 33.043 20.201 1.00 44.38 333 LEU A C 1
ATOM 2586 O O . LEU A 1 333 ? 1.197 32.472 20.891 1.00 44.38 333 LEU A O 1
ATOM 2590 N N . LEU A 1 334 ? 3.192 33.438 20.732 1.00 44.25 334 LEU A N 1
ATOM 2591 C CA . LEU A 1 334 ? 3.439 33.409 22.174 1.00 44.25 334 LEU A CA 1
ATOM 2592 C C . LEU A 1 334 ? 2.831 34.672 22.778 1.00 44.25 334 LEU A C 1
ATOM 2594 O O . LEU A 1 334 ? 3.523 35.662 22.990 1.00 44.25 334 LEU A O 1
ATOM 2598 N N . ASN A 1 335 ? 1.522 34.659 23.018 1.00 39.66 335 ASN A N 1
ATOM 2599 C CA . ASN A 1 335 ? 0.865 35.743 23.733 1.00 39.66 335 ASN A CA 1
ATOM 2600 C C . ASN A 1 335 ? 1.471 35.812 25.156 1.00 39.66 335 ASN A C 1
ATOM 2602 O O . ASN A 1 335 ? 1.236 34.888 25.945 1.00 39.66 335 ASN A O 1
ATOM 2606 N N . PRO A 1 336 ? 2.241 36.859 25.527 1.00 42.56 336 PRO A N 1
ATOM 2607 C CA . PRO A 1 336 ? 2.990 36.893 26.792 1.00 42.56 336 PRO A CA 1
ATOM 2608 C C . PRO A 1 336 ? 2.091 36.949 28.037 1.00 42.56 336 PRO A C 1
ATOM 2610 O O . PRO A 1 336 ? 2.580 36.920 29.163 1.00 42.56 336 PRO A O 1
ATOM 2613 N N . ARG A 1 337 ? 0.770 37.073 27.843 1.00 38.91 337 ARG A N 1
ATOM 2614 C CA . ARG A 1 337 ? -0.241 37.187 28.900 1.00 38.91 337 ARG A CA 1
ATOM 2615 C C . ARG A 1 337 ? -0.874 35.860 29.322 1.00 38.91 337 ARG A C 1
ATOM 2617 O O . ARG A 1 337 ? -1.564 35.840 30.337 1.00 38.91 337 ARG A O 1
ATOM 2624 N N . SER A 1 338 ? -0.643 34.761 28.602 1.00 39.41 338 SER A N 1
ATOM 2625 C CA . SER A 1 338 ? -1.154 33.450 29.022 1.00 39.41 338 SER A CA 1
ATOM 2626 C C . SER A 1 338 ? -0.161 32.784 29.985 1.00 39.41 338 SER A C 1
ATOM 2628 O O . SER A 1 338 ? 0.980 32.498 29.636 1.00 39.41 338 SER A O 1
ATOM 2630 N N . LYS A 1 339 ? -0.583 32.526 31.230 1.00 34.81 339 LYS A N 1
ATOM 2631 C CA . LYS A 1 339 ? 0.196 31.771 32.238 1.00 34.81 339 LYS A CA 1
ATOM 2632 C C . LYS A 1 339 ? 0.305 30.269 31.914 1.00 34.81 339 LYS A C 1
ATOM 2634 O O . LYS A 1 339 ? 0.760 29.487 32.747 1.00 34.81 339 LYS A O 1
ATOM 2639 N N . HIS A 1 340 ? -0.112 29.850 30.722 1.00 35.06 340 HIS A N 1
ATOM 2640 C CA . HIS A 1 340 ? -0.192 28.454 30.323 1.00 35.06 340 HIS A CA 1
ATOM 2641 C C . HIS A 1 340 ? 0.841 28.165 29.234 1.00 35.06 340 HIS A C 1
ATOM 2643 O O . HIS A 1 340 ? 0.876 28.813 28.191 1.00 35.06 340 HIS A O 1
ATOM 2649 N N . LYS A 1 341 ? 1.717 27.186 29.494 1.00 33.56 341 LYS A N 1
ATOM 2650 C CA . LYS A 1 341 ? 2.663 26.681 28.493 1.00 33.56 341 LYS A CA 1
ATOM 2651 C C . LYS A 1 341 ? 1.865 26.110 27.308 1.00 33.56 341 LYS A C 1
ATOM 2653 O O . LYS A 1 341 ? 0.925 25.357 27.553 1.00 33.56 341 LYS A O 1
ATOM 2658 N N . PRO A 1 342 ? 2.232 26.403 26.049 1.00 37.78 342 PRO A N 1
ATOM 2659 C CA . PRO A 1 342 ? 1.567 25.808 24.895 1.00 37.78 342 PRO A CA 1
ATOM 2660 C C . PRO A 1 342 ? 1.789 24.288 24.890 1.00 37.78 342 PRO A C 1
ATOM 2662 O O . PRO A 1 342 ? 2.903 23.812 24.656 1.00 37.78 342 PRO A O 1
ATOM 2665 N N . THR A 1 343 ? 0.735 23.519 25.162 1.00 34.59 343 THR A N 1
ATOM 2666 C CA . THR A 1 343 ? 0.746 22.055 25.055 1.00 34.59 343 THR A CA 1
ATOM 2667 C C . THR A 1 343 ? 0.698 21.662 23.581 1.00 34.59 343 THR A C 1
ATOM 2669 O O . THR A 1 343 ? -0.262 21.962 22.876 1.00 34.59 343 THR A O 1
ATOM 2672 N N . ARG A 1 344 ? 1.756 21.002 23.100 1.00 38.28 344 ARG A N 1
ATOM 2673 C CA . ARG A 1 344 ? 1.881 20.530 21.715 1.00 38.28 344 ARG A CA 1
ATOM 2674 C C . ARG A 1 344 ? 1.159 19.191 21.564 1.00 38.28 344 ARG A C 1
ATOM 2676 O O . ARG A 1 344 ? 1.666 18.184 22.049 1.00 38.28 344 ARG A O 1
ATOM 2683 N N . LEU A 1 345 ? 0.024 19.154 20.869 1.00 32.16 345 LEU A N 1
ATOM 2684 C CA . LEU A 1 345 ? -0.572 17.889 20.433 1.00 32.16 345 LEU A CA 1
ATOM 2685 C C . LEU A 1 345 ? -0.035 17.547 19.035 1.00 32.16 345 LEU A C 1
ATOM 2687 O O . LEU A 1 345 ? -0.489 18.097 18.035 1.00 32.16 345 LEU A O 1
ATOM 2691 N N . LEU A 1 346 ? 0.980 16.681 18.976 1.00 31.59 346 LEU A N 1
ATOM 2692 C CA . LEU A 1 346 ? 1.528 16.158 17.723 1.00 31.59 346 LEU A CA 1
ATOM 2693 C C . LEU A 1 346 ? 0.738 14.903 17.325 1.00 31.59 346 LEU A C 1
ATOM 2695 O O . LEU A 1 346 ? 0.843 13.878 17.993 1.00 31.59 346 LEU A O 1
ATOM 2699 N N . ILE A 1 347 ? -0.026 14.963 16.235 1.00 31.28 347 ILE A N 1
ATOM 2700 C CA . ILE A 1 347 ? -0.666 13.780 15.643 1.00 31.28 347 ILE A CA 1
ATOM 2701 C C . ILE A 1 347 ? 0.210 13.332 14.469 1.00 31.28 347 ILE A C 1
ATOM 2703 O O . ILE A 1 347 ? 0.172 13.926 13.394 1.00 31.28 347 ILE A O 1
ATOM 2707 N N . LEU A 1 348 ? 1.044 12.314 14.690 1.00 27.00 348 LEU A N 1
ATOM 2708 C CA . LEU A 1 348 ? 1.786 11.621 13.635 1.00 27.00 348 LEU A CA 1
ATOM 2709 C C . LEU A 1 348 ? 1.165 10.239 13.451 1.00 27.00 348 LEU A C 1
ATOM 2711 O O . LEU A 1 348 ? 1.206 9.417 14.362 1.00 27.00 348 LEU A O 1
ATOM 2715 N N . ILE A 1 349 ? 0.600 9.986 12.274 1.00 24.94 349 ILE A N 1
ATOM 2716 C CA . ILE A 1 349 ? 0.137 8.654 11.885 1.00 24.94 349 ILE A CA 1
ATOM 2717 C C . ILE A 1 349 ? 1.251 8.043 11.035 1.00 24.94 349 ILE A C 1
ATOM 2719 O O . ILE A 1 349 ? 1.412 8.391 9.868 1.00 24.94 349 ILE A O 1
ATOM 2723 N N . CYS A 1 350 ? 2.049 7.163 11.638 1.00 23.62 350 CYS A N 1
ATOM 2724 C CA . CYS A 1 350 ? 3.057 6.365 10.943 1.00 23.62 350 CYS A CA 1
ATOM 2725 C C . CYS A 1 350 ? 2.762 4.883 11.193 1.00 23.62 350 CYS A C 1
ATOM 2727 O O . CYS A 1 350 ? 2.734 4.440 12.338 1.00 23.62 350 CYS A O 1
ATOM 2729 N N . SER A 1 351 ? 2.558 4.117 10.121 1.00 26.28 351 SER A N 1
ATOM 2730 C CA . SER A 1 351 ? 2.458 2.656 10.174 1.00 26.28 351 SER A CA 1
ATOM 2731 C C . SER A 1 351 ? 3.852 2.060 9.951 1.00 26.28 351 SER A C 1
ATOM 2733 O O . SER A 1 351 ? 4.435 2.223 8.880 1.00 26.28 351 SER A O 1
ATOM 2735 N N . GLN A 1 352 ? 4.416 1.412 10.974 1.00 23.55 352 GLN A N 1
ATOM 2736 C CA . GLN A 1 352 ? 5.563 0.510 10.822 1.00 23.55 352 GLN A CA 1
ATOM 2737 C C . GLN A 1 352 ? 5.039 -0.879 10.448 1.00 23.55 352 GLN A C 1
ATOM 2739 O O . GLN A 1 352 ? 4.057 -1.330 11.033 1.00 23.55 352 GLN A O 1
ATOM 2744 N N . GLY A 1 353 ? 5.672 -1.547 9.479 1.00 27.20 353 GLY A N 1
ATOM 2745 C CA . GLY A 1 353 ? 5.193 -2.836 8.975 1.00 27.20 353 GLY A CA 1
ATOM 2746 C C . GLY A 1 353 ? 6.305 -3.824 8.626 1.00 27.20 353 GLY A C 1
ATOM 2747 O O . GLY A 1 353 ? 6.912 -3.687 7.561 1.00 27.20 353 GLY A O 1
ATOM 2748 N N . ASP A 1 354 ? 6.424 -4.812 9.518 1.00 31.91 354 ASP A N 1
ATOM 2749 C CA . ASP A 1 354 ? 6.796 -6.233 9.400 1.00 31.91 354 ASP A CA 1
ATOM 2750 C C . ASP A 1 354 ? 8.151 -6.662 8.816 1.00 31.91 354 ASP A C 1
ATOM 2752 O O . ASP A 1 354 ? 8.722 -6.035 7.929 1.00 31.91 354 ASP A O 1
ATOM 2756 N N . CYS A 1 355 ? 8.649 -7.803 9.315 1.00 36.56 355 CYS A N 1
ATOM 2757 C CA . CYS A 1 355 ? 9.810 -8.526 8.796 1.00 36.56 355 CYS A CA 1
ATOM 2758 C C . CYS A 1 355 ? 9.565 -8.945 7.338 1.00 36.56 355 CYS A C 1
ATOM 2760 O O . CYS A 1 355 ? 8.733 -9.810 7.064 1.00 36.56 355 CYS A O 1
ATOM 2762 N N . ARG A 1 356 ? 10.292 -8.339 6.394 1.00 60.91 356 ARG A N 1
ATOM 2763 C CA . ARG A 1 356 ? 10.135 -8.576 4.951 1.00 60.91 356 ARG A CA 1
ATOM 2764 C C . ARG A 1 356 ? 11.293 -9.395 4.392 1.00 60.91 356 ARG A C 1
ATOM 2766 O O . ARG A 1 356 ? 12.455 -9.110 4.662 1.00 60.91 356 ARG A O 1
ATOM 2773 N N . SER A 1 357 ? 10.970 -10.382 3.561 1.00 63.69 357 SER A N 1
ATOM 2774 C CA . SER A 1 357 ? 11.937 -11.058 2.689 1.00 63.69 357 SER A CA 1
ATOM 2775 C C . SER A 1 357 ? 12.078 -10.302 1.363 1.00 63.69 357 SER A C 1
ATOM 2777 O O . SER A 1 357 ? 11.060 -9.944 0.768 1.00 63.69 357 SER A O 1
ATOM 2779 N N . TYR A 1 358 ? 13.304 -10.126 0.867 1.00 76.69 358 TYR A N 1
ATOM 2780 C CA . TYR A 1 358 ? 13.597 -9.557 -0.454 1.00 76.69 358 TYR A CA 1
ATOM 2781 C C . TYR A 1 358 ? 14.132 -10.665 -1.372 1.00 76.69 358 TYR A C 1
ATOM 2783 O O . TYR A 1 358 ? 15.259 -11.113 -1.193 1.00 76.69 358 TYR A O 1
ATOM 2791 N N . ASN A 1 359 ? 13.315 -11.114 -2.328 1.00 83.62 359 ASN A N 1
ATOM 2792 C CA . ASN A 1 359 ? 13.610 -12.236 -3.228 1.00 83.62 359 ASN A CA 1
ATOM 2793 C C . ASN A 1 359 ? 13.247 -11.900 -4.689 1.00 83.62 359 ASN A C 1
ATOM 2795 O O . ASN A 1 359 ? 12.797 -10.794 -4.992 1.00 83.62 359 ASN A O 1
ATOM 2799 N N . TYR A 1 360 ? 13.432 -12.863 -5.595 1.00 84.12 360 TYR A N 1
ATOM 2800 C CA . TYR A 1 360 ? 13.303 -12.677 -7.038 1.00 84.12 360 TYR A CA 1
ATOM 2801 C C . TYR A 1 360 ? 11.873 -12.377 -7.515 1.00 84.12 360 TYR A C 1
ATOM 2803 O O . TYR A 1 360 ? 10.872 -12.741 -6.886 1.00 84.12 360 TYR A O 1
ATOM 2811 N N . VAL A 1 361 ? 11.810 -11.744 -8.689 1.00 88.56 361 VAL A N 1
ATOM 2812 C CA . VAL A 1 361 ? 10.598 -11.535 -9.487 1.00 88.56 361 VAL A CA 1
ATOM 2813 C C . VAL A 1 361 ? 10.673 -12.434 -10.716 1.00 88.56 361 VAL A C 1
ATOM 2815 O O . VAL A 1 361 ? 11.686 -12.441 -11.414 1.00 88.56 361 VAL A O 1
ATOM 2818 N N . VAL A 1 362 ? 9.598 -13.161 -11.004 1.00 89.50 362 VAL A N 1
ATOM 2819 C CA . VAL A 1 362 ? 9.437 -13.926 -12.244 1.00 89.50 362 VAL A CA 1
ATOM 2820 C C . VAL A 1 362 ? 8.609 -13.111 -13.231 1.00 89.50 362 VAL A C 1
ATOM 2822 O O . VAL A 1 362 ? 7.529 -12.630 -12.896 1.00 89.50 362 VAL A O 1
ATOM 2825 N N . GLY A 1 363 ? 9.119 -12.954 -14.449 1.00 89.12 363 GLY A N 1
ATOM 2826 C CA . GLY A 1 363 ? 8.411 -12.321 -15.556 1.00 89.12 363 GLY A CA 1
ATOM 2827 C C . GLY A 1 363 ? 7.902 -13.359 -16.553 1.00 89.12 363 GLY A C 1
ATOM 2828 O O . GLY A 1 363 ? 8.654 -14.245 -16.949 1.00 89.12 363 GLY A O 1
ATOM 2829 N N . ILE A 1 364 ? 6.640 -13.244 -16.959 1.00 89.44 364 ILE A N 1
ATOM 2830 C CA . ILE A 1 364 ? 5.985 -14.117 -17.937 1.00 89.44 364 ILE A CA 1
ATOM 2831 C C . ILE A 1 364 ? 5.633 -13.277 -19.162 1.00 89.44 364 ILE A C 1
ATOM 2833 O O . ILE A 1 364 ? 5.012 -12.228 -19.028 1.00 89.44 364 ILE A O 1
ATOM 2837 N N . SER A 1 365 ? 6.006 -13.743 -20.350 1.00 89.25 365 SER A N 1
ATOM 2838 C CA . SER A 1 365 ? 5.614 -13.134 -21.628 1.00 89.25 365 SER A CA 1
ATOM 2839 C C . SER A 1 365 ? 4.883 -14.164 -22.482 1.00 89.25 365 SER A C 1
ATOM 2841 O O . SER A 1 365 ? 5.101 -15.365 -22.312 1.00 89.25 365 SER A O 1
ATOM 2843 N N . CYS A 1 366 ? 4.011 -13.704 -23.376 1.00 84.31 366 CYS A N 1
ATOM 2844 C CA . CYS A 1 366 ? 3.170 -14.564 -24.205 1.00 84.31 366 CYS A CA 1
ATOM 2845 C C . CYS A 1 366 ? 3.309 -14.171 -25.680 1.00 84.31 366 CYS A C 1
ATOM 2847 O O . CYS A 1 366 ? 3.540 -13.007 -25.994 1.00 84.31 366 CYS A O 1
ATOM 2849 N N . GLU A 1 367 ? 3.168 -15.143 -26.582 1.00 80.31 367 GLU A N 1
ATOM 2850 C CA . GLU A 1 367 ? 3.139 -14.893 -28.033 1.00 80.31 367 GLU A CA 1
ATOM 2851 C C . GLU A 1 367 ? 1.768 -14.379 -28.497 1.00 80.31 367 GLU A C 1
ATOM 2853 O O . GLU A 1 367 ? 1.675 -13.553 -29.400 1.00 80.31 367 GLU A O 1
ATOM 2858 N N . LYS A 1 368 ? 0.702 -14.856 -27.848 1.00 83.00 368 LYS A N 1
ATOM 2859 C CA . LYS A 1 368 ? -0.687 -14.446 -28.080 1.00 83.00 368 LYS A CA 1
ATOM 2860 C C . LYS A 1 368 ? -1.170 -13.520 -26.965 1.00 83.00 368 LYS A C 1
ATOM 2862 O O . LYS A 1 368 ? -0.471 -13.319 -25.969 1.00 83.00 368 LYS A O 1
ATOM 2867 N N . GLU A 1 369 ? -2.381 -12.989 -27.130 1.00 83.25 369 GLU A N 1
ATOM 2868 C CA . GLU A 1 369 ? -3.050 -12.235 -26.071 1.00 83.25 369 GLU A CA 1
ATOM 2869 C C . GLU A 1 369 ? -3.092 -13.038 -24.757 1.00 83.25 369 GLU A C 1
ATOM 2871 O O . GLU A 1 369 ? -3.315 -14.254 -24.781 1.00 83.25 369 GLU A O 1
ATOM 2876 N N . PRO A 1 370 ? -2.837 -12.384 -23.611 1.00 88.56 370 PRO A N 1
ATOM 2877 C CA . PRO A 1 370 ? -2.739 -13.065 -22.330 1.00 88.56 370 PRO A CA 1
ATOM 2878 C C . PRO A 1 370 ? -4.103 -13.562 -21.842 1.00 88.56 370 PRO A C 1
ATOM 2880 O O . PRO A 1 370 ? -5.044 -12.777 -21.710 1.00 88.56 370 PRO A O 1
ATOM 2883 N N . ASP A 1 371 ? -4.181 -14.836 -21.452 1.00 90.75 371 ASP A N 1
ATOM 2884 C CA . ASP A 1 371 ? -5.267 -15.304 -20.589 1.00 90.75 371 ASP A CA 1
ATOM 2885 C C . ASP A 1 371 ? -4.964 -14.907 -19.137 1.00 90.75 371 ASP A C 1
ATOM 2887 O O . ASP A 1 371 ? -4.120 -15.488 -18.447 1.00 90.75 371 ASP A O 1
ATOM 2891 N N . TRP A 1 372 ? -5.658 -13.874 -18.666 1.00 92.12 372 TRP A N 1
ATOM 2892 C CA . TRP A 1 372 ? -5.485 -13.332 -17.319 1.00 92.12 372 TRP A CA 1
ATOM 2893 C C . TRP A 1 372 ? -5.871 -14.313 -16.209 1.00 92.12 372 TRP A C 1
ATOM 2895 O O . TRP A 1 372 ? -5.370 -14.185 -15.089 1.00 92.12 372 TRP A O 1
ATOM 2905 N N . THR A 1 373 ? -6.741 -15.284 -16.492 1.00 89.81 373 THR A N 1
ATOM 2906 C CA . THR A 1 373 ? -7.147 -16.306 -15.522 1.00 89.81 373 THR A CA 1
ATOM 2907 C C . THR A 1 373 ? -6.011 -17.295 -15.312 1.00 89.81 373 THR A C 1
ATOM 2909 O O . THR A 1 373 ? -5.608 -17.527 -14.169 1.00 89.81 373 THR A O 1
ATOM 2912 N N . ASP A 1 374 ? -5.431 -17.793 -16.401 1.00 89.19 374 ASP A N 1
ATOM 2913 C CA . ASP A 1 374 ? -4.304 -18.726 -16.355 1.00 89.19 374 ASP A CA 1
ATOM 2914 C C . ASP A 1 374 ? -3.062 -18.072 -15.750 1.00 89.19 374 ASP A C 1
ATOM 2916 O O . ASP A 1 374 ? -2.427 -18.629 -14.850 1.00 89.19 374 ASP A O 1
ATOM 2920 N N . LEU A 1 375 ? -2.756 -16.837 -16.153 1.00 88.44 375 LEU A N 1
ATOM 2921 C CA . LEU A 1 375 ? -1.656 -16.066 -15.574 1.00 88.44 375 LEU A CA 1
ATOM 2922 C C . LEU A 1 375 ? -1.830 -15.854 -14.063 1.00 88.44 375 LEU A C 1
ATOM 2924 O O . LEU A 1 375 ? -0.860 -15.953 -13.308 1.00 88.44 375 LEU A O 1
ATOM 2928 N N . ALA A 1 376 ? -3.059 -15.617 -13.595 1.00 88.12 376 ALA A N 1
ATOM 2929 C CA . ALA A 1 376 ? -3.348 -15.502 -12.169 1.00 88.12 376 ALA A CA 1
ATOM 2930 C C . ALA A 1 376 ? -3.172 -16.833 -11.421 1.00 88.12 376 ALA A C 1
ATOM 2932 O O . ALA A 1 376 ? -2.772 -16.828 -10.254 1.00 88.12 376 ALA A O 1
ATOM 2933 N N . VAL A 1 377 ? -3.464 -17.970 -12.060 1.00 85.25 377 VAL A N 1
ATOM 2934 C CA . VAL A 1 377 ? -3.205 -19.303 -11.495 1.00 85.25 377 VAL A CA 1
ATOM 2935 C C . VAL A 1 377 ? -1.699 -19.543 -11.388 1.00 85.25 377 VAL A C 1
ATOM 2937 O O . VAL A 1 377 ? -1.216 -19.879 -10.304 1.00 85.25 377 VAL A O 1
ATOM 2940 N N . ILE A 1 378 ? -0.940 -19.278 -12.454 1.00 81.25 378 ILE A N 1
ATOM 2941 C CA . ILE A 1 378 ? 0.525 -19.408 -12.464 1.00 81.25 378 ILE A CA 1
ATOM 2942 C C . ILE A 1 378 ? 1.150 -18.529 -11.373 1.00 81.25 378 ILE A C 1
ATOM 2944 O O . ILE A 1 378 ? 1.983 -19.005 -10.598 1.00 81.25 378 ILE A O 1
ATOM 2948 N N . ALA A 1 379 ? 0.691 -17.282 -11.232 1.00 85.62 379 ALA A N 1
ATOM 2949 C CA . ALA A 1 379 ? 1.179 -16.351 -10.217 1.00 85.62 379 ALA A CA 1
ATOM 2950 C C . ALA A 1 379 ? 0.960 -16.830 -8.770 1.00 85.62 379 ALA A C 1
ATOM 2952 O O . ALA A 1 379 ? 1.704 -16.436 -7.872 1.00 85.62 379 ALA A O 1
ATOM 2953 N N . ARG A 1 380 ? -0.027 -17.705 -8.527 1.00 84.56 380 ARG A N 1
ATOM 2954 C CA . ARG A 1 380 ? -0.248 -18.345 -7.217 1.00 84.56 380 ARG A CA 1
ATOM 2955 C C . ARG A 1 380 ? 0.582 -19.607 -7.020 1.00 84.56 380 ARG A C 1
ATOM 2957 O O . ARG A 1 380 ? 0.872 -19.946 -5.877 1.00 84.56 380 ARG A O 1
ATOM 2964 N N . ILE A 1 381 ? 0.901 -20.328 -8.093 1.00 79.94 381 ILE A N 1
ATOM 2965 C CA . ILE A 1 381 ? 1.634 -21.599 -8.032 1.00 79.94 381 ILE A CA 1
ATOM 2966 C C . ILE A 1 381 ? 3.135 -21.348 -7.899 1.00 79.94 381 ILE A C 1
ATOM 2968 O O . ILE A 1 381 ? 3.768 -21.941 -7.030 1.00 79.94 381 ILE A O 1
ATOM 2972 N N . VAL A 1 382 ? 3.704 -20.454 -8.713 1.00 77.94 382 VAL A N 1
ATOM 2973 C CA . VAL A 1 382 ? 5.161 -20.256 -8.787 1.00 77.94 382 VAL A CA 1
ATOM 2974 C C . VAL A 1 382 ? 5.780 -19.950 -7.417 1.00 77.94 382 VAL A C 1
ATOM 2976 O O . VAL A 1 382 ? 6.696 -20.673 -7.040 1.00 77.94 382 VAL A O 1
ATOM 2979 N N . PRO A 1 383 ? 5.275 -19.005 -6.601 1.00 77.00 383 PRO A N 1
ATOM 2980 C CA . PRO A 1 383 ? 5.851 -18.759 -5.274 1.00 77.00 383 PRO A CA 1
ATOM 2981 C C . PRO A 1 383 ? 5.664 -19.904 -4.264 1.00 77.00 383 PRO A C 1
ATOM 2983 O O . PRO A 1 383 ? 6.398 -19.994 -3.280 1.00 77.00 383 PRO A O 1
ATOM 2986 N N . LYS A 1 384 ? 4.664 -20.777 -4.471 1.00 76.62 384 LYS A N 1
ATOM 2987 C CA . LYS A 1 384 ? 4.442 -21.959 -3.620 1.00 76.62 384 LYS A CA 1
ATOM 2988 C C . LYS A 1 384 ? 5.463 -23.055 -3.900 1.00 76.62 384 LYS A C 1
ATOM 2990 O O . LYS A 1 384 ? 5.834 -23.768 -2.978 1.00 76.62 384 LYS A O 1
ATOM 2995 N N . VAL A 1 385 ? 5.884 -23.190 -5.157 1.00 80.50 385 VAL A N 1
ATOM 2996 C CA . VAL A 1 385 ? 6.884 -24.178 -5.590 1.00 80.50 385 VAL A CA 1
ATOM 2997 C C . VAL A 1 385 ? 8.303 -23.625 -5.423 1.00 80.50 385 VAL A C 1
ATOM 2999 O O . VAL A 1 385 ? 9.210 -24.337 -5.006 1.00 80.50 385 VAL A O 1
ATOM 3002 N N . CYS A 1 386 ? 8.493 -22.340 -5.715 1.00 75.62 386 CYS A N 1
ATOM 3003 C CA . CYS A 1 386 ? 9.770 -21.641 -5.671 1.00 75.62 386 CYS A CA 1
ATOM 3004 C C . CYS A 1 386 ? 9.749 -20.590 -4.553 1.00 75.62 386 CYS A C 1
ATOM 3006 O O . CYS A 1 386 ? 9.424 -19.427 -4.783 1.00 75.62 386 CYS A O 1
ATOM 3008 N N . HIS A 1 387 ? 10.129 -20.983 -3.334 1.00 75.88 387 HIS A N 1
ATOM 3009 C CA . HIS A 1 387 ? 10.124 -20.091 -2.161 1.00 75.88 387 HIS A CA 1
ATOM 3010 C C . HIS A 1 387 ? 11.096 -18.900 -2.257 1.00 75.88 387 HIS A C 1
ATOM 3012 O O . HIS A 1 387 ? 11.016 -17.962 -1.468 1.00 75.88 387 HIS A O 1
ATOM 3018 N N . ASN A 1 388 ? 12.011 -18.916 -3.228 1.00 77.69 388 ASN A N 1
ATOM 3019 C CA . ASN A 1 388 ? 12.893 -17.801 -3.569 1.00 77.69 388 ASN A CA 1
ATOM 3020 C C . ASN A 1 388 ? 12.255 -16.804 -4.557 1.00 77.69 388 ASN A C 1
ATOM 3022 O O . ASN A 1 388 ? 12.952 -15.926 -5.061 1.00 77.69 388 ASN A O 1
ATOM 3026 N N . VAL A 1 389 ? 10.962 -16.925 -4.863 1.00 75.50 389 VAL A N 1
ATOM 3027 C CA . VAL A 1 389 ? 10.222 -16.000 -5.728 1.00 75.50 389 VAL A CA 1
ATOM 3028 C C . VAL A 1 389 ? 9.135 -15.314 -4.914 1.00 75.50 389 VAL A C 1
ATOM 3030 O O . VAL A 1 389 ? 8.208 -15.961 -4.435 1.00 75.50 389 VAL A O 1
ATOM 3033 N N . ASN A 1 390 ? 9.211 -13.987 -4.810 1.00 83.69 390 ASN A N 1
ATOM 3034 C CA . ASN A 1 390 ? 8.199 -13.210 -4.090 1.00 83.69 390 ASN A CA 1
ATOM 3035 C C . ASN A 1 390 ? 7.131 -12.631 -5.007 1.00 83.69 390 ASN A C 1
ATOM 3037 O O . ASN A 1 390 ? 6.055 -12.296 -4.519 1.00 83.69 390 ASN A O 1
ATOM 3041 N N . ARG A 1 391 ? 7.419 -12.468 -6.305 1.00 88.00 391 ARG A N 1
ATOM 3042 C CA . ARG A 1 391 ? 6.491 -11.838 -7.249 1.00 88.00 391 ARG A CA 1
ATOM 3043 C C . ARG A 1 391 ? 6.486 -12.506 -8.609 1.00 88.00 391 ARG A C 1
ATOM 3045 O O . ARG A 1 391 ? 7.518 -12.974 -9.082 1.00 88.00 391 ARG A O 1
ATOM 3052 N N . VAL A 1 392 ? 5.327 -12.464 -9.252 1.00 87.38 392 VAL A N 1
ATOM 3053 C CA . VAL A 1 392 ? 5.113 -12.905 -10.627 1.00 87.38 392 VAL A CA 1
ATOM 3054 C C . VAL A 1 392 ? 4.431 -11.780 -11.396 1.00 87.38 392 VAL A C 1
ATOM 3056 O O . VAL A 1 392 ? 3.401 -11.261 -10.965 1.00 87.38 392 VAL A O 1
ATOM 3059 N N . CYS A 1 393 ? 5.015 -11.390 -12.524 1.00 93.81 393 CYS A N 1
ATOM 3060 C CA . CYS A 1 393 ? 4.521 -10.313 -13.373 1.00 93.81 393 CYS A CA 1
ATOM 3061 C C . CYS A 1 393 ? 4.298 -10.804 -14.798 1.00 93.81 393 CYS A C 1
ATOM 3063 O O . CYS A 1 393 ? 5.111 -11.556 -15.331 1.00 93.81 393 CYS A O 1
ATOM 3065 N N . TYR A 1 394 ? 3.245 -10.315 -15.439 1.00 95.31 394 TYR A N 1
ATOM 3066 C CA . TYR A 1 394 ? 3.111 -10.373 -16.888 1.00 95.31 394 TYR A CA 1
ATOM 3067 C C . TYR A 1 394 ? 3.915 -9.234 -17.525 1.00 95.31 394 TYR A C 1
ATOM 3069 O O . TYR A 1 394 ? 3.887 -8.108 -17.032 1.00 95.31 394 TYR A O 1
ATOM 3077 N N . ILE A 1 395 ? 4.640 -9.519 -18.601 1.00 94.81 395 ILE A N 1
ATOM 3078 C CA . ILE A 1 395 ? 5.419 -8.556 -19.375 1.00 94.81 395 ILE A CA 1
ATOM 3079 C C . ILE A 1 395 ? 4.648 -8.268 -20.662 1.00 94.81 395 ILE A C 1
ATOM 3081 O O . ILE A 1 395 ? 4.495 -9.160 -21.495 1.00 94.81 395 ILE A O 1
ATOM 3085 N N . HIS A 1 396 ? 4.190 -7.026 -20.835 1.00 93.75 396 HIS A N 1
ATOM 3086 C CA . HIS A 1 396 ? 3.499 -6.613 -22.052 1.00 93.75 396 HIS A CA 1
ATOM 3087 C C . HIS A 1 396 ? 4.446 -6.585 -23.264 1.00 93.75 396 HIS A C 1
ATOM 3089 O O . HIS A 1 396 ? 5.651 -6.333 -23.135 1.00 93.75 396 HIS A O 1
ATOM 3095 N N . GLY A 1 397 ? 3.880 -6.827 -24.447 1.00 89.56 397 GLY A N 1
ATOM 3096 C CA . GLY A 1 397 ? 4.589 -6.934 -25.720 1.00 89.56 397 GLY A CA 1
ATOM 3097 C C . GLY A 1 397 ? 4.794 -8.385 -26.161 1.00 89.56 397 GLY A C 1
ATOM 3098 O O . GLY A 1 397 ? 4.192 -9.303 -25.609 1.00 89.56 397 GLY A O 1
ATOM 3099 N N . GLY A 1 398 ? 5.645 -8.586 -27.169 1.00 87.44 398 GLY A N 1
ATOM 3100 C CA . GLY A 1 398 ? 5.968 -9.920 -27.686 1.00 87.44 398 GLY A CA 1
ATOM 3101 C C . GLY A 1 398 ? 6.802 -10.766 -26.719 1.00 87.44 398 GLY A C 1
ATOM 3102 O O . GLY A 1 398 ? 7.224 -10.299 -25.656 1.00 87.44 398 GLY A O 1
ATOM 3103 N N . VAL A 1 399 ? 7.089 -12.008 -27.109 1.00 89.25 399 VAL A N 1
ATOM 3104 C CA . VAL A 1 399 ? 7.909 -12.936 -26.315 1.00 89.25 399 VAL A CA 1
ATOM 3105 C C . VAL A 1 399 ? 9.270 -12.313 -25.993 1.00 89.25 399 VAL A C 1
ATOM 3107 O O . VAL A 1 399 ? 9.935 -11.748 -26.858 1.00 89.25 399 VAL A O 1
ATOM 3110 N N . VAL A 1 400 ? 9.682 -12.403 -24.729 1.00 87.50 400 VAL A N 1
ATOM 3111 C CA . VAL A 1 400 ? 11.028 -12.008 -24.306 1.00 87.50 400 VAL A CA 1
ATOM 3112 C C . VAL A 1 400 ? 11.993 -13.133 -24.677 1.00 87.50 400 VAL A C 1
ATOM 3114 O O . VAL A 1 400 ? 12.075 -14.144 -23.983 1.00 87.50 400 VAL A O 1
ATOM 3117 N N . SER A 1 401 ? 12.719 -12.962 -25.782 1.00 80.44 401 SER A N 1
ATOM 3118 C CA . SER A 1 401 ? 13.605 -13.998 -26.340 1.00 80.44 401 SER A CA 1
ATOM 3119 C C . SER A 1 401 ? 14.864 -14.258 -25.510 1.00 80.44 401 SER A C 1
ATOM 3121 O O . SER A 1 401 ? 15.431 -15.349 -25.560 1.00 80.44 401 SER A O 1
ATOM 3123 N N . HIS A 1 402 ? 15.328 -13.260 -24.753 1.00 81.69 402 HIS A N 1
ATOM 3124 C CA . HIS A 1 402 ? 16.579 -13.330 -24.003 1.00 81.69 402 HIS A CA 1
ATOM 3125 C C . HIS A 1 402 ? 16.384 -12.876 -22.561 1.00 81.69 402 HIS A C 1
ATOM 3127 O O . HIS A 1 402 ? 15.766 -11.844 -22.292 1.00 81.69 402 HIS A O 1
ATOM 3133 N N . GLN A 1 403 ? 16.947 -13.639 -21.625 1.00 79.19 403 GLN A N 1
ATOM 3134 C CA . GLN A 1 403 ? 16.955 -13.264 -20.219 1.00 79.19 403 GLN A CA 1
ATOM 3135 C C . GLN A 1 403 ? 17.854 -12.042 -20.003 1.00 79.19 403 GLN A C 1
ATOM 3137 O O . GLN A 1 403 ? 18.966 -11.967 -20.523 1.00 79.19 403 GLN A O 1
ATOM 3142 N N . VAL A 1 404 ? 17.379 -11.096 -19.197 1.00 82.50 404 VAL A N 1
ATOM 3143 C CA . VAL A 1 404 ? 18.150 -9.907 -18.832 1.00 82.50 404 VAL A CA 1
ATOM 3144 C C . VAL A 1 404 ? 19.221 -10.291 -17.805 1.00 82.50 404 VAL A C 1
ATOM 3146 O O . VAL A 1 404 ? 18.894 -10.803 -16.734 1.00 82.50 404 VAL A O 1
ATOM 3149 N N . SER A 1 405 ? 20.491 -10.034 -18.126 1.00 80.81 405 SER A N 1
ATOM 3150 C CA . SER A 1 405 ? 21.649 -10.365 -17.278 1.00 80.81 405 SER A CA 1
ATOM 3151 C C . SER A 1 405 ? 22.282 -9.160 -16.570 1.00 80.81 405 SER A C 1
ATOM 3153 O O . SER A 1 405 ? 23.081 -9.337 -15.654 1.00 80.81 405 SER A O 1
ATOM 3155 N N . ASP A 1 406 ? 21.962 -7.940 -16.993 1.00 86.44 406 ASP A N 1
ATOM 3156 C CA . ASP A 1 406 ? 22.474 -6.678 -16.456 1.00 86.44 406 ASP A CA 1
ATOM 3157 C C . ASP A 1 406 ? 21.331 -5.700 -16.141 1.00 86.44 406 ASP A C 1
ATOM 3159 O O . ASP A 1 406 ? 20.203 -5.845 -16.608 1.00 86.44 406 ASP A O 1
ATOM 3163 N N . ILE A 1 407 ? 21.620 -4.693 -15.318 1.00 92.12 407 ILE A N 1
ATOM 3164 C CA . ILE A 1 407 ? 20.638 -3.692 -14.895 1.00 92.12 407 ILE A CA 1
ATOM 3165 C C . ILE A 1 407 ? 21.086 -2.294 -15.303 1.00 92.12 407 ILE A C 1
ATOM 3167 O O . ILE A 1 407 ? 22.275 -1.974 -15.283 1.00 92.12 407 ILE A O 1
ATOM 3171 N N . THR A 1 408 ? 20.125 -1.427 -15.603 1.00 92.94 408 THR A N 1
ATOM 3172 C CA . THR A 1 408 ? 20.374 0.001 -15.808 1.00 92.94 408 THR A CA 1
ATOM 3173 C C . THR A 1 408 ? 20.650 0.656 -14.455 1.00 92.94 408 THR A C 1
ATOM 3175 O O . THR A 1 408 ? 19.746 0.671 -13.611 1.00 92.94 408 THR A O 1
ATOM 3178 N N . PRO A 1 409 ? 21.831 1.258 -14.213 1.00 93.88 409 PRO A N 1
ATOM 3179 C CA . PRO A 1 409 ? 22.106 1.957 -12.962 1.00 93.88 409 PRO A CA 1
ATOM 3180 C C . PRO A 1 409 ? 21.008 2.982 -12.657 1.00 93.88 409 PRO A C 1
ATOM 3182 O O . PRO A 1 409 ? 20.736 3.899 -13.437 1.00 93.88 409 PRO A O 1
ATOM 3185 N N . THR A 1 410 ? 20.309 2.783 -11.542 1.00 94.06 410 THR A N 1
ATOM 3186 C CA . THR A 1 410 ? 19.109 3.551 -11.205 1.00 94.06 410 THR A CA 1
ATOM 3187 C C . THR A 1 410 ? 19.134 3.911 -9.736 1.00 94.06 410 THR A C 1
ATOM 3189 O O . THR A 1 410 ? 19.217 3.044 -8.873 1.00 94.06 410 THR A O 1
ATOM 3192 N N . TYR A 1 411 ? 19.041 5.208 -9.476 1.00 94.88 411 TYR A N 1
ATOM 3193 C CA . TYR A 1 411 ? 18.975 5.777 -8.141 1.00 94.88 411 TYR A CA 1
ATOM 3194 C C . TYR A 1 411 ? 17.899 6.866 -8.098 1.00 94.88 411 TYR A C 1
ATOM 3196 O O . TYR A 1 411 ? 17.366 7.249 -9.145 1.00 94.88 411 TYR A O 1
ATOM 3204 N N . LEU A 1 412 ? 17.602 7.389 -6.905 1.00 94.25 412 LEU A N 1
ATOM 3205 C CA . LEU A 1 412 ? 16.577 8.415 -6.665 1.00 94.25 412 LEU A CA 1
ATOM 3206 C C . LEU A 1 412 ? 17.021 9.810 -7.149 1.00 94.25 412 LEU A C 1
ATOM 3208 O O . LEU A 1 412 ? 17.082 10.771 -6.391 1.00 94.25 412 LEU A O 1
ATOM 3212 N N . THR A 1 413 ? 17.367 9.907 -8.430 1.00 94.12 413 THR A N 1
ATOM 3213 C CA . THR A 1 413 ? 17.775 11.141 -9.110 1.00 94.12 413 THR A CA 1
ATOM 3214 C C . THR A 1 413 ? 16.566 11.867 -9.692 1.00 94.12 413 THR A C 1
ATOM 3216 O O . THR A 1 413 ? 15.546 11.250 -9.997 1.00 94.12 413 THR A O 1
ATOM 3219 N N . SER A 1 414 ? 16.683 13.180 -9.902 1.00 92.56 414 SER A N 1
ATOM 3220 C CA . SER A 1 414 ? 15.578 14.004 -10.417 1.00 92.56 414 SER A CA 1
ATOM 3221 C C . SER A 1 414 ? 15.026 13.507 -11.762 1.00 92.56 414 SER A C 1
ATOM 3223 O O . SER A 1 414 ? 13.813 13.467 -11.948 1.00 92.56 414 SER A O 1
ATOM 3225 N N . SER A 1 415 ? 15.892 13.054 -12.678 1.00 93.12 415 SER A N 1
ATOM 3226 C CA . SER A 1 415 ? 15.473 12.518 -13.981 1.00 93.12 415 SER A CA 1
ATOM 3227 C C . SER A 1 415 ? 14.659 11.230 -13.837 1.00 93.12 415 SER A C 1
ATOM 3229 O O . SER A 1 415 ? 13.589 11.111 -14.429 1.00 93.12 415 SER A O 1
ATOM 3231 N N . VAL A 1 416 ? 15.115 10.301 -12.993 1.00 95.50 416 VAL A N 1
ATOM 3232 C CA . VAL A 1 416 ? 14.412 9.044 -12.698 1.00 95.50 416 VAL A CA 1
ATOM 3233 C C . VAL A 1 416 ? 13.057 9.314 -12.038 1.00 95.50 416 VAL A C 1
ATOM 3235 O O . VAL A 1 416 ? 12.043 8.763 -12.465 1.00 95.50 416 VAL A O 1
ATOM 3238 N N . LEU A 1 417 ? 13.017 10.202 -11.038 1.00 95.50 417 LEU A N 1
ATOM 3239 C CA . LEU A 1 417 ? 11.775 10.588 -10.363 1.00 95.50 417 LEU A CA 1
ATOM 3240 C C . LEU A 1 417 ? 10.803 11.299 -11.312 1.00 95.50 417 LEU A C 1
ATOM 3242 O O . LEU A 1 417 ? 9.598 11.105 -11.194 1.00 95.50 417 LEU A O 1
ATOM 3246 N N . SER A 1 418 ? 11.299 12.108 -12.252 1.00 95.38 418 SER A N 1
ATOM 3247 C CA . SER A 1 418 ? 10.460 12.783 -13.248 1.00 95.38 418 SER A CA 1
ATOM 3248 C C . SER A 1 418 ? 9.767 11.786 -14.174 1.00 95.38 418 SER A C 1
ATOM 3250 O O . SER A 1 418 ? 8.563 11.904 -14.388 1.00 95.38 418 SER A O 1
ATOM 3252 N N . VAL A 1 419 ? 10.501 10.785 -14.676 1.00 96.19 419 VAL A N 1
ATOM 3253 C CA . VAL A 1 419 ? 9.930 9.723 -15.522 1.00 96.19 419 VAL A CA 1
ATOM 3254 C C . VAL A 1 419 ? 8.878 8.931 -14.747 1.00 96.19 419 VAL A C 1
ATOM 3256 O O . VAL A 1 419 ? 7.767 8.745 -15.236 1.00 96.19 419 VAL A O 1
ATOM 3259 N N . LEU A 1 420 ? 9.186 8.523 -13.510 1.00 97.50 420 LEU A N 1
ATOM 3260 C CA . LEU A 1 420 ? 8.237 7.778 -12.683 1.00 97.50 420 LEU A CA 1
ATOM 3261 C C . LEU A 1 420 ? 6.987 8.602 -12.343 1.00 97.50 420 LEU A C 1
ATOM 3263 O O . LEU A 1 420 ? 5.883 8.079 -12.410 1.00 97.50 420 LEU A O 1
ATOM 3267 N N . ARG A 1 421 ? 7.129 9.897 -12.038 1.00 96.75 421 ARG A N 1
ATOM 3268 C CA . ARG A 1 421 ? 5.983 10.792 -11.807 1.00 96.75 421 ARG A CA 1
ATOM 3269 C C . ARG A 1 421 ? 5.097 10.938 -13.030 1.00 96.75 421 ARG A C 1
ATOM 3271 O O . ARG A 1 421 ? 3.883 10.996 -12.878 1.00 96.75 421 ARG A O 1
ATOM 3278 N N . GLN A 1 422 ? 5.693 11.040 -14.216 1.00 96.62 422 GLN A N 1
ATOM 3279 C CA . GLN A 1 422 ? 4.938 11.117 -15.460 1.00 96.62 422 GLN A CA 1
ATOM 3280 C C . GLN A 1 422 ? 4.177 9.811 -15.707 1.00 96.62 422 GLN A C 1
ATOM 3282 O O . GLN A 1 422 ? 2.981 9.852 -15.979 1.00 96.62 422 GLN A O 1
ATOM 3287 N N . ALA A 1 423 ? 4.842 8.667 -15.538 1.00 97.50 423 ALA A N 1
ATOM 3288 C CA . ALA A 1 423 ? 4.219 7.354 -15.666 1.00 97.50 423 ALA A CA 1
ATOM 3289 C C . ALA A 1 423 ? 3.072 7.147 -14.661 1.00 97.50 423 ALA A C 1
ATOM 3291 O O . ALA A 1 423 ? 1.968 6.772 -15.049 1.00 97.50 423 ALA A O 1
ATOM 3292 N N . ASP A 1 424 ? 3.303 7.446 -13.381 1.00 97.19 424 ASP A N 1
ATOM 3293 C CA . ASP A 1 424 ? 2.281 7.376 -12.335 1.00 97.19 424 ASP A CA 1
ATOM 3294 C C . ASP A 1 424 ? 1.095 8.301 -12.644 1.00 97.19 424 ASP A C 1
ATOM 3296 O O . ASP A 1 424 ? -0.057 7.889 -12.522 1.00 97.19 424 ASP A O 1
ATOM 3300 N N . HIS A 1 425 ? 1.354 9.523 -13.117 1.00 96.00 425 HIS A N 1
ATOM 3301 C CA . HIS A 1 425 ? 0.303 10.468 -13.486 1.00 96.00 425 HIS A CA 1
ATOM 3302 C C . HIS A 1 425 ? -0.578 9.942 -14.625 1.00 96.00 425 HIS A C 1
ATOM 3304 O O . HIS A 1 425 ? -1.800 9.932 -14.486 1.00 96.00 425 HIS A O 1
ATOM 3310 N N . VAL A 1 426 ? 0.032 9.455 -15.711 1.00 96.00 426 VAL A N 1
ATOM 3311 C CA . VAL A 1 426 ? -0.684 8.889 -16.865 1.00 96.00 426 VAL A CA 1
ATOM 3312 C C . VAL A 1 426 ? -1.515 7.674 -16.446 1.00 96.00 426 VAL A C 1
ATOM 3314 O O . VAL A 1 426 ? -2.702 7.596 -16.764 1.00 96.00 426 VAL A O 1
ATOM 3317 N N . ALA A 1 427 ? -0.934 6.755 -15.669 1.00 95.50 427 ALA A N 1
ATOM 3318 C CA . ALA A 1 427 ? -1.644 5.573 -15.187 1.00 95.50 427 ALA A CA 1
ATOM 3319 C C . ALA A 1 427 ? -2.856 5.944 -14.313 1.00 95.50 427 ALA A C 1
ATOM 3321 O O . ALA A 1 427 ? -3.957 5.439 -14.532 1.00 95.50 427 ALA A O 1
ATOM 3322 N N . ASN A 1 428 ? -2.684 6.858 -13.351 1.00 92.19 428 ASN A N 1
ATOM 3323 C CA . ASN A 1 428 ? -3.770 7.281 -12.462 1.00 92.19 428 ASN A CA 1
ATOM 3324 C C . ASN A 1 428 ? -4.854 8.091 -13.192 1.00 92.19 428 ASN A C 1
ATOM 3326 O O . ASN A 1 428 ? -6.023 7.981 -12.833 1.00 92.19 428 ASN A O 1
ATOM 3330 N N . GLN A 1 429 ? -4.503 8.862 -14.227 1.00 93.19 429 GLN A N 1
ATOM 3331 C CA . GLN A 1 429 ? -5.487 9.545 -15.073 1.00 93.19 429 GLN A CA 1
ATOM 3332 C C . GLN A 1 429 ? -6.372 8.556 -15.833 1.00 93.19 429 GLN A C 1
ATOM 3334 O O . GLN A 1 429 ? -7.588 8.719 -15.857 1.00 93.19 429 GLN A O 1
ATOM 3339 N N . ILE A 1 430 ? -5.781 7.510 -16.417 1.00 93.25 430 ILE A N 1
ATOM 3340 C CA . ILE A 1 430 ? -6.533 6.467 -17.132 1.00 93.25 430 ILE A CA 1
ATOM 3341 C C . ILE A 1 430 ? -7.424 5.672 -16.165 1.00 93.25 430 ILE A C 1
ATOM 3343 O O . ILE A 1 430 ? -8.535 5.281 -16.514 1.00 93.25 430 ILE A O 1
ATOM 3347 N N . MET A 1 431 ? -6.956 5.464 -14.934 1.00 89.50 431 MET A N 1
ATOM 3348 C CA . MET A 1 431 ? -7.657 4.702 -13.899 1.00 89.50 431 MET A CA 1
ATOM 3349 C C . MET A 1 431 ? -8.706 5.494 -13.113 1.00 89.50 431 MET A C 1
ATOM 3351 O O . MET A 1 431 ? -9.373 4.904 -12.260 1.00 89.50 431 MET A O 1
ATOM 3355 N N . PHE A 1 432 ? -8.863 6.795 -13.376 1.00 85.38 432 PHE A N 1
ATOM 3356 C CA . PHE A 1 432 ? -9.669 7.699 -12.554 1.00 85.38 432 PHE A CA 1
ATOM 3357 C C . PHE A 1 432 ? -11.101 7.186 -12.328 1.00 85.38 432 PHE A C 1
ATOM 3359 O O . PHE A 1 432 ? -11.543 7.090 -11.185 1.00 85.38 432 PHE A O 1
ATOM 3366 N N . ASP A 1 433 ? -11.777 6.725 -13.383 1.00 81.62 433 ASP A N 1
ATOM 3367 C CA . ASP A 1 433 ? -13.162 6.229 -13.307 1.00 81.62 433 ASP A CA 1
ATOM 3368 C C . ASP A 1 433 ? -13.308 4.906 -12.525 1.00 81.62 433 ASP A C 1
ATOM 3370 O O . ASP A 1 433 ? -14.405 4.515 -12.120 1.00 81.62 433 ASP A O 1
ATOM 3374 N N . TYR A 1 434 ? -12.197 4.210 -12.270 1.00 81.12 434 TYR A N 1
ATOM 3375 C CA . TYR A 1 434 ? -12.158 2.901 -11.612 1.00 81.12 434 TYR A CA 1
ATOM 3376 C C . TYR A 1 434 ? -11.593 2.953 -10.188 1.00 81.12 434 TYR A C 1
ATOM 3378 O O . TYR A 1 434 ? -11.452 1.903 -9.552 1.00 81.12 434 TYR A O 1
ATOM 3386 N N . HIS A 1 435 ? -11.334 4.148 -9.641 1.00 75.56 435 HIS A N 1
ATOM 3387 C CA . HIS A 1 435 ? -10.748 4.315 -8.306 1.00 75.56 435 HIS A CA 1
ATOM 3388 C C . HIS A 1 435 ? -11.575 3.652 -7.189 1.00 75.56 435 HIS A C 1
ATOM 3390 O O . HIS A 1 435 ? -11.045 3.295 -6.147 1.00 75.56 435 HIS A O 1
ATOM 3396 N N . ASN A 1 436 ? -12.887 3.470 -7.388 1.00 78.19 436 ASN A N 1
ATOM 3397 C CA . ASN A 1 436 ? -13.785 2.871 -6.393 1.00 78.19 436 ASN A CA 1
ATOM 3398 C C . ASN A 1 436 ? -13.653 1.345 -6.292 1.00 78.19 436 ASN A C 1
ATOM 3400 O O . ASN A 1 436 ? -14.144 0.749 -5.337 1.00 78.19 436 ASN A O 1
ATOM 3404 N N . ARG A 1 437 ? -13.040 0.696 -7.289 1.00 83.69 437 ARG A N 1
ATOM 3405 C CA . ARG A 1 437 ? -12.916 -0.771 -7.358 1.00 83.69 437 ARG A CA 1
ATOM 3406 C C . ARG A 1 437 ? -11.551 -1.281 -6.905 1.00 83.69 437 ARG A C 1
ATOM 3408 O O . ARG A 1 437 ? -11.383 -2.484 -6.722 1.00 83.69 437 ARG A O 1
ATOM 3415 N N . ILE A 1 438 ? -10.581 -0.385 -6.752 1.00 88.62 438 ILE A N 1
ATOM 3416 C CA . ILE A 1 438 ? -9.185 -0.708 -6.469 1.00 88.62 438 ILE A CA 1
ATOM 3417 C C . ILE A 1 438 ? -8.770 0.077 -5.240 1.00 88.62 438 ILE A C 1
ATOM 3419 O O . ILE A 1 438 ? -8.940 1.289 -5.190 1.00 88.62 438 ILE A O 1
ATOM 3423 N N . ALA A 1 439 ? -8.201 -0.613 -4.259 1.00 87.56 439 ALA A N 1
ATOM 3424 C CA . ALA A 1 439 ? -7.758 0.028 -3.030 1.00 87.56 439 ALA A CA 1
ATOM 3425 C C . ALA A 1 439 ? -6.502 0.882 -3.264 1.00 87.56 439 ALA A C 1
ATOM 3427 O O . ALA A 1 439 ? -6.373 1.961 -2.693 1.00 87.56 439 ALA A O 1
ATOM 3428 N N . GLN A 1 440 ? -5.572 0.405 -4.101 1.00 89.94 440 GLN A N 1
ATOM 3429 C CA . GLN A 1 440 ? -4.345 1.129 -4.433 1.00 89.94 440 GLN A CA 1
ATOM 3430 C C . GLN A 1 440 ? -3.761 0.693 -5.784 1.00 89.94 440 GLN A C 1
ATOM 3432 O O . GLN A 1 440 ? -3.921 -0.456 -6.186 1.00 89.94 440 GLN A O 1
ATOM 3437 N N . MET A 1 441 ? -3.050 1.594 -6.465 1.00 92.81 441 MET A N 1
ATOM 3438 C CA . MET A 1 441 ? -2.364 1.334 -7.738 1.00 92.81 441 MET A CA 1
ATOM 3439 C C . MET A 1 441 ? -0.937 1.908 -7.709 1.00 92.81 441 MET A C 1
ATOM 3441 O O . MET A 1 441 ? -0.721 3.011 -8.207 1.00 92.81 441 MET A O 1
ATOM 3445 N N . PRO A 1 442 ? 0.050 1.229 -7.090 1.00 95.50 442 PRO A N 1
ATOM 3446 C CA . PRO A 1 442 ? 1.442 1.619 -7.254 1.00 95.50 442 PRO A CA 1
ATOM 3447 C C . PRO A 1 442 ? 1.900 1.455 -8.708 1.00 95.50 442 PRO A C 1
ATOM 3449 O O . PRO A 1 442 ? 1.588 0.465 -9.376 1.00 95.50 442 PRO A O 1
ATOM 3452 N N . VAL A 1 443 ? 2.682 2.423 -9.176 1.00 97.44 443 VAL A N 1
ATOM 3453 C CA . VAL A 1 443 ? 3.452 2.337 -10.418 1.00 97.44 443 VAL A CA 1
ATOM 3454 C C . VAL A 1 443 ? 4.921 2.302 -10.028 1.00 97.44 443 VAL A C 1
ATOM 3456 O O . VAL A 1 443 ? 5.400 3.188 -9.324 1.00 97.44 443 VAL A O 1
ATOM 3459 N N . VAL A 1 444 ? 5.634 1.256 -10.440 1.00 97.12 444 VAL A N 1
ATOM 3460 C CA . VAL A 1 444 ? 7.014 0.997 -10.008 1.00 97.12 444 VAL A CA 1
ATOM 3461 C C . VAL A 1 444 ? 7.944 1.061 -11.208 1.00 97.12 444 VAL A C 1
ATOM 3463 O O . VAL A 1 444 ? 7.698 0.414 -12.219 1.00 97.12 444 VAL A O 1
ATOM 3466 N N . LEU A 1 445 ? 9.037 1.812 -11.100 1.00 97.25 445 LEU A N 1
ATOM 3467 C CA . LEU A 1 445 ? 10.094 1.827 -12.108 1.00 97.25 445 LEU A CA 1
ATOM 3468 C C . LEU A 1 445 ? 11.179 0.814 -11.735 1.00 97.25 445 LEU A C 1
ATOM 3470 O O . LEU A 1 445 ? 11.801 0.934 -10.680 1.00 97.25 445 LEU A O 1
ATOM 3474 N N . ILE A 1 446 ? 11.444 -0.144 -12.618 1.00 96.00 446 ILE A N 1
ATOM 3475 C CA . ILE A 1 446 ? 12.474 -1.168 -12.438 1.00 96.00 446 ILE A CA 1
ATOM 3476 C C . ILE A 1 446 ? 13.663 -0.929 -13.383 1.00 96.00 446 ILE A C 1
ATOM 3478 O O . ILE A 1 446 ? 13.477 -0.497 -14.525 1.00 96.00 446 ILE A O 1
ATOM 3482 N N . PRO A 1 447 ? 14.902 -1.224 -12.951 1.00 95.31 447 PRO A N 1
ATOM 3483 C CA . PRO A 1 447 ? 16.125 -0.958 -13.713 1.00 95.31 447 PRO A CA 1
ATOM 3484 C C . PRO A 1 447 ? 16.389 -1.992 -14.823 1.00 95.31 447 PRO A C 1
ATOM 3486 O O . PRO A 1 447 ? 17.523 -2.421 -15.010 1.00 95.31 447 PRO A O 1
ATOM 3489 N N . ILE A 1 448 ? 15.351 -2.424 -15.542 1.00 93.94 448 ILE A N 1
ATOM 3490 C CA . ILE A 1 448 ? 15.421 -3.522 -16.512 1.00 93.94 448 ILE A CA 1
ATOM 3491 C C . ILE A 1 448 ? 15.192 -3.002 -17.933 1.00 93.94 448 ILE A C 1
ATOM 3493 O O . ILE A 1 448 ? 14.196 -2.324 -18.194 1.00 93.94 448 ILE A O 1
ATOM 3497 N N . HIS A 1 449 ? 16.106 -3.360 -18.837 1.00 93.25 449 HIS A N 1
ATOM 3498 C CA . HIS A 1 449 ? 16.057 -3.060 -20.268 1.00 93.25 449 HIS A CA 1
ATOM 3499 C C . HIS A 1 449 ? 15.943 -4.370 -21.061 1.00 93.25 449 HIS A C 1
ATOM 3501 O O . HIS A 1 449 ? 16.917 -5.128 -21.157 1.00 93.25 449 HIS A O 1
ATOM 3507 N N . PHE A 1 450 ? 14.748 -4.630 -21.591 1.00 91.25 450 PHE A N 1
ATOM 3508 C CA . PHE A 1 450 ? 14.416 -5.801 -22.405 1.00 91.25 450 PHE A CA 1
ATOM 3509 C C . PHE A 1 450 ? 14.820 -5.609 -23.875 1.00 91.25 450 PHE A C 1
ATOM 3511 O O . PHE A 1 450 ? 15.276 -4.537 -24.263 1.00 91.25 450 PHE A O 1
ATOM 3518 N N . ASP A 1 451 ? 14.642 -6.664 -24.674 1.00 89.00 451 ASP A N 1
ATOM 3519 C CA . ASP A 1 451 ? 14.721 -6.649 -26.147 1.00 89.00 451 ASP A CA 1
ATOM 3520 C C . ASP A 1 451 ? 16.077 -6.253 -26.733 1.00 89.00 451 ASP A C 1
ATOM 3522 O O . ASP A 1 451 ? 16.185 -5.801 -27.871 1.00 89.00 451 ASP A O 1
ATOM 3526 N N . ARG A 1 452 ? 17.138 -6.471 -25.955 1.00 87.81 452 ARG A N 1
ATOM 3527 C CA . ARG A 1 452 ? 18.514 -6.325 -26.419 1.00 87.81 452 ARG A CA 1
ATOM 3528 C C . ARG A 1 452 ? 19.033 -7.650 -26.945 1.00 87.81 452 ARG A C 1
ATOM 3530 O O . ARG A 1 452 ? 18.988 -8.661 -26.244 1.00 87.81 452 ARG A O 1
ATOM 3537 N N . GLU A 1 453 ? 19.596 -7.622 -28.146 1.00 82.62 453 GLU A N 1
ATOM 3538 C CA . GLU A 1 453 ? 20.360 -8.751 -28.664 1.00 82.62 453 GLU A CA 1
ATOM 3539 C C . GLU A 1 453 ? 21.688 -8.877 -27.898 1.00 82.62 453 GLU A C 1
ATOM 3541 O O . GLU A 1 453 ? 22.491 -7.935 -27.917 1.00 82.62 453 GLU A O 1
ATOM 3546 N N . PRO A 1 454 ? 21.983 -10.026 -27.263 1.00 77.75 454 PRO A N 1
ATOM 3547 C CA . PRO A 1 454 ? 23.216 -10.222 -26.495 1.00 77.75 454 PRO A CA 1
ATOM 3548 C C . PRO A 1 454 ? 24.497 -9.993 -27.314 1.00 77.75 454 PRO A C 1
ATOM 3550 O O . PRO A 1 454 ? 25.529 -9.588 -26.779 1.00 77.75 454 PRO A O 1
ATOM 3553 N N . THR A 1 455 ? 24.429 -10.224 -28.625 1.00 79.50 455 THR A N 1
ATOM 3554 C CA . THR A 1 455 ? 25.528 -10.044 -29.584 1.00 79.50 455 THR A CA 1
ATOM 3555 C C . THR A 1 455 ? 25.862 -8.577 -29.846 1.00 79.50 455 THR A C 1
ATOM 3557 O O . THR A 1 455 ? 27.020 -8.254 -30.104 1.00 79.50 455 THR A O 1
ATOM 3560 N N . SER A 1 456 ? 24.882 -7.678 -29.733 1.00 78.81 456 SER A N 1
ATOM 3561 C CA . SER A 1 456 ? 25.028 -6.258 -30.080 1.00 78.81 456 SER A CA 1
ATOM 3562 C C . SER A 1 456 ? 25.813 -5.435 -29.047 1.00 78.81 456 SER A C 1
ATOM 3564 O O . SER A 1 456 ? 26.177 -4.292 -29.321 1.00 78.81 456 SER A O 1
ATOM 3566 N N . ARG A 1 457 ? 26.091 -5.998 -27.855 1.00 79.56 457 ARG A N 1
ATOM 3567 C CA . ARG A 1 457 ? 26.776 -5.340 -26.717 1.00 79.56 457 ARG A CA 1
ATOM 3568 C C . ARG A 1 457 ? 26.197 -3.968 -26.332 1.00 79.56 457 ARG A C 1
ATOM 3570 O O . ARG A 1 457 ? 26.887 -3.158 -25.713 1.00 79.56 457 ARG A O 1
ATOM 3577 N N . THR A 1 458 ? 24.935 -3.694 -26.660 1.00 85.19 458 THR A N 1
ATOM 3578 C CA . THR A 1 458 ? 24.274 -2.444 -26.276 1.00 85.19 458 THR A CA 1
ATOM 3579 C C . THR A 1 458 ? 24.117 -2.369 -24.753 1.00 85.19 458 THR A C 1
ATOM 3581 O O . THR A 1 458 ? 23.521 -3.280 -24.160 1.00 85.19 458 THR A O 1
ATOM 3584 N N . PRO A 1 459 ? 24.612 -1.306 -24.095 1.00 89.00 459 PRO A N 1
ATOM 3585 C CA . PRO A 1 459 ? 24.513 -1.181 -22.647 1.00 89.00 459 PRO A CA 1
ATOM 3586 C C . PRO A 1 459 ? 23.062 -0.977 -22.190 1.00 89.00 459 PRO A C 1
ATOM 3588 O O . PRO A 1 459 ? 22.236 -0.390 -22.895 1.00 89.00 459 PRO A O 1
ATOM 3591 N N . SER A 1 460 ? 22.747 -1.426 -20.974 1.00 91.44 460 SER A N 1
ATOM 3592 C CA . SER A 1 460 ? 21.440 -1.189 -20.357 1.00 91.44 460 SER A CA 1
ATOM 3593 C C . SER A 1 460 ? 21.256 0.296 -20.011 1.00 91.44 460 SER A C 1
ATOM 3595 O O . SER A 1 460 ? 21.849 0.795 -19.055 1.00 91.44 460 SER A O 1
ATOM 3597 N N . CYS A 1 461 ? 20.447 1.017 -20.796 1.00 92.75 461 CYS A N 1
ATOM 3598 C CA . CYS A 1 461 ? 20.165 2.444 -20.602 1.00 92.75 461 CYS A CA 1
ATOM 3599 C C . CYS A 1 461 ? 18.682 2.772 -20.341 1.00 92.75 461 CYS A C 1
ATOM 3601 O O . CYS A 1 461 ? 18.387 3.827 -19.773 1.00 92.75 461 CYS A O 1
ATOM 3603 N N . GLN A 1 462 ? 17.755 1.881 -20.709 1.00 95.00 462 GLN A N 1
ATOM 3604 C CA . GLN A 1 462 ? 16.317 2.054 -20.483 1.00 95.00 462 GLN A CA 1
ATOM 3605 C C . GLN A 1 462 ? 15.851 1.377 -19.190 1.00 95.00 462 GLN A C 1
ATOM 3607 O O . GLN A 1 462 ? 16.581 0.616 -18.556 1.00 95.00 462 GLN A O 1
ATOM 3612 N N . ARG A 1 463 ? 14.630 1.683 -18.765 1.00 96.94 463 ARG A N 1
ATOM 3613 C CA . ARG A 1 463 ? 13.992 1.125 -17.566 1.00 96.94 463 ARG A CA 1
ATOM 3614 C C . ARG A 1 463 ? 12.640 0.550 -17.940 1.00 96.94 463 ARG A C 1
ATOM 3616 O O . ARG A 1 463 ? 12.137 0.835 -19.014 1.00 96.94 463 ARG A O 1
ATOM 3623 N N . SER A 1 464 ? 12.035 -0.232 -17.066 1.00 97.44 464 SER A N 1
ATOM 3624 C CA . SER A 1 464 ? 10.691 -0.763 -17.300 1.00 97.44 464 SER A CA 1
ATOM 3625 C C . SER A 1 464 ? 9.751 -0.318 -16.192 1.00 97.44 464 SER A C 1
ATOM 3627 O O . SER A 1 464 ? 10.197 0.046 -15.105 1.00 97.44 464 SER A O 1
ATOM 3629 N N . LEU A 1 465 ? 8.456 -0.307 -16.474 1.00 98.31 465 LEU A N 1
ATOM 3630 C CA . LEU A 1 465 ? 7.418 0.068 -15.516 1.00 98.31 465 LEU A CA 1
ATOM 3631 C C . LEU A 1 465 ? 6.650 -1.169 -15.074 1.00 98.31 465 LEU A C 1
ATOM 3633 O O . LEU A 1 465 ? 6.479 -2.094 -15.856 1.00 98.31 465 LEU A O 1
ATOM 3637 N N . VAL A 1 466 ? 6.151 -1.175 -13.846 1.00 98.00 466 VAL A N 1
ATOM 3638 C CA . VAL A 1 466 ? 5.258 -2.209 -13.328 1.00 98.00 466 VAL A CA 1
ATOM 3639 C C . VAL A 1 466 ? 3.998 -1.548 -12.797 1.00 98.00 466 VAL A C 1
ATOM 3641 O O . VAL A 1 466 ? 4.063 -0.667 -11.941 1.00 98.00 466 VAL A O 1
ATOM 3644 N N . LEU A 1 467 ? 2.855 -2.000 -13.297 1.00 97.75 467 LEU A N 1
ATOM 3645 C CA . LEU A 1 467 ? 1.531 -1.658 -12.801 1.00 97.75 467 LEU A CA 1
ATOM 3646 C C . LEU A 1 467 ? 1.134 -2.633 -11.694 1.00 97.75 467 LEU A C 1
ATOM 3648 O O . LEU A 1 467 ? 1.180 -3.850 -11.892 1.00 97.75 467 LEU A O 1
ATOM 3652 N N . ARG A 1 468 ? 0.726 -2.109 -10.534 1.00 96.25 468 ARG A N 1
ATOM 3653 C CA . ARG A 1 468 ? 0.370 -2.910 -9.355 1.00 96.25 468 ARG A CA 1
ATOM 3654 C C . ARG A 1 468 ? -1.041 -2.594 -8.836 1.00 96.25 468 ARG A C 1
ATOM 3656 O O . ARG A 1 468 ? -1.197 -2.137 -7.710 1.00 96.25 468 ARG A O 1
ATOM 3663 N N . PRO A 1 469 ? -2.114 -2.840 -9.595 1.00 94.50 469 PRO A N 1
ATOM 3664 C CA . PRO A 1 469 ? -3.448 -2.581 -9.073 1.00 94.50 469 PRO A CA 1
ATOM 3665 C C . PRO A 1 469 ? -3.793 -3.622 -8.012 1.00 94.50 469 PRO A C 1
ATOM 3667 O O . PRO A 1 469 ? -3.669 -4.825 -8.237 1.00 94.50 469 PRO A O 1
ATOM 3670 N N . PHE A 1 470 ? -4.226 -3.162 -6.846 1.00 93.44 470 PHE A N 1
ATOM 3671 C CA . PHE A 1 470 ? -4.383 -3.992 -5.664 1.00 93.44 470 PHE A CA 1
ATOM 3672 C C . PHE A 1 470 ? -5.766 -3.818 -5.038 1.00 93.44 470 PHE A C 1
ATOM 3674 O O . PHE A 1 470 ? -6.231 -2.702 -4.798 1.00 93.44 470 PHE A O 1
ATOM 3681 N N . VAL A 1 471 ? -6.424 -4.942 -4.761 1.00 91.50 471 VAL A N 1
ATOM 3682 C CA . VAL A 1 471 ? -7.753 -5.011 -4.148 1.00 91.50 471 VAL A CA 1
ATOM 3683 C C . VAL A 1 471 ? -7.621 -5.639 -2.766 1.00 91.50 471 VAL A C 1
ATOM 3685 O O . VAL A 1 471 ? -7.108 -6.750 -2.617 1.00 91.50 471 VAL A O 1
ATOM 3688 N N . THR A 1 472 ? -8.084 -4.922 -1.746 1.00 85.00 472 THR A N 1
ATOM 3689 C CA . THR A 1 472 ? -8.046 -5.362 -0.348 1.00 85.00 472 THR A CA 1
ATOM 3690 C C . THR A 1 472 ? -9.130 -4.666 0.473 1.00 85.00 472 THR A C 1
ATOM 3692 O O . THR A 1 472 ? -9.580 -3.580 0.113 1.00 85.00 472 THR A O 1
ATOM 3695 N N . ASN A 1 473 ? -9.527 -5.290 1.584 1.00 76.94 473 ASN A N 1
ATOM 3696 C CA . ASN A 1 473 ? -10.442 -4.716 2.574 1.00 76.94 473 ASN A CA 1
ATOM 3697 C C . ASN A 1 473 ? -9.729 -4.232 3.852 1.00 76.94 473 ASN A C 1
ATOM 3699 O O . ASN A 1 473 ? -10.319 -3.456 4.610 1.00 76.94 473 ASN A O 1
ATOM 3703 N N . ASP A 1 474 ? -8.508 -4.714 4.113 1.00 70.19 474 ASP A N 1
ATOM 3704 C CA . ASP A 1 474 ? -7.787 -4.556 5.386 1.00 70.19 474 ASP A CA 1
ATOM 3705 C C . ASP A 1 474 ? -6.279 -4.277 5.235 1.00 70.19 474 ASP A C 1
ATOM 3707 O O . ASP A 1 474 ? -5.591 -4.076 6.232 1.00 70.19 474 ASP A O 1
ATOM 3711 N N . PHE A 1 475 ? -5.756 -4.277 4.004 1.00 71.88 475 PHE A N 1
ATOM 3712 C CA . PHE A 1 475 ? -4.332 -4.199 3.666 1.00 71.88 475 PHE A CA 1
ATOM 3713 C C . PHE A 1 475 ? -3.441 -5.279 4.304 1.00 71.88 475 PHE A C 1
ATOM 3715 O O . PHE A 1 475 ? -2.227 -5.245 4.101 1.00 71.88 475 PHE A O 1
ATOM 3722 N N . MET A 1 476 ? -3.999 -6.275 4.995 1.00 70.50 476 MET A N 1
ATOM 3723 C CA . MET A 1 476 ? -3.277 -7.434 5.534 1.00 70.50 476 MET A CA 1
ATOM 3724 C C . MET A 1 476 ? -3.216 -8.551 4.501 1.00 70.50 476 MET A C 1
ATOM 3726 O O . MET A 1 476 ? -2.159 -9.147 4.297 1.00 70.50 476 MET A O 1
ATOM 3730 N N . THR A 1 477 ? -4.318 -8.761 3.785 1.00 75.50 477 THR A N 1
ATOM 3731 C CA . THR A 1 477 ? -4.394 -9.664 2.636 1.00 75.50 477 THR A CA 1
ATOM 3732 C C . THR A 1 477 ? -4.931 -8.922 1.425 1.00 75.50 477 THR A C 1
ATOM 3734 O O . THR A 1 477 ? -5.596 -7.894 1.543 1.00 75.50 477 THR A O 1
ATOM 3737 N N . GLY A 1 478 ? -4.631 -9.399 0.226 1.00 84.88 478 GLY A N 1
ATOM 3738 C CA . GLY A 1 478 ? -5.226 -8.812 -0.966 1.00 84.88 478 GLY A CA 1
ATOM 3739 C C . GLY A 1 478 ? -4.796 -9.491 -2.244 1.00 84.88 478 GLY A C 1
ATOM 3740 O O . GLY A 1 478 ? -3.876 -10.311 -2.274 1.00 84.88 478 GLY A O 1
ATOM 3741 N N . VAL A 1 479 ? -5.499 -9.151 -3.311 1.00 91.88 479 VAL A N 1
ATOM 3742 C CA . VAL A 1 479 ? -5.315 -9.749 -4.630 1.00 91.88 479 VAL A CA 1
ATOM 3743 C C . VAL A 1 479 ? -4.965 -8.664 -5.639 1.00 91.88 479 VAL A C 1
ATOM 3745 O O . VAL A 1 479 ? -5.398 -7.518 -5.478 1.00 91.88 479 VAL A O 1
ATOM 3748 N N . PRO A 1 480 ? -4.191 -8.989 -6.685 1.00 93.88 480 PRO A N 1
ATOM 3749 C CA . PRO A 1 480 ? -4.072 -8.085 -7.817 1.00 93.88 480 PRO A CA 1
ATOM 3750 C C . PRO A 1 480 ? -5.457 -7.888 -8.446 1.00 93.88 480 PRO A C 1
ATOM 3752 O O . PRO A 1 480 ? -6.266 -8.822 -8.527 1.00 93.88 480 PRO A O 1
ATOM 3755 N N . ALA A 1 481 ? -5.743 -6.680 -8.914 1.00 94.06 481 ALA A N 1
ATOM 3756 C CA . ALA A 1 481 ? -6.928 -6.462 -9.724 1.00 94.06 481 ALA A CA 1
ATOM 3757 C C . ALA A 1 481 ? -6.697 -7.148 -11.076 1.00 94.06 481 ALA A C 1
ATOM 3759 O O . ALA A 1 481 ? -5.826 -6.752 -11.829 1.00 94.06 481 ALA A O 1
ATOM 3760 N N . LEU A 1 482 ? -7.431 -8.216 -11.370 1.00 93.31 482 LEU A N 1
ATOM 3761 C CA . LEU A 1 482 ? -7.294 -8.901 -12.658 1.00 93.31 482 LEU A CA 1
ATOM 3762 C C . LEU A 1 482 ? -8.002 -8.134 -13.793 1.00 93.31 482 LEU A C 1
ATOM 3764 O O . LEU A 1 482 ? -9.173 -7.759 -13.605 1.00 93.31 482 LEU A O 1
ATOM 3768 N N . PRO A 1 483 ? -7.352 -7.947 -14.958 1.00 93.88 483 PRO A N 1
ATOM 3769 C CA . PRO A 1 483 ? -8.009 -7.447 -16.163 1.00 93.88 483 PRO A CA 1
ATOM 3770 C C . PRO A 1 483 ? -9.148 -8.378 -16.603 1.00 93.88 483 PRO A C 1
ATOM 3772 O O . PRO A 1 483 ? -9.080 -9.590 -16.417 1.00 93.88 483 PRO A O 1
ATOM 3775 N N . GLY A 1 484 ? -10.242 -7.811 -17.106 1.00 90.38 484 GLY A N 1
ATOM 3776 C CA . GLY A 1 484 ? -11.476 -8.530 -17.446 1.00 90.38 484 GLY A CA 1
ATOM 3777 C C . GLY A 1 484 ? -12.371 -8.877 -16.248 1.00 90.38 484 GLY A C 1
ATOM 3778 O O . GLY A 1 484 ? -13.555 -9.136 -16.435 1.00 90.38 484 GLY A O 1
ATOM 3779 N N . LYS A 1 485 ? -11.850 -8.824 -15.013 1.00 90.06 485 LYS A N 1
ATOM 3780 C CA . LYS A 1 485 ? -12.628 -9.077 -13.785 1.00 90.06 485 LYS A CA 1
ATOM 3781 C C . LYS A 1 485 ? -12.882 -7.812 -12.971 1.00 90.06 485 LYS A C 1
ATOM 3783 O O . LYS A 1 485 ? -14.022 -7.500 -12.648 1.00 90.06 485 LYS A O 1
ATOM 3788 N N . HIS A 1 486 ? -11.818 -7.104 -12.602 1.00 91.31 486 HIS A N 1
ATOM 3789 C CA . HIS A 1 486 ? -11.905 -5.909 -11.753 1.00 91.31 486 HIS A CA 1
ATOM 3790 C C . HIS A 1 486 ? -11.715 -4.629 -12.568 1.00 91.31 486 HIS A C 1
ATOM 3792 O O . HIS A 1 486 ? -12.381 -3.626 -12.308 1.00 91.31 486 HIS A O 1
ATOM 3798 N N . ILE A 1 487 ? -10.827 -4.695 -13.563 1.00 92.56 487 ILE A N 1
ATOM 3799 C CA . ILE A 1 487 ? -10.499 -3.607 -14.484 1.00 92.56 487 ILE A CA 1
ATOM 3800 C C . ILE A 1 487 ? -10.805 -4.088 -15.901 1.00 92.56 487 ILE A C 1
ATOM 3802 O O . ILE A 1 487 ? -10.417 -5.209 -16.232 1.00 92.56 487 ILE A O 1
ATOM 3806 N N . PRO A 1 488 ? -11.474 -3.295 -16.746 1.00 94.19 488 PRO A N 1
ATOM 3807 C CA . PRO A 1 488 ? -11.649 -3.641 -18.152 1.00 94.19 488 PRO A CA 1
ATOM 3808 C C . PRO A 1 488 ? -10.307 -3.818 -18.882 1.00 94.19 488 PRO A C 1
ATOM 3810 O O . PRO A 1 488 ? -9.324 -3.135 -18.583 1.00 94.19 488 PRO A O 1
ATOM 3813 N N . VAL A 1 489 ? -10.246 -4.776 -19.811 1.00 94.12 489 VAL A N 1
ATOM 3814 C CA . VAL A 1 489 ? -8.999 -5.133 -20.516 1.00 94.12 489 VAL A CA 1
ATOM 3815 C C . VAL A 1 489 ? -8.513 -3.981 -21.397 1.00 94.12 489 VAL A C 1
ATOM 3817 O O . VAL A 1 489 ? -7.319 -3.705 -21.440 1.00 94.12 489 VAL A O 1
ATOM 3820 N N . ASP A 1 490 ? -9.432 -3.260 -22.032 1.00 94.25 490 ASP A N 1
ATOM 3821 C CA . ASP A 1 490 ? -9.179 -2.074 -22.853 1.00 94.25 490 ASP A CA 1
ATOM 3822 C C . ASP A 1 490 ? -8.508 -0.942 -22.062 1.00 94.25 490 ASP A C 1
ATOM 3824 O O . ASP A 1 490 ? -7.581 -0.305 -22.559 1.00 94.25 490 ASP A O 1
ATOM 3828 N N . VAL A 1 491 ? -8.900 -0.737 -20.801 1.00 94.56 491 VAL A N 1
ATOM 3829 C CA . VAL A 1 491 ? -8.279 0.260 -19.911 1.00 94.56 491 VAL A CA 1
ATOM 3830 C C . VAL A 1 491 ? -6.830 -0.118 -19.606 1.00 94.56 491 VAL A C 1
ATOM 3832 O O . VAL A 1 491 ? -5.937 0.729 -19.634 1.00 94.56 491 VAL A O 1
ATOM 3835 N N . VAL A 1 492 ? -6.577 -1.404 -19.352 1.00 95.06 492 VAL A N 1
ATOM 3836 C CA . VAL A 1 492 ? -5.222 -1.918 -19.110 1.00 95.06 492 VAL A CA 1
ATOM 3837 C C . VAL A 1 492 ? -4.369 -1.828 -20.372 1.00 95.06 492 VAL A C 1
ATOM 3839 O O . VAL A 1 492 ? -3.226 -1.382 -20.301 1.00 95.06 492 VAL A O 1
ATOM 3842 N N . GLN A 1 493 ? -4.939 -2.155 -21.531 1.00 95.06 493 GLN A N 1
ATOM 3843 C CA . GLN A 1 493 ? -4.261 -2.033 -22.815 1.00 95.06 493 GLN A CA 1
ATOM 3844 C C . GLN A 1 493 ? -3.915 -0.575 -23.135 1.00 95.06 493 GLN A C 1
ATOM 3846 O O . GLN A 1 493 ? -2.797 -0.289 -23.557 1.00 95.06 493 GLN A O 1
ATOM 3851 N N . LYS A 1 494 ? -4.826 0.362 -22.848 1.00 96.19 494 LYS A N 1
ATOM 3852 C CA . LYS A 1 494 ? -4.565 1.799 -22.968 1.00 96.19 494 LYS A CA 1
ATOM 3853 C C . LYS A 1 494 ? -3.403 2.238 -22.076 1.00 96.19 494 LYS A C 1
ATOM 3855 O O . LYS A 1 494 ? -2.528 2.958 -22.546 1.00 96.19 494 LYS A O 1
ATOM 3860 N N . MET A 1 495 ? -3.353 1.780 -20.818 1.00 96.31 495 MET A N 1
ATOM 3861 C CA . MET A 1 495 ? -2.211 2.059 -19.937 1.00 96.31 495 MET A CA 1
ATOM 3862 C C . MET A 1 495 ? -0.904 1.518 -20.516 1.00 96.31 495 MET A C 1
ATOM 3864 O O . MET A 1 495 ? 0.094 2.230 -20.500 1.00 96.31 495 MET A O 1
ATOM 3868 N N . PHE A 1 496 ? -0.890 0.293 -21.045 1.00 96.62 496 PHE A N 1
ATOM 3869 C CA . PHE A 1 496 ? 0.315 -0.255 -21.664 1.00 96.62 496 PHE A CA 1
ATOM 3870 C C . PHE A 1 496 ? 0.802 0.593 -22.837 1.00 96.62 496 PHE A C 1
ATOM 3872 O O . PHE A 1 496 ? 1.977 0.953 -22.866 1.00 96.62 496 PHE A O 1
ATOM 3879 N N . THR A 1 497 ? -0.091 0.964 -23.756 1.00 96.31 497 THR A N 1
ATOM 3880 C CA . THR A 1 497 ? 0.260 1.771 -24.931 1.00 96.31 497 THR A CA 1
ATOM 3881 C C . THR A 1 497 ? 0.804 3.149 -24.545 1.00 96.31 497 THR A C 1
ATOM 3883 O O . THR A 1 497 ? 1.876 3.533 -25.008 1.00 96.31 497 THR A O 1
ATOM 3886 N N . GLU A 1 498 ? 0.114 3.874 -23.663 1.00 97.19 498 GLU A N 1
ATOM 3887 C CA . GLU A 1 498 ? 0.507 5.230 -23.249 1.00 97.19 498 GLU A CA 1
ATOM 3888 C C . GLU A 1 498 ? 1.816 5.234 -22.444 1.00 97.19 498 GLU A C 1
ATOM 3890 O O . GLU A 1 498 ? 2.679 6.089 -22.638 1.00 97.19 498 GLU A O 1
ATOM 3895 N N . LEU A 1 499 ? 2.008 4.252 -21.557 1.00 97.12 499 LEU A N 1
ATOM 3896 C CA . LEU A 1 499 ? 3.215 4.163 -20.732 1.00 97.12 499 LEU A CA 1
ATOM 3897 C C . LEU A 1 499 ? 4.433 3.673 -21.513 1.00 97.12 499 LEU A C 1
ATOM 3899 O O . LEU A 1 499 ? 5.548 4.110 -21.232 1.00 97.12 499 LEU A O 1
ATOM 3903 N N . GLN A 1 500 ? 4.240 2.787 -22.491 1.00 96.19 500 GLN A N 1
ATOM 3904 C CA . GLN A 1 500 ? 5.323 2.321 -23.354 1.00 96.19 500 GLN A CA 1
ATOM 3905 C C . GLN A 1 500 ? 5.804 3.414 -24.319 1.00 96.19 500 GLN A C 1
ATOM 3907 O O . GLN A 1 500 ? 6.964 3.399 -24.719 1.00 96.19 500 GLN A O 1
ATOM 3912 N N . ALA A 1 501 ? 4.955 4.392 -24.649 1.00 96.19 501 ALA A N 1
ATOM 3913 C CA . ALA A 1 501 ? 5.335 5.550 -25.458 1.00 96.19 501 ALA A CA 1
ATOM 3914 C C . ALA A 1 501 ? 6.239 6.557 -24.714 1.00 96.19 501 ALA A C 1
ATOM 3916 O O . ALA A 1 501 ? 6.789 7.473 -25.332 1.00 96.19 501 ALA A O 1
ATOM 3917 N N . LEU A 1 502 ? 6.408 6.419 -23.393 1.00 95.81 502 LEU A N 1
ATOM 3918 C CA . LEU A 1 502 ? 7.254 7.313 -22.606 1.00 95.81 502 LEU A CA 1
ATOM 3919 C C . LEU A 1 502 ? 8.743 7.102 -22.909 1.00 95.81 502 LEU A C 1
ATOM 3921 O O . LEU A 1 502 ? 9.249 5.983 -22.994 1.00 95.81 502 LEU A O 1
ATOM 3925 N N . SER A 1 503 ? 9.482 8.209 -23.000 1.00 94.12 503 SER A N 1
ATOM 3926 C CA . SER A 1 503 ? 10.922 8.171 -23.262 1.00 94.12 503 SER A CA 1
ATOM 3927 C C . SER A 1 503 ? 11.687 7.440 -22.154 1.00 94.12 503 SER A C 1
ATOM 3929 O O . SER A 1 503 ? 11.497 7.695 -20.963 1.00 94.12 503 SER A O 1
ATOM 3931 N N . GLY A 1 504 ? 12.589 6.543 -22.556 1.00 93.25 504 GLY A N 1
ATOM 3932 C CA . GLY A 1 504 ? 13.417 5.758 -21.641 1.00 93.25 504 GLY A CA 1
ATOM 3933 C C . GLY A 1 504 ? 12.716 4.550 -21.015 1.00 93.25 504 GLY A C 1
ATOM 3934 O O . GLY A 1 504 ? 13.323 3.906 -20.151 1.00 93.25 504 GLY A O 1
ATOM 3935 N N . ILE A 1 505 ? 11.489 4.230 -21.444 1.00 97.31 505 ILE A N 1
ATOM 3936 C CA . ILE A 1 505 ? 10.767 3.017 -21.055 1.00 97.31 505 ILE A CA 1
ATOM 3937 C C . ILE A 1 505 ? 10.972 1.921 -22.107 1.00 97.31 505 ILE A C 1
ATOM 3939 O O . ILE A 1 505 ? 10.736 2.128 -23.290 1.00 97.31 505 ILE A O 1
ATOM 3943 N N . SER A 1 506 ? 11.424 0.755 -21.653 1.00 95.56 506 SER A N 1
ATOM 3944 C CA . SER A 1 506 ? 11.638 -0.448 -22.457 1.00 95.56 506 SER A CA 1
ATOM 3945 C C . SER A 1 506 ? 10.353 -1.264 -22.549 1.00 95.56 506 SER A C 1
ATOM 3947 O O . SER A 1 506 ? 9.817 -1.461 -23.637 1.00 95.56 506 SER A O 1
ATOM 3949 N N . ARG A 1 507 ? 9.817 -1.703 -21.404 1.00 96.44 507 ARG A N 1
ATOM 3950 C CA . ARG A 1 507 ? 8.545 -2.430 -21.335 1.00 96.44 507 ARG A CA 1
ATOM 3951 C C . ARG A 1 507 ? 7.703 -2.013 -20.140 1.00 96.44 507 ARG A C 1
ATOM 3953 O O . ARG A 1 507 ? 8.191 -1.425 -19.173 1.00 96.44 507 ARG A O 1
ATOM 3960 N N . VAL A 1 508 ? 6.426 -2.372 -20.209 1.00 97.62 508 VAL A N 1
ATOM 3961 C CA . VAL A 1 508 ? 5.465 -2.224 -19.116 1.00 97.62 508 VAL A CA 1
ATOM 3962 C C . VAL A 1 508 ? 5.027 -3.613 -18.662 1.00 97.62 508 VAL A C 1
ATOM 3964 O O . VAL A 1 508 ? 4.772 -4.502 -19.468 1.00 97.62 508 VAL A O 1
ATOM 3967 N N . LEU A 1 509 ? 5.000 -3.819 -17.355 1.00 97.56 509 LEU A N 1
ATOM 3968 C CA . LEU A 1 509 ? 4.672 -5.075 -16.706 1.00 97.56 509 LEU A CA 1
ATOM 3969 C C . LEU A 1 509 ? 3.408 -4.904 -15.867 1.00 97.56 509 LEU A C 1
ATOM 3971 O O . LEU A 1 509 ? 3.057 -3.798 -15.455 1.00 97.56 509 LEU A O 1
ATOM 3975 N N . TYR A 1 510 ? 2.756 -6.018 -15.566 1.00 97.31 510 TYR A N 1
ATOM 3976 C CA . TYR A 1 510 ? 1.578 -6.090 -14.716 1.00 97.31 510 TYR A CA 1
ATOM 3977 C C . TYR A 1 510 ? 1.806 -7.107 -13.609 1.00 97.31 510 TYR A C 1
ATOM 3979 O O . TYR A 1 510 ? 2.040 -8.283 -13.884 1.00 97.31 510 TYR A O 1
ATOM 3987 N N . ASP A 1 511 ? 1.762 -6.673 -12.355 1.00 96.94 511 ASP A N 1
ATOM 3988 C CA . ASP A 1 511 ? 2.030 -7.553 -11.223 1.00 96.94 511 ASP A CA 1
ATOM 3989 C C . ASP A 1 511 ? 0.778 -8.357 -10.835 1.00 96.94 511 ASP A C 1
ATOM 3991 O O . ASP A 1 511 ? -0.281 -7.807 -10.534 1.00 96.94 511 ASP A O 1
ATOM 3995 N N . LEU A 1 512 ? 0.925 -9.682 -10.815 1.00 93.88 512 LEU A N 1
ATOM 3996 C CA . LEU A 1 512 ? -0.139 -10.665 -10.604 1.00 93.88 512 LEU A CA 1
ATOM 3997 C C . LEU A 1 512 ? -0.062 -11.333 -9.222 1.00 93.88 512 LEU A C 1
ATOM 3999 O O . LEU A 1 512 ? -0.751 -12.314 -8.943 1.00 93.88 512 LEU A O 1
ATOM 4003 N N . THR A 1 513 ? 0.786 -10.824 -8.335 1.00 89.19 513 THR A N 1
ATOM 4004 C CA . THR A 1 513 ? 1.073 -11.473 -7.051 1.00 89.19 513 THR A CA 1
ATOM 4005 C C . THR A 1 513 ? 0.025 -11.121 -5.993 1.00 89.19 513 THR A C 1
ATOM 4007 O O . THR A 1 513 ? -0.255 -9.946 -5.776 1.00 89.19 513 THR A O 1
ATOM 4010 N N . SER A 1 514 ? -0.523 -12.081 -5.252 1.00 89.00 514 SER A N 1
ATOM 4011 C CA . SER A 1 514 ? -1.349 -11.780 -4.067 1.00 89.00 514 SER A CA 1
ATOM 4012 C C . SER A 1 514 ? -0.502 -11.401 -2.843 1.00 89.00 514 SER A C 1
ATOM 4014 O O . SER A 1 514 ? 0.703 -11.652 -2.804 1.00 89.00 514 SER A O 1
ATOM 4016 N N . LYS A 1 515 ? -1.132 -10.796 -1.831 1.00 85.06 515 LYS A N 1
ATOM 4017 C CA . LYS A 1 515 ? -0.581 -10.658 -0.477 1.00 85.06 515 LYS A CA 1
ATOM 4018 C C . LYS A 1 515 ? -1.275 -11.668 0.442 1.00 85.06 515 LYS A C 1
ATOM 4020 O O . LYS A 1 515 ? -2.484 -11.510 0.649 1.00 85.06 515 LYS A O 1
ATOM 4025 N N . PRO A 1 516 ? -0.552 -12.645 1.023 1.00 78.12 516 PRO A N 1
ATOM 4026 C CA . PRO A 1 516 ? 0.825 -13.089 0.710 1.00 78.12 516 PRO A CA 1
ATOM 4027 C C . PRO A 1 516 ? 0.924 -13.844 -0.642 1.00 78.12 516 PRO A C 1
ATOM 4029 O O . PRO A 1 516 ? -0.116 -14.229 -1.186 1.00 78.12 516 PRO A O 1
ATOM 4032 N N . PRO A 1 517 ? 2.136 -14.075 -1.205 1.00 80.00 517 PRO A N 1
ATOM 4033 C CA . PRO A 1 517 ? 3.481 -13.836 -0.644 1.00 80.00 517 PRO A CA 1
ATOM 4034 C C . PRO A 1 517 ? 4.070 -12.445 -0.927 1.00 80.00 517 PRO A C 1
ATOM 4036 O O . PRO A 1 517 ? 5.068 -12.072 -0.317 1.00 80.00 517 PRO A O 1
ATOM 4039 N N . GLY A 1 518 ? 3.474 -11.670 -1.833 1.00 81.19 518 GLY A N 1
ATOM 4040 C CA . GLY A 1 518 ? 3.907 -10.304 -2.111 1.00 81.19 518 GLY A CA 1
ATOM 4041 C C . GLY A 1 518 ? 3.385 -9.302 -1.079 1.00 81.19 518 GLY A C 1
ATOM 4042 O O . GLY A 1 518 ? 2.577 -9.620 -0.209 1.00 81.19 518 GLY A O 1
ATOM 4043 N N . THR A 1 519 ? 3.794 -8.046 -1.220 1.00 85.75 519 THR A N 1
ATOM 4044 C CA . THR A 1 519 ? 3.235 -6.885 -0.505 1.00 85.75 519 THR A CA 1
ATOM 4045 C C . THR A 1 519 ? 2.548 -5.931 -1.485 1.00 85.75 519 THR A C 1
ATOM 4047 O O . THR A 1 519 ? 2.706 -6.067 -2.704 1.00 85.75 519 THR A O 1
ATOM 4050 N N . THR A 1 520 ? 1.772 -4.967 -0.976 1.00 87.31 520 THR A N 1
ATOM 4051 C CA . THR A 1 520 ? 1.142 -3.927 -1.809 1.00 87.31 520 THR A CA 1
ATOM 4052 C C . THR A 1 520 ? 2.200 -3.131 -2.570 1.00 87.31 520 THR A C 1
ATOM 4054 O O . THR A 1 520 ? 2.194 -3.137 -3.797 1.00 87.31 520 THR A O 1
ATOM 4057 N N . GLU A 1 521 ? 3.161 -2.559 -1.840 1.00 89.56 521 GLU A N 1
ATOM 4058 C CA . GLU A 1 521 ? 4.344 -1.893 -2.395 1.00 89.56 521 GLU A CA 1
ATOM 4059 C C . GLU A 1 521 ? 5.431 -2.894 -2.774 1.00 89.56 521 GLU A C 1
ATOM 4061 O O . GLU A 1 521 ? 5.503 -3.976 -2.187 1.00 89.56 521 GLU A O 1
ATOM 4066 N N . TRP A 1 522 ? 6.296 -2.526 -3.719 1.00 90.00 522 TRP A N 1
ATOM 4067 C CA . TRP A 1 522 ? 7.456 -3.338 -4.106 1.00 90.00 522 TRP A CA 1
ATOM 4068 C C . TRP A 1 522 ? 8.650 -3.193 -3.172 1.00 90.00 522 TRP A C 1
ATOM 4070 O O . TRP A 1 522 ? 9.388 -4.163 -3.009 1.00 90.00 522 TRP A O 1
ATOM 4080 N N . GLU A 1 523 ? 8.804 -2.030 -2.542 1.00 85.44 523 GLU A N 1
ATOM 4081 C CA . GLU A 1 523 ? 9.861 -1.779 -1.567 1.00 85.44 523 GLU A CA 1
ATOM 4082 C C . GLU A 1 523 ? 9.337 -1.172 -0.296 1.00 85.44 523 GLU A C 1
ATOM 4084 O O . GLU A 1 523 ? 8.534 -0.213 -0.307 1.00 85.44 523 GLU A O 1
#

Radius of gyration: 28.5 Å; Cα contacts (8 Å, |Δi|>4): 857; chains: 1; bounding box: 69×72×81 Å